Protein AF-A0A4Y1MSH1-F1 (afdb_monomer_lite)

Foldseek 3Di:
DDDDDDDDDDDDDDDDDDDDDDDDDDDDDDDDDDDDDDDDDDDDDDDDDDDDDDDDDDDDPVVVVVVVCVVVVVVVVVPDPPDDPPVVVVVVVVVVVVVVVVVVCVVVPDDDDDDDPDDDAPDDLDVVDDFDFDDCVVQPCLLPALCVLLLVLLLLLLVLCVVRDDPLSVVLSVLLVVLLVPQDDQPPPDDDPSNVVSSSSSSVSSSVSLNVWWIWTWLWWDKEFAFEAEEFAWEQDCDDLQHAFAFADDPQWDWDDPDDLDHTAIAGQDPNDGDFAFFPLCVRVQVCPPVPGGRIGTRDVLVVLSNQQRQWYWYQYPVRDIWTKGFDGKRRADFDDLLVVCCVVVVDPPVRRWSVSLVVSDVVPDDPVNSVSSRVTRMDTHIDTDPDDDPQFAAQAPSRHTDDAQAEKAASCSRAPASWWKFKDWDPGTYIHGHRHHHPPHDGGNGIYGYHYYYDVSRVVRRPGITTIIMITTHTDPPPDPPPPDD

InterPro domains:
  IPR005300 Lytic transglycosylase MltA, domain B [PF03562] (223-384)
  IPR005300 Lytic transglycosylase MltA, domain B [SM00925] (231-384)
  IPR010611 3D domain [PF06725] (407-474)
  IPR026044 Membrane-bound lytic murein transglycosylase A [PTHR30124] (213-477)
  IPR036908 RlpA-like domain superfamily [G3DSA:2.40.40.10] (136-477)
  IPR036908 RlpA-like domain superfamily [SSF50685] (131-478)

Structure (mmCIF, N/CA/C/O backbone):
data_AF-A0A4Y1MSH1-F1
#
_entry.id   AF-A0A4Y1MSH1-F1
#
loop_
_atom_site.group_PDB
_atom_site.id
_atom_site.type_symbol
_atom_site.label_atom_id
_atom_site.label_alt_id
_atom_site.label_comp_id
_atom_site.label_asym_id
_atom_site.label_entity_id
_atom_site.label_seq_id
_atom_site.pdbx_PDB_ins_code
_atom_site.Cartn_x
_atom_site.Cartn_y
_atom_site.Cartn_z
_atom_site.occupancy
_atom_site.B_iso_or_equiv
_atom_site.auth_seq_id
_atom_site.auth_comp_id
_atom_site.auth_asym_id
_atom_site.auth_atom_id
_atom_site.pdbx_PDB_model_num
ATOM 1 N N . MET A 1 1 ? -24.862 -73.324 40.988 1.00 32.88 1 MET A N 1
ATOM 2 C CA . MET A 1 1 ? -23.803 -72.297 41.042 1.00 32.88 1 MET A CA 1
ATOM 3 C C . MET A 1 1 ? -23.463 -71.908 39.608 1.00 32.88 1 MET A C 1
ATOM 5 O O . MET A 1 1 ? -23.138 -72.796 38.840 1.00 32.88 1 MET A O 1
ATOM 9 N N . MET A 1 2 ? -23.653 -70.620 39.301 1.00 34.00 2 MET A N 1
ATOM 10 C CA . MET A 1 2 ? -23.177 -69.782 38.180 1.00 34.00 2 MET A CA 1
ATOM 11 C C . MET A 1 2 ? -23.273 -70.214 36.698 1.00 34.00 2 MET A C 1
ATOM 13 O O . MET A 1 2 ? -22.860 -71.288 36.282 1.00 34.00 2 MET A O 1
ATOM 17 N N . LEU A 1 3 ? -23.803 -69.253 35.927 1.00 36.28 3 LEU A N 1
ATOM 18 C CA . LEU A 1 3 ? -24.164 -69.225 34.505 1.00 36.28 3 LEU A CA 1
ATOM 19 C C . LEU A 1 3 ? -23.123 -68.469 33.640 1.00 36.28 3 LEU A C 1
ATOM 21 O O . LEU A 1 3 ? -22.384 -67.646 34.184 1.00 36.28 3 LEU A O 1
ATOM 25 N N . PRO A 1 4 ? -23.141 -68.655 32.300 1.00 50.53 4 PRO A N 1
ATOM 26 C CA . PRO A 1 4 ? -22.400 -67.869 31.296 1.00 50.53 4 PRO A CA 1
ATOM 27 C C . PRO A 1 4 ? -23.368 -67.028 30.385 1.00 50.53 4 PRO A C 1
ATOM 29 O O . PRO A 1 4 ? -24.490 -66.780 30.820 1.00 50.53 4 PRO A O 1
ATOM 32 N N . PRO A 1 5 ? -23.047 -66.643 29.117 1.00 54.38 5 PRO A N 1
ATOM 33 C CA . PRO A 1 5 ? -22.329 -65.445 28.618 1.00 54.38 5 PRO A CA 1
ATOM 34 C C . PRO A 1 5 ? -23.229 -64.530 27.690 1.00 54.38 5 PRO A C 1
ATOM 36 O O . PRO A 1 5 ? -24.383 -64.338 28.051 1.00 54.38 5 PRO A O 1
ATOM 39 N N . PRO A 1 6 ? -22.831 -63.990 26.496 1.00 60.44 6 PRO A N 1
ATOM 40 C CA . PRO A 1 6 ? -22.076 -62.743 26.195 1.00 60.44 6 PRO A CA 1
ATOM 41 C C . PRO A 1 6 ? -22.728 -61.703 25.200 1.00 60.44 6 PRO A C 1
ATOM 43 O O . PRO A 1 6 ? -23.628 -62.045 24.445 1.00 60.44 6 PRO A O 1
ATOM 46 N N . HIS A 1 7 ? -22.121 -60.486 25.111 1.00 36.16 7 HIS A N 1
ATOM 47 C CA . HIS A 1 7 ? -22.099 -59.424 24.035 1.00 36.16 7 HIS A CA 1
ATOM 48 C C . HIS A 1 7 ? -23.420 -58.737 23.549 1.00 36.16 7 HIS A C 1
ATOM 50 O O . HIS A 1 7 ? -24.468 -59.304 23.821 1.00 36.16 7 HIS A O 1
ATOM 56 N N . PRO A 1 8 ? -23.462 -57.556 22.829 1.00 45.56 8 PRO A N 1
ATOM 57 C CA . PRO A 1 8 ? -22.441 -56.747 22.094 1.00 45.56 8 PRO A CA 1
ATOM 58 C C . PRO A 1 8 ? -22.574 -55.169 22.178 1.00 45.56 8 PRO A C 1
ATOM 60 O O . PRO A 1 8 ? -23.253 -54.619 23.037 1.00 45.56 8 PRO A O 1
ATOM 63 N N . ARG A 1 9 ? -21.899 -54.422 21.266 1.00 36.50 9 ARG A N 1
ATOM 64 C CA . ARG A 1 9 ? -21.836 -52.934 21.082 1.00 36.50 9 ARG A CA 1
ATOM 65 C C . ARG A 1 9 ? -23.024 -52.318 20.281 1.00 36.50 9 ARG A C 1
ATOM 67 O O . ARG A 1 9 ? -23.366 -52.917 19.269 1.00 36.50 9 ARG A O 1
ATOM 74 N N . ARG A 1 10 ? -23.458 -51.057 20.568 1.00 31.80 10 ARG A N 1
ATOM 75 C CA . ARG A 1 10 ? -23.575 -49.849 19.656 1.00 31.80 10 ARG A CA 1
ATOM 76 C C . ARG A 1 10 ? -24.700 -48.801 19.970 1.00 31.80 10 ARG A C 1
ATOM 78 O O . ARG A 1 10 ? -25.870 -49.136 19.916 1.00 31.80 10 ARG A O 1
ATOM 85 N N . LYS A 1 11 ? -24.283 -47.512 20.010 1.00 28.83 11 LYS A N 1
ATOM 86 C CA . LYS A 1 11 ? -24.889 -46.218 19.536 1.00 28.83 11 LYS A CA 1
ATOM 87 C C . LYS A 1 11 ? -26.199 -45.615 20.181 1.00 28.83 11 LYS A C 1
ATOM 89 O O . LYS A 1 11 ? -26.574 -46.092 21.240 1.00 28.83 11 LYS A O 1
ATOM 94 N N . PRO A 1 12 ? -26.791 -44.477 19.685 1.00 38.66 12 PRO A N 1
ATOM 95 C CA . PRO A 1 12 ? -27.022 -43.241 20.462 1.00 38.66 12 PRO A CA 1
ATOM 96 C C . PRO A 1 12 ? -28.517 -42.827 20.545 1.00 38.66 12 PRO A C 1
ATOM 98 O O . PRO A 1 12 ? -29.372 -43.406 19.879 1.00 38.66 12 PRO A O 1
ATOM 101 N N . THR A 1 13 ? -28.857 -41.790 21.314 1.00 32.78 13 THR A N 1
ATOM 102 C CA . THR A 1 13 ? -30.259 -41.374 21.532 1.00 32.78 13 THR A CA 1
ATOM 103 C C . THR A 1 13 ? -30.632 -40.090 20.781 1.00 32.78 13 THR A C 1
ATOM 105 O O . THR A 1 13 ? -30.054 -39.029 21.003 1.00 32.78 13 THR A O 1
ATOM 108 N N . ILE A 1 14 ? -31.641 -40.210 19.913 1.00 30.11 14 ILE A N 1
ATOM 109 C CA . ILE A 1 14 ? -32.459 -39.147 19.305 1.00 30.11 14 ILE A CA 1
ATOM 110 C C . ILE A 1 14 ? -33.772 -39.079 20.106 1.00 30.11 14 ILE A C 1
ATOM 112 O O . ILE A 1 14 ? -34.308 -40.126 20.460 1.00 30.11 14 ILE A O 1
ATOM 116 N N . TRP A 1 15 ? -34.322 -37.883 20.343 1.00 27.53 15 TRP A N 1
ATOM 117 C CA . TRP A 1 15 ? -35.676 -37.693 20.889 1.00 27.53 15 TRP A CA 1
ATOM 118 C C . TRP A 1 15 ? -36.576 -36.953 19.887 1.00 27.53 15 TRP A C 1
ATOM 120 O O . TRP A 1 15 ? -36.200 -35.909 19.355 1.00 27.53 15 TRP A O 1
ATOM 130 N N . HIS A 1 16 ? -37.779 -37.490 19.654 1.00 30.58 16 HIS A N 1
ATOM 131 C CA . HIS A 1 16 ? -38.839 -36.918 18.815 1.00 30.58 16 HIS A CA 1
ATOM 132 C C . HIS A 1 16 ? -40.132 -36.660 19.621 1.00 30.58 16 HIS A C 1
ATOM 134 O O . HIS A 1 16 ? -40.524 -37.463 20.458 1.00 30.58 16 HIS A O 1
ATOM 140 N N . ARG A 1 17 ? -40.771 -35.527 19.283 1.00 33.97 17 ARG A N 1
ATOM 141 C CA . ARG A 1 17 ? -42.179 -35.066 19.396 1.00 33.97 17 ARG A CA 1
ATOM 142 C C . ARG A 1 17 ? -43.229 -35.919 20.142 1.00 33.97 17 ARG A C 1
ATOM 144 O O . ARG A 1 17 ? -43.506 -37.051 19.762 1.00 33.97 17 ARG A O 1
ATOM 151 N N . GLY A 1 18 ? -43.990 -35.245 21.014 1.00 27.56 18 GLY A N 1
ATOM 152 C CA . GLY A 1 18 ? -45.327 -35.644 21.481 1.00 27.56 18 GLY A CA 1
ATOM 153 C C . GLY A 1 18 ? -46.461 -34.811 20.849 1.00 27.56 18 GLY A C 1
ATOM 154 O O . GLY A 1 18 ? -46.306 -33.616 20.607 1.00 27.56 18 GLY A O 1
ATOM 155 N N . ARG A 1 19 ? -47.593 -35.473 20.571 1.00 29.62 19 ARG A N 1
ATOM 156 C CA . ARG A 1 19 ? -48.894 -34.950 20.094 1.00 29.62 19 ARG A CA 1
ATOM 157 C C . ARG A 1 19 ? -49.860 -34.857 21.284 1.00 29.62 19 ARG A C 1
ATOM 159 O O . ARG A 1 19 ? -49.915 -35.811 22.050 1.00 29.62 19 ARG A O 1
ATOM 166 N N . ILE A 1 20 ? -50.706 -33.825 21.353 1.00 36.03 20 ILE A N 1
ATOM 167 C CA . ILE A 1 20 ? -51.940 -33.818 22.168 1.00 36.03 20 ILE A CA 1
ATOM 168 C C . ILE A 1 20 ? -53.098 -33.254 21.320 1.00 36.03 20 ILE A C 1
ATOM 170 O O . ILE A 1 20 ? -52.909 -32.310 20.555 1.00 36.03 20 ILE A O 1
ATOM 174 N N . ARG A 1 21 ? -54.273 -33.892 21.419 1.00 33.25 21 ARG A N 1
ATOM 175 C CA . ARG A 1 21 ? -55.570 -33.527 20.812 1.00 33.25 21 ARG A CA 1
ATOM 176 C C . ARG A 1 21 ? -56.441 -32.778 21.834 1.00 33.25 21 ARG A C 1
ATOM 178 O O . ARG A 1 21 ? -56.409 -33.142 23.003 1.00 33.25 21 ARG A O 1
ATOM 185 N N . GLY A 1 22 ? -57.298 -31.863 21.368 1.00 27.88 22 GLY A N 1
ATOM 186 C CA . GLY A 1 22 ? -58.460 -31.353 22.116 1.00 27.88 22 GLY A CA 1
ATOM 187 C C . GLY A 1 22 ? -59.037 -30.049 21.539 1.00 27.88 22 GLY A C 1
ATOM 188 O O . GLY A 1 22 ? -58.391 -29.016 21.616 1.00 27.88 22 GLY A O 1
ATOM 189 N N . LEU A 1 23 ? -60.237 -30.123 20.954 1.00 29.27 23 LEU A N 1
ATOM 190 C CA . LEU A 1 23 ? -61.128 -29.024 20.511 1.00 29.27 23 LEU A CA 1
ATOM 191 C C . LEU A 1 23 ? -62.195 -28.772 21.614 1.00 29.27 23 LEU A C 1
ATOM 193 O O . LEU A 1 23 ? -62.412 -29.705 22.393 1.00 29.27 23 LEU A O 1
ATOM 197 N N . PRO A 1 24 ? -62.866 -27.592 21.713 1.00 40.84 24 PRO A N 1
ATOM 198 C CA . PRO A 1 24 ? -64.023 -27.280 20.847 1.00 40.84 24 PRO A CA 1
ATOM 199 C C . PRO A 1 24 ? -64.228 -25.806 20.398 1.00 40.84 24 PRO A C 1
ATOM 201 O O . PRO A 1 24 ? -63.903 -24.855 21.094 1.00 40.84 24 PRO A O 1
ATOM 204 N N . ALA A 1 25 ? -64.807 -25.703 19.192 1.00 27.31 25 ALA A N 1
ATOM 205 C CA . ALA A 1 25 ? -65.824 -24.790 18.633 1.00 27.31 25 ALA A CA 1
ATOM 206 C C . ALA A 1 25 ? -66.062 -23.352 19.164 1.00 27.31 25 ALA A C 1
ATOM 208 O O . ALA A 1 25 ? -66.437 -23.176 20.317 1.00 27.31 25 ALA A O 1
ATOM 209 N N . LEU A 1 26 ? -66.077 -22.374 18.232 1.00 26.88 26 LEU A N 1
ATOM 210 C CA . LEU A 1 26 ? -67.234 -21.503 17.892 1.00 26.88 26 LEU A CA 1
ATOM 211 C C . LEU A 1 26 ? -66.907 -20.533 16.715 1.00 26.88 26 LEU A C 1
ATOM 213 O O . LEU A 1 26 ? -65.963 -19.764 16.827 1.00 26.88 26 LEU A O 1
ATOM 217 N N . SER A 1 27 ? -67.711 -20.607 15.630 1.00 26.97 27 SER A N 1
ATOM 218 C CA . SER A 1 27 ? -68.320 -19.522 14.798 1.00 26.97 27 SER A CA 1
ATOM 219 C C . SER A 1 27 ? -67.442 -18.396 14.179 1.00 26.97 27 SER A C 1
ATOM 221 O O . SER A 1 27 ? -66.583 -17.858 14.853 1.00 26.97 27 SER A O 1
ATOM 223 N N . LEU A 1 28 ? -67.613 -17.852 12.958 1.00 26.56 28 LEU A N 1
ATOM 224 C CA . LEU A 1 28 ? -68.512 -18.015 11.795 1.00 26.56 28 LEU A CA 1
ATOM 225 C C . LEU A 1 28 ? -67.956 -17.135 10.617 1.00 26.56 28 LEU A C 1
ATOM 227 O O . LEU A 1 28 ? -67.336 -16.116 10.896 1.00 26.56 28 LEU A O 1
ATOM 231 N N . LEU A 1 29 ? -68.284 -17.483 9.354 1.00 25.89 29 LEU A N 1
ATOM 232 C CA . LEU A 1 29 ? -68.342 -16.670 8.092 1.00 25.89 29 LEU A CA 1
ATOM 233 C C . LEU A 1 29 ? -67.048 -16.106 7.434 1.00 25.89 29 LEU A C 1
ATOM 235 O O . LEU A 1 29 ? -66.342 -15.299 8.016 1.00 25.89 29 LEU A O 1
ATOM 239 N N . ALA A 1 30 ? -66.648 -16.605 6.245 1.00 26.28 30 ALA A N 1
ATOM 240 C CA . ALA A 1 30 ? -67.004 -16.175 4.858 1.00 26.28 30 ALA A CA 1
ATOM 241 C C . ALA A 1 30 ? -66.286 -14.876 4.393 1.00 26.28 30 ALA A C 1
ATOM 243 O O . ALA A 1 30 ? -66.420 -13.846 5.031 1.00 26.28 30 ALA A O 1
ATOM 244 N N . LEU A 1 31 ? -65.473 -14.857 3.323 1.00 26.20 31 LEU A N 1
ATOM 245 C CA . LEU A 1 31 ? -65.897 -14.906 1.913 1.00 26.20 31 LEU A CA 1
ATOM 246 C C . LEU A 1 31 ? -64.781 -15.378 0.941 1.00 26.20 31 LEU A C 1
ATOM 248 O O . LEU A 1 31 ? -63.590 -15.212 1.190 1.00 26.20 31 LEU A O 1
ATOM 252 N N . LEU A 1 32 ? -65.234 -15.924 -0.191 1.00 26.16 32 LEU A N 1
ATOM 253 C CA . LEU A 1 32 ? -64.524 -16.467 -1.361 1.00 26.16 32 LEU A CA 1
ATOM 254 C C . LEU A 1 32 ? -64.036 -15.400 -2.365 1.00 26.16 32 LEU A C 1
ATOM 256 O O . LEU A 1 32 ? -64.705 -14.385 -2.521 1.00 26.16 32 LEU A O 1
ATOM 260 N N . ALA A 1 33 ? -62.972 -15.722 -3.124 1.00 27.55 33 ALA A N 1
ATOM 261 C CA . ALA A 1 33 ? -62.853 -15.598 -4.601 1.00 27.55 33 ALA A CA 1
ATOM 262 C C . ALA A 1 33 ? -61.423 -16.030 -5.039 1.00 27.55 33 ALA A C 1
ATOM 264 O O . ALA A 1 33 ? -60.447 -15.407 -4.636 1.00 27.55 33 ALA A O 1
ATOM 265 N N . THR A 1 34 ? -61.191 -17.217 -5.631 1.00 29.33 34 THR A N 1
ATOM 266 C CA . THR A 1 34 ? -61.094 -17.505 -7.095 1.00 29.33 34 THR A CA 1
ATOM 267 C C . THR A 1 34 ? -60.384 -16.404 -7.900 1.00 29.33 34 THR A C 1
ATOM 269 O O . THR A 1 34 ? -60.809 -15.263 -7.841 1.00 29.33 34 THR A O 1
ATOM 272 N N . GLY A 1 35 ? -59.359 -16.609 -8.728 1.00 25.53 35 GLY A N 1
ATOM 273 C CA . GLY A 1 35 ? -58.782 -17.797 -9.351 1.00 25.53 35 GLY A CA 1
ATOM 274 C C . GLY A 1 35 ? -58.309 -17.419 -10.770 1.00 25.53 35 GLY A C 1
ATOM 275 O O . GLY A 1 35 ? -59.101 -16.886 -11.531 1.00 25.53 35 GLY A O 1
ATOM 276 N N . ALA A 1 36 ? -57.042 -17.726 -11.080 1.00 26.75 36 ALA A N 1
ATOM 277 C CA . ALA A 1 36 ? -56.429 -17.974 -12.400 1.00 26.75 36 ALA A CA 1
ATOM 278 C C . ALA A 1 36 ? -56.437 -16.895 -13.518 1.00 26.75 36 ALA A C 1
ATOM 280 O O . ALA A 1 36 ? -57.481 -16.475 -13.996 1.00 26.75 36 ALA A O 1
ATOM 281 N N . LEU A 1 37 ? -55.254 -16.586 -14.075 1.00 26.92 37 LEU A N 1
ATOM 282 C CA . LEU A 1 37 ? -54.769 -17.103 -15.377 1.00 26.92 37 LEU A CA 1
ATOM 283 C C . LEU A 1 37 ? -53.452 -16.421 -15.800 1.00 26.92 37 LEU A C 1
ATOM 285 O O . LEU A 1 37 ? -53.202 -15.256 -15.505 1.00 26.92 37 LEU A O 1
ATOM 289 N N . ALA A 1 38 ? -52.609 -17.185 -16.492 1.00 28.59 38 ALA A N 1
ATOM 290 C CA . ALA A 1 38 ? -51.291 -16.812 -16.995 1.00 28.59 38 ALA A CA 1
ATOM 291 C C . ALA A 1 38 ? -51.300 -16.687 -18.529 1.00 28.59 38 ALA A C 1
ATOM 293 O O . ALA A 1 38 ? -51.932 -17.516 -19.177 1.00 28.59 38 ALA A O 1
ATOM 294 N N . ALA A 1 39 ? -50.544 -15.731 -19.092 1.00 28.58 39 ALA A N 1
ATOM 295 C CA . ALA A 1 39 ? -49.792 -15.850 -20.357 1.00 28.58 39 ALA A CA 1
ATOM 296 C C . ALA A 1 39 ? -48.914 -14.590 -20.618 1.00 28.58 39 ALA A C 1
ATOM 298 O O . ALA A 1 39 ? -49.252 -13.519 -20.113 1.00 28.58 39 ALA A O 1
ATOM 299 N N . PRO A 1 40 ? -47.795 -14.693 -21.376 1.00 37.56 40 PRO A N 1
ATOM 300 C CA . PRO A 1 40 ? -46.727 -13.684 -21.454 1.00 37.56 40 PRO A CA 1
ATOM 301 C C . PRO A 1 40 ? -46.702 -12.892 -22.782 1.00 37.56 40 PRO A C 1
ATOM 303 O O . PRO A 1 40 ? -47.242 -13.348 -23.787 1.00 37.56 40 PRO A O 1
ATOM 306 N N . LEU A 1 41 ? -46.004 -11.746 -22.824 1.00 28.94 41 LEU A N 1
ATOM 307 C CA . LEU A 1 41 ? -45.711 -11.000 -24.061 1.00 28.94 41 LEU A CA 1
ATOM 308 C C . LEU A 1 41 ? -44.231 -10.578 -24.156 1.00 28.94 41 LEU A C 1
ATOM 310 O O . LEU A 1 41 ? -43.626 -10.122 -23.187 1.00 28.94 41 LEU A O 1
ATOM 314 N N . LEU A 1 42 ? -43.683 -10.780 -25.358 1.00 29.42 42 LEU A N 1
ATOM 315 C CA . LEU A 1 42 ? -42.334 -10.469 -25.854 1.00 29.42 42 LEU A CA 1
ATOM 316 C C . LEU A 1 42 ? -42.200 -8.991 -26.322 1.00 29.42 42 LEU A C 1
ATOM 318 O O . LEU A 1 42 ? -43.207 -8.283 -26.365 1.00 29.42 42 LEU A O 1
ATOM 322 N N . PRO A 1 43 ? -40.981 -8.504 -26.659 1.00 39.47 43 PRO A N 1
ATOM 323 C CA . PRO A 1 43 ? -40.641 -7.078 -26.723 1.00 39.47 43 PRO A CA 1
ATOM 324 C C . PRO A 1 43 ? -40.683 -6.473 -28.143 1.00 39.47 43 PRO A C 1
ATOM 326 O O . PRO A 1 43 ? -40.522 -7.184 -29.131 1.00 39.47 43 PRO A O 1
ATOM 329 N N . PHE A 1 44 ? -40.799 -5.140 -28.236 1.00 27.47 44 PHE A N 1
ATOM 330 C CA . PHE A 1 44 ? -40.612 -4.359 -29.472 1.00 27.47 44 PHE A CA 1
ATOM 331 C C . PHE A 1 44 ? -39.411 -3.391 -29.369 1.00 27.47 44 PHE A C 1
ATOM 333 O O . PHE A 1 44 ? -39.162 -2.860 -28.283 1.00 27.47 44 PHE A O 1
ATOM 340 N N . PRO A 1 45 ? -38.672 -3.141 -30.473 1.00 38.12 45 PRO A N 1
ATOM 341 C CA . PRO A 1 45 ? -37.501 -2.265 -30.518 1.00 38.12 45 PRO A CA 1
ATOM 342 C C . PRO A 1 45 ? -37.848 -0.832 -30.971 1.00 38.12 45 PRO A C 1
ATOM 344 O O . PRO A 1 45 ? -38.861 -0.606 -31.629 1.00 38.12 45 PRO A O 1
ATOM 347 N N . VAL A 1 46 ? -36.966 0.129 -30.675 1.00 27.23 46 VAL A N 1
ATOM 348 C CA . VAL A 1 46 ? -37.029 1.511 -31.188 1.00 27.23 46 VAL A CA 1
ATOM 349 C C . VAL A 1 46 ? -35.840 1.761 -32.112 1.00 27.23 46 VAL A C 1
ATOM 351 O O . VAL A 1 46 ? -34.690 1.536 -31.733 1.00 27.23 46 VAL A O 1
ATOM 354 N N . GLN A 1 47 ? -36.138 2.243 -33.318 1.00 25.69 47 GLN A N 1
ATOM 355 C CA . GLN A 1 47 ? -35.193 2.678 -34.341 1.00 25.69 47 GLN A CA 1
ATOM 356 C C . GLN A 1 47 ? -35.436 4.165 -34.656 1.00 25.69 47 GLN A C 1
ATOM 358 O O . GLN A 1 47 ? -36.537 4.679 -34.471 1.00 25.69 47 GLN A O 1
ATOM 363 N N . ALA A 1 48 ? -34.361 4.841 -35.053 1.00 27.55 48 ALA A N 1
ATOM 364 C CA . ALA A 1 48 ? -34.185 6.286 -35.176 1.00 27.55 48 ALA A CA 1
ATOM 365 C C . ALA A 1 48 ? -35.009 6.979 -36.281 1.00 27.55 48 ALA A C 1
ATOM 367 O O . ALA A 1 48 ? -35.323 6.363 -37.295 1.00 27.55 48 ALA A O 1
ATOM 368 N N . ALA A 1 49 ? -35.218 8.294 -36.131 1.00 26.73 49 ALA A N 1
ATOM 369 C CA . ALA A 1 49 ? -35.388 9.229 -37.247 1.00 26.73 49 ALA A CA 1
ATOM 370 C C . ALA A 1 49 ? -34.980 10.663 -36.846 1.00 26.73 49 ALA A C 1
ATOM 372 O O . ALA A 1 49 ? -35.435 11.200 -35.837 1.00 26.73 49 ALA A O 1
ATOM 373 N N . GLU A 1 50 ? -34.099 11.246 -37.658 1.00 28.55 50 GLU A N 1
ATOM 374 C CA . GLU A 1 50 ? -33.708 12.658 -37.712 1.00 28.55 50 GLU A CA 1
ATOM 375 C C . GLU A 1 50 ? -34.819 13.515 -38.352 1.00 28.55 50 GLU A C 1
ATOM 377 O O . GLU A 1 50 ? -35.614 13.008 -39.142 1.00 28.55 50 GLU A O 1
ATOM 382 N N . GLY A 1 51 ? -34.842 14.827 -38.085 1.00 25.09 51 GLY A N 1
ATOM 383 C CA . GLY A 1 51 ? -35.677 15.762 -38.850 1.00 25.09 51 GLY A CA 1
ATOM 384 C C . GLY A 1 51 ? -35.852 17.138 -38.209 1.00 25.09 51 GLY A C 1
ATOM 385 O O . GLY A 1 51 ? -36.596 17.305 -37.251 1.00 25.09 51 GLY A O 1
ATOM 386 N N . SER A 1 52 ? -35.154 18.123 -38.765 1.00 26.55 52 SER A N 1
ATOM 387 C CA . SER A 1 52 ? -35.201 19.562 -38.490 1.00 26.55 52 SER A CA 1
ATOM 388 C C . SER A 1 52 ? -36.565 20.206 -38.788 1.00 26.55 52 SER A C 1
ATOM 390 O O . SER A 1 52 ? -37.232 19.772 -39.713 1.00 26.55 52 SER A O 1
ATOM 392 N N . ILE A 1 53 ? -36.928 21.298 -38.089 1.00 26.77 53 ILE A N 1
ATOM 393 C CA . ILE A 1 53 ? -37.763 22.408 -38.609 1.00 26.77 53 ILE A CA 1
ATOM 394 C C . ILE A 1 53 ? -37.495 23.697 -37.803 1.00 26.77 53 ILE A C 1
ATOM 396 O O . ILE A 1 53 ? -37.441 23.712 -36.574 1.00 26.77 53 ILE A O 1
ATOM 400 N N . LEU A 1 54 ? -37.314 24.786 -38.553 1.00 28.56 54 LEU A N 1
ATOM 401 C CA . LEU A 1 54 ? -37.128 26.175 -38.136 1.00 28.56 54 LEU A CA 1
ATOM 402 C C . LEU A 1 54 ? -38.460 26.872 -37.785 1.00 28.56 54 LEU A C 1
ATOM 404 O O . LEU A 1 54 ? -39.448 26.716 -38.486 1.00 28.56 54 LEU A O 1
ATOM 408 N N . ARG A 1 55 ? -38.391 27.732 -36.756 1.00 30.25 55 ARG A N 1
ATOM 409 C CA . ARG A 1 55 ? -39.119 29.002 -36.506 1.00 30.25 55 ARG A CA 1
ATOM 410 C C . ARG A 1 55 ? -40.620 29.118 -36.854 1.00 30.25 55 ARG A C 1
ATOM 412 O O . ARG A 1 55 ? -40.983 29.377 -37.992 1.00 30.25 55 ARG A O 1
ATOM 419 N N . SER A 1 56 ? -41.420 29.327 -35.804 1.00 30.42 56 SER A N 1
ATOM 420 C CA . SER A 1 56 ? -42.384 30.440 -35.749 1.00 30.42 56 SER A CA 1
ATOM 421 C C . SER A 1 56 ? -42.454 30.991 -34.320 1.00 30.42 56 SER A C 1
ATOM 423 O O . SER A 1 56 ? -42.829 30.273 -33.395 1.00 30.42 56 SER A O 1
ATOM 425 N N . GLN A 1 57 ? -42.044 32.246 -34.125 1.00 35.66 57 GLN A N 1
ATOM 426 C CA . GLN A 1 57 ? -42.168 32.951 -32.849 1.00 35.66 57 GLN A CA 1
ATOM 427 C C . GLN A 1 57 ? -43.583 33.511 -32.692 1.00 35.66 57 GLN A C 1
ATOM 429 O O . GLN A 1 57 ? -44.078 34.186 -33.591 1.00 35.66 57 GLN A O 1
ATOM 434 N N . GLN A 1 58 ? -44.199 33.280 -31.534 1.00 33.84 58 GLN A N 1
ATOM 435 C CA . GLN A 1 58 ? -45.339 34.058 -31.058 1.00 33.84 58 GLN A CA 1
ATOM 436 C C . GLN A 1 58 ? -44.952 34.728 -29.736 1.00 33.84 58 GLN A C 1
ATOM 438 O O . GLN A 1 58 ? -44.641 34.067 -28.744 1.00 33.84 58 GLN A O 1
ATOM 443 N N . ASP A 1 59 ? -44.927 36.061 -29.766 1.00 39.75 59 ASP A N 1
ATOM 444 C CA . ASP A 1 59 ? -44.649 36.951 -28.641 1.00 39.75 59 ASP A CA 1
ATOM 445 C C . ASP A 1 59 ? -45.773 36.873 -27.600 1.00 39.75 59 ASP A C 1
ATOM 447 O O . ASP A 1 59 ? -46.855 37.434 -27.787 1.00 39.75 59 ASP A O 1
ATOM 451 N N . THR A 1 60 ? -45.514 36.220 -26.468 1.00 54.41 60 THR A N 1
ATOM 452 C CA . THR A 1 60 ? -46.449 36.204 -25.337 1.00 54.41 60 THR A CA 1
ATOM 453 C C . THR A 1 60 ? -46.224 37.400 -24.394 1.00 54.41 60 THR A C 1
ATOM 455 O O . THR A 1 60 ? -45.091 37.864 -24.228 1.00 54.41 60 THR A O 1
ATOM 458 N N . PRO A 1 61 ? -47.275 37.910 -23.716 1.00 45.34 61 PRO A N 1
ATOM 459 C CA . PRO A 1 61 ? -47.186 39.055 -22.795 1.00 45.34 61 PRO A CA 1
ATOM 460 C C . PRO A 1 61 ? -46.147 38.893 -21.669 1.00 45.34 61 PRO A C 1
ATOM 462 O O . PRO A 1 61 ? -45.587 39.881 -21.193 1.00 45.34 61 PRO A O 1
ATOM 465 N N . ALA A 1 62 ? -45.824 37.650 -21.298 1.00 45.19 62 ALA A N 1
ATOM 466 C CA . ALA A 1 62 ? -44.800 37.316 -20.308 1.00 45.19 62 ALA A CA 1
ATOM 467 C C . ALA A 1 62 ? -43.369 37.696 -20.755 1.00 45.19 62 ALA A C 1
ATOM 469 O O . ALA A 1 62 ? -42.552 38.108 -19.931 1.00 45.19 62 ALA A O 1
ATOM 470 N N . LEU A 1 63 ? -43.072 37.654 -22.061 1.00 47.47 63 LEU A N 1
ATOM 471 C CA . LEU A 1 63 ? -41.765 38.040 -22.615 1.00 47.47 63 LEU A CA 1
ATOM 472 C C . LEU A 1 63 ? -41.577 39.567 -22.688 1.00 47.47 63 LEU A C 1
ATOM 474 O O . LEU A 1 63 ? -40.445 40.056 -22.640 1.00 47.47 63 LEU A O 1
ATOM 478 N N . ARG A 1 64 ? -42.673 40.341 -22.708 1.00 48.59 64 ARG A N 1
ATOM 479 C CA . ARG A 1 64 ? -42.639 41.813 -22.613 1.00 48.59 64 ARG A CA 1
ATOM 480 C C . ARG A 1 64 ? -42.365 42.318 -21.192 1.00 48.59 64 ARG A C 1
ATOM 482 O O . ARG A 1 64 ? -41.670 43.319 -21.047 1.00 48.59 64 ARG A O 1
ATOM 489 N N . GLN A 1 65 ? -42.816 41.610 -20.151 1.00 47.44 65 GLN A N 1
ATOM 490 C CA . GLN A 1 65 ? -42.495 41.952 -18.753 1.00 47.44 65 GLN A CA 1
ATOM 491 C C . GLN A 1 65 ? -41.071 41.554 -18.326 1.00 47.44 65 GLN A C 1
ATOM 493 O O . GLN A 1 65 ? -40.512 42.171 -17.420 1.00 47.44 65 GLN A O 1
ATOM 498 N N . ALA A 1 66 ? -40.450 40.574 -18.989 1.00 43.81 66 ALA A N 1
ATOM 499 C CA . ALA A 1 66 ? -39.059 40.196 -18.725 1.00 43.81 66 ALA A CA 1
ATOM 500 C C . ALA A 1 66 ? -38.045 41.197 -19.322 1.00 43.81 66 ALA A C 1
ATOM 502 O O . ALA A 1 66 ? -37.004 41.460 -18.722 1.00 43.81 66 ALA A O 1
ATOM 503 N N . ARG A 1 67 ? -38.363 41.822 -20.468 1.00 47.03 67 ARG A N 1
ATOM 504 C CA . ARG A 1 67 ? -37.485 42.792 -21.154 1.00 47.03 67 ARG A CA 1
ATOM 505 C C . ARG A 1 67 ? -37.418 44.177 -20.501 1.00 47.03 67 ARG A C 1
ATOM 507 O O . ARG A 1 67 ? -36.433 44.877 -20.699 1.00 47.03 67 ARG A O 1
ATOM 514 N N . THR A 1 68 ? -38.397 44.562 -19.684 1.00 45.38 68 THR A N 1
ATOM 515 C CA . THR A 1 68 ? -38.392 45.852 -18.965 1.00 45.38 68 THR A CA 1
ATOM 516 C C . THR A 1 68 ? -37.644 45.815 -17.629 1.00 45.38 68 THR A C 1
ATOM 518 O O . THR A 1 68 ? -37.427 46.863 -17.028 1.00 45.38 68 THR A O 1
ATOM 521 N N . ARG A 1 69 ? -37.202 44.635 -17.165 1.00 45.28 69 ARG A N 1
ATOM 522 C CA . ARG A 1 69 ? -36.467 44.470 -15.894 1.00 45.28 69 ARG A CA 1
ATOM 523 C C . ARG A 1 69 ? -34.968 44.189 -16.051 1.00 45.28 69 ARG A C 1
ATOM 525 O O . ARG A 1 69 ? -34.248 44.252 -15.058 1.00 45.28 69 ARG A O 1
ATOM 532 N N . LEU A 1 70 ? -34.476 43.944 -17.269 1.00 42.69 70 LEU A N 1
ATOM 533 C CA . LEU A 1 70 ? -33.047 43.706 -17.520 1.00 42.69 70 LEU A CA 1
ATOM 534 C C . LEU A 1 70 ? -32.138 44.926 -17.235 1.00 42.69 70 LEU A C 1
ATOM 536 O O . LEU A 1 70 ? -31.113 44.732 -16.584 1.00 42.69 70 LEU A O 1
ATOM 540 N N . PRO A 1 71 ? -32.509 46.179 -17.582 1.00 43.28 71 PRO A N 1
ATOM 541 C CA . PRO A 1 71 ? -31.640 47.334 -17.316 1.00 43.28 71 PRO A CA 1
ATOM 542 C C . PRO A 1 71 ? -31.493 47.669 -15.820 1.00 43.28 71 PRO A C 1
ATOM 544 O O . PRO A 1 71 ? -30.515 48.289 -15.410 1.00 43.28 71 PRO A O 1
ATOM 547 N N . ALA A 1 72 ? -32.448 47.243 -14.983 1.00 43.72 72 ALA A N 1
ATOM 548 C CA . ALA A 1 72 ? -32.409 47.449 -13.533 1.00 43.72 72 ALA A CA 1
ATOM 549 C C . ALA A 1 72 ? -31.593 46.367 -12.797 1.00 43.72 72 ALA A C 1
ATOM 551 O O . ALA A 1 72 ? -31.024 46.643 -11.741 1.00 43.72 72 ALA A O 1
ATOM 552 N N . LEU A 1 73 ? -31.487 45.155 -13.359 1.00 38.53 73 LEU A N 1
ATOM 553 C CA . LEU A 1 73 ? -30.677 44.073 -12.789 1.00 38.53 73 LEU A CA 1
ATOM 554 C C . LEU A 1 73 ? -29.181 44.240 -13.117 1.00 38.53 73 LEU A C 1
ATOM 556 O O . LEU A 1 73 ? -28.333 43.961 -12.270 1.00 38.53 73 LEU A O 1
ATOM 560 N N . GLU A 1 74 ? -28.849 44.772 -14.299 1.00 39.72 74 GLU A N 1
ATOM 561 C CA . GLU A 1 74 ? -27.465 45.110 -14.675 1.00 39.72 74 GLU A CA 1
ATOM 562 C C . GLU A 1 74 ? -26.919 46.311 -13.877 1.00 39.72 74 GLU A C 1
ATOM 564 O O . GLU A 1 74 ? -25.749 46.322 -13.492 1.00 39.72 74 GLU A O 1
ATOM 569 N N . ALA A 1 75 ? -27.775 47.272 -13.506 1.00 39.97 75 ALA A N 1
ATOM 570 C CA . ALA A 1 75 ? -27.396 48.397 -12.645 1.00 39.97 75 ALA A CA 1
ATOM 571 C C . ALA A 1 75 ? -27.175 48.004 -11.166 1.00 39.97 75 ALA A C 1
ATOM 573 O O . ALA A 1 75 ? -26.389 48.655 -10.473 1.00 39.97 75 ALA A O 1
ATOM 574 N N . ALA A 1 76 ? -27.813 46.928 -10.686 1.00 39.53 76 ALA A N 1
ATOM 575 C CA . ALA A 1 76 ? -27.633 46.403 -9.326 1.00 39.53 76 ALA A CA 1
ATOM 576 C C . ALA A 1 76 ? -26.398 45.487 -9.186 1.00 39.53 76 ALA A C 1
ATOM 578 O O . ALA A 1 76 ? -25.823 45.392 -8.104 1.00 39.53 76 ALA A O 1
ATOM 579 N N . LEU A 1 77 ? -25.938 44.869 -10.281 1.00 38.84 77 LEU A N 1
ATOM 580 C CA . LEU A 1 77 ? -24.699 44.077 -10.321 1.00 38.84 77 LEU A CA 1
ATOM 581 C C . LEU A 1 77 ? -23.448 44.917 -10.653 1.00 38.84 77 LEU A C 1
ATOM 583 O O . LEU A 1 77 ? -22.329 44.481 -10.393 1.00 38.84 77 LEU A O 1
ATOM 587 N N . GLY A 1 78 ? -23.621 46.146 -11.153 1.00 37.78 78 GLY A N 1
ATOM 588 C CA . GLY A 1 78 ? -22.537 47.094 -11.450 1.00 37.78 78 GLY A CA 1
ATOM 589 C C . GLY A 1 78 ? -22.086 47.992 -10.287 1.00 37.78 78 GLY A C 1
ATOM 590 O O . GLY A 1 78 ? -21.175 48.799 -10.463 1.00 37.78 78 GLY A O 1
ATOM 591 N N . ARG A 1 79 ? -22.694 47.887 -9.095 1.00 39.38 79 ARG A N 1
ATOM 592 C CA . ARG A 1 79 ? -22.370 48.728 -7.921 1.00 39.38 79 ARG A CA 1
ATOM 593 C C . ARG A 1 79 ? -22.133 47.914 -6.643 1.00 39.38 79 ARG A C 1
ATOM 595 O O . ARG A 1 79 ? -22.723 48.187 -5.610 1.00 39.38 79 ARG A O 1
ATOM 602 N N . SER A 1 80 ? -21.249 46.920 -6.698 1.00 35.34 80 SER A N 1
ATOM 603 C CA . SER A 1 80 ? -20.563 46.386 -5.504 1.00 35.34 80 SER A CA 1
ATOM 604 C C . SER A 1 80 ? -19.275 45.651 -5.891 1.00 35.34 80 SER A C 1
ATOM 606 O O . SER A 1 80 ? -19.064 44.480 -5.593 1.00 35.34 80 SER A O 1
ATOM 608 N N . ALA A 1 81 ? -18.406 46.342 -6.629 1.00 35.75 81 ALA A N 1
ATOM 609 C CA . ALA A 1 81 ? -17.093 45.835 -7.018 1.00 35.75 81 ALA A CA 1
ATOM 610 C C . ALA A 1 81 ? -16.015 46.896 -6.761 1.00 35.75 81 ALA A C 1
ATOM 612 O O . ALA A 1 81 ? -15.336 47.356 -7.671 1.00 35.75 81 ALA A O 1
ATOM 613 N N . GLN A 1 82 ? -15.865 47.297 -5.499 1.00 37.56 82 GLN A N 1
ATOM 614 C CA . GLN A 1 82 ? -14.644 47.943 -5.006 1.00 37.56 82 GLN A CA 1
ATOM 615 C C . GLN A 1 82 ? -14.223 47.286 -3.688 1.00 37.56 82 GLN A C 1
ATOM 617 O O . GLN A 1 82 ? -14.229 47.874 -2.616 1.00 37.56 82 GLN A O 1
ATOM 622 N N . GLY A 1 83 ? -13.870 46.008 -3.791 1.00 42.09 83 GLY A N 1
ATOM 623 C CA . GLY A 1 83 ? -13.131 45.259 -2.782 1.00 42.09 83 GLY A CA 1
ATOM 624 C C . GLY A 1 83 ? -12.162 44.329 -3.514 1.00 42.09 83 GLY A C 1
ATOM 625 O O . GLY A 1 83 ? -12.513 43.825 -4.585 1.00 42.09 83 GLY A O 1
ATOM 626 N N . PRO A 1 84 ? -10.925 44.125 -3.031 1.00 36.31 84 PRO A N 1
ATOM 627 C CA . PRO A 1 84 ? -9.965 43.300 -3.749 1.00 36.31 84 PRO A CA 1
ATOM 628 C C . PRO A 1 84 ? -10.484 41.859 -3.818 1.00 36.31 84 PRO A C 1
ATOM 630 O O . PRO A 1 84 ? -10.742 41.240 -2.787 1.00 36.31 84 PRO A O 1
ATOM 633 N N . GLY A 1 85 ? -10.627 41.322 -5.033 1.00 39.47 85 GLY A N 1
ATOM 634 C CA . GLY A 1 85 ? -11.038 39.934 -5.255 1.00 39.47 85 GLY A CA 1
ATOM 635 C C . GLY A 1 85 ? -10.100 38.911 -4.586 1.00 39.47 85 GLY A C 1
ATOM 636 O O . GLY A 1 85 ? -9.024 39.272 -4.101 1.00 39.47 85 GLY A O 1
ATOM 637 N N . PRO A 1 86 ? -10.451 37.612 -4.579 1.00 42.44 86 PRO A N 1
ATOM 638 C CA . PRO A 1 86 ? -9.760 36.570 -3.806 1.00 42.44 86 PRO A CA 1
ATOM 639 C C . PRO A 1 86 ? -8.244 36.471 -4.067 1.00 42.44 86 PRO A C 1
ATOM 641 O O . PRO A 1 86 ? -7.484 36.170 -3.150 1.00 42.44 86 PRO A O 1
ATOM 644 N N . ARG A 1 87 ? -7.767 36.829 -5.269 1.00 41.66 87 ARG A N 1
ATOM 645 C CA . ARG A 1 87 ? -6.326 36.961 -5.566 1.00 41.66 87 ARG A CA 1
ATOM 646 C C . ARG A 1 87 ? -5.660 38.142 -4.842 1.00 41.66 87 ARG A C 1
ATOM 648 O O . ARG A 1 87 ? -4.551 38.000 -4.341 1.00 41.66 87 ARG A O 1
ATOM 655 N N . GLY A 1 88 ? -6.350 39.275 -4.712 1.00 35.88 88 GLY A N 1
ATOM 656 C CA . GLY A 1 88 ? -5.868 40.460 -3.997 1.00 35.88 88 GLY A CA 1
ATOM 657 C C . GLY A 1 88 ? -5.843 40.292 -2.474 1.00 35.88 88 GLY A C 1
ATOM 658 O O . GLY A 1 88 ? -4.969 40.858 -1.820 1.00 35.88 88 GLY A O 1
ATOM 659 N N . MET A 1 89 ? -6.735 39.475 -1.901 1.00 41.06 89 MET A N 1
ATOM 660 C CA . MET A 1 89 ? -6.670 39.097 -0.480 1.00 41.06 89 MET A CA 1
ATOM 661 C C . MET A 1 89 ? -5.472 38.190 -0.174 1.00 41.06 89 MET A C 1
ATOM 663 O O . MET A 1 89 ? -4.780 38.414 0.817 1.00 41.06 89 MET A O 1
ATOM 667 N N . VAL A 1 90 ? -5.177 37.215 -1.041 1.00 42.88 90 VAL A N 1
ATOM 668 C CA . VAL A 1 90 ? -3.988 36.353 -0.907 1.00 42.88 90 VAL A CA 1
ATOM 669 C C . VAL A 1 90 ? -2.706 37.175 -1.040 1.00 42.88 90 VAL A C 1
ATOM 671 O O . VAL A 1 90 ? -1.795 37.029 -0.229 1.00 42.88 90 VAL A O 1
ATOM 674 N N . GLN A 1 91 ? -2.662 38.103 -1.995 1.00 42.22 91 GLN A N 1
ATOM 675 C CA . GLN A 1 91 ? -1.496 38.952 -2.224 1.00 42.22 91 GLN A CA 1
ATOM 676 C C . GLN A 1 91 ? -1.266 39.942 -1.072 1.00 42.22 91 GLN A C 1
ATOM 678 O O . GLN A 1 91 ? -0.144 40.055 -0.592 1.00 42.22 91 GLN A O 1
ATOM 683 N N . ARG A 1 92 ? -2.324 40.557 -0.521 1.00 46.84 92 ARG A N 1
ATOM 684 C CA . ARG A 1 92 ? -2.223 41.389 0.696 1.00 46.84 92 ARG A CA 1
ATOM 685 C C . ARG A 1 92 ? -1.834 40.581 1.934 1.00 46.84 92 ARG A C 1
ATOM 687 O O . ARG A 1 92 ? -1.117 41.100 2.784 1.00 46.84 92 ARG A O 1
ATOM 694 N N . ARG A 1 93 ? -2.264 39.318 2.046 1.00 53.03 93 ARG A N 1
ATOM 695 C CA . ARG A 1 93 ? -1.856 38.420 3.140 1.00 53.03 93 ARG A CA 1
ATOM 696 C C . ARG A 1 93 ? -0.374 38.052 3.035 1.00 53.03 93 ARG A C 1
ATOM 698 O O . ARG A 1 93 ? 0.308 38.071 4.055 1.00 53.03 93 ARG A O 1
ATOM 705 N N . MET A 1 94 ? 0.131 37.807 1.824 1.00 43.88 94 MET A N 1
ATOM 706 C CA . MET A 1 94 ? 1.562 37.588 1.583 1.00 43.88 94 MET A CA 1
ATOM 707 C C . MET A 1 94 ? 2.396 38.853 1.813 1.00 43.88 94 MET A C 1
ATOM 709 O O . MET A 1 94 ? 3.460 38.768 2.417 1.00 43.88 94 MET A O 1
ATOM 713 N N . GLU A 1 95 ? 1.911 40.028 1.403 1.00 51.94 95 GLU A N 1
ATOM 714 C CA . GLU A 1 95 ? 2.579 41.313 1.653 1.00 51.94 95 GLU A CA 1
ATOM 715 C C . GLU A 1 95 ? 2.650 41.609 3.160 1.00 51.94 95 GLU A C 1
ATOM 717 O O . GLU A 1 95 ? 3.708 41.956 3.679 1.00 51.94 95 GLU A O 1
ATOM 722 N N . LYS A 1 96 ? 1.554 41.366 3.895 1.00 55.75 96 LYS A N 1
ATOM 723 C CA . LYS A 1 96 ? 1.498 41.522 5.356 1.00 55.75 96 LYS A CA 1
ATOM 724 C C . LYS A 1 96 ? 2.428 40.536 6.072 1.00 55.75 96 LYS A C 1
ATOM 726 O O . LYS A 1 96 ? 3.084 40.924 7.030 1.00 55.75 96 LYS A O 1
ATOM 731 N N . GLN A 1 97 ? 2.542 39.294 5.593 1.00 49.34 97 GLN A N 1
ATOM 732 C CA . GLN A 1 97 ? 3.498 38.313 6.127 1.00 49.34 97 GLN A CA 1
ATOM 733 C C . GLN A 1 97 ? 4.957 38.672 5.818 1.00 49.34 97 GLN A C 1
ATOM 735 O O . GLN A 1 97 ? 5.817 38.503 6.677 1.00 49.34 97 GLN A O 1
ATOM 740 N N . ARG A 1 98 ? 5.244 39.222 4.631 1.00 55.28 98 ARG A N 1
ATOM 741 C CA . ARG A 1 98 ? 6.577 39.745 4.286 1.00 55.28 98 ARG A CA 1
ATOM 742 C C . ARG A 1 98 ? 6.947 40.958 5.133 1.00 55.28 98 ARG A C 1
ATOM 744 O O . ARG A 1 98 ? 8.104 41.084 5.516 1.00 55.28 98 ARG A O 1
ATOM 751 N N . GLN A 1 99 ? 5.979 41.820 5.437 1.00 52.44 99 GLN A N 1
ATOM 752 C CA . GLN A 1 99 ? 6.188 42.976 6.301 1.00 52.44 99 GLN A CA 1
ATOM 753 C C . GLN A 1 99 ? 6.450 42.550 7.751 1.00 52.44 99 GLN A C 1
ATOM 755 O O . GLN A 1 99 ? 7.442 42.984 8.320 1.00 52.44 99 GLN A O 1
ATOM 760 N N . ILE A 1 100 ? 5.665 41.610 8.294 1.00 56.75 100 ILE A N 1
ATOM 761 C CA . ILE A 1 100 ? 5.915 41.018 9.621 1.00 56.75 100 ILE A CA 1
ATOM 762 C C . ILE A 1 100 ? 7.317 40.390 9.686 1.00 56.75 100 ILE A C 1
ATOM 764 O O . ILE A 1 100 ? 8.059 40.657 10.623 1.00 56.75 100 ILE A O 1
ATOM 768 N N . ALA A 1 101 ? 7.730 39.639 8.659 1.00 44.12 101 ALA A N 1
ATOM 769 C CA . ALA A 1 101 ? 9.066 39.041 8.606 1.00 44.12 101 ALA A CA 1
ATOM 770 C C . ALA A 1 101 ? 10.202 40.085 8.528 1.00 44.12 101 ALA A C 1
ATOM 772 O O . ALA A 1 101 ? 11.274 39.877 9.095 1.00 44.12 101 ALA A O 1
ATOM 773 N N . ARG A 1 102 ? 9.984 41.220 7.845 1.00 52.31 102 ARG A N 1
ATOM 774 C CA . ARG A 1 102 ? 10.943 42.340 7.805 1.00 52.31 102 ARG A CA 1
ATOM 775 C C . ARG A 1 102 ? 11.028 43.064 9.146 1.00 52.31 102 ARG A C 1
ATOM 777 O O . ARG A 1 102 ? 12.130 43.400 9.573 1.00 52.31 102 ARG A O 1
ATOM 784 N N . ASP A 1 103 ? 9.895 43.272 9.807 1.00 52.97 103 ASP A N 1
ATOM 785 C CA . ASP A 1 103 ? 9.827 43.940 11.107 1.00 52.97 103 ASP A CA 1
ATOM 786 C C . ASP A 1 103 ? 10.446 43.058 12.213 1.00 52.97 103 ASP A C 1
ATOM 788 O O . ASP A 1 103 ? 11.204 43.558 13.046 1.00 52.97 103 ASP A O 1
ATOM 792 N N . GLU A 1 104 ? 10.258 41.733 12.154 1.00 51.53 104 GLU A N 1
ATOM 793 C CA . GLU A 1 104 ? 10.929 40.756 13.030 1.00 51.53 104 GLU A CA 1
ATOM 794 C C . GLU A 1 104 ? 12.444 40.657 12.777 1.00 51.53 104 GLU A C 1
ATOM 796 O O . GLU A 1 104 ? 13.223 40.548 13.727 1.00 51.53 104 GLU A O 1
ATOM 801 N N . ALA A 1 105 ? 12.890 40.736 11.518 1.00 42.50 105 ALA A N 1
ATOM 802 C CA . ALA A 1 105 ? 14.315 40.771 11.178 1.00 42.50 105 ALA A CA 1
ATOM 803 C C . ALA A 1 105 ? 14.990 42.068 11.664 1.00 42.50 105 ALA A C 1
ATOM 805 O O . ALA A 1 105 ? 16.127 42.041 12.141 1.00 42.50 105 ALA A O 1
ATOM 806 N N . ARG A 1 106 ? 14.270 43.197 11.614 1.00 45.88 106 ARG A N 1
ATOM 807 C CA . ARG A 1 106 ? 14.741 44.497 12.112 1.00 45.88 106 ARG A CA 1
ATOM 808 C C . ARG A 1 106 ? 14.807 44.544 13.641 1.00 45.88 106 ARG A C 1
ATOM 810 O O . ARG A 1 106 ? 15.737 45.139 14.177 1.00 45.88 106 ARG A O 1
ATOM 817 N N . ALA A 1 107 ? 13.887 43.870 14.334 1.00 45.81 107 ALA A N 1
ATOM 818 C CA . ALA A 1 107 ? 13.887 43.745 15.794 1.00 45.81 107 ALA A CA 1
ATOM 819 C C . ALA A 1 107 ? 15.018 42.850 16.344 1.00 45.81 107 ALA A C 1
ATOM 821 O O . ALA A 1 107 ? 15.358 42.954 17.520 1.00 45.81 107 ALA A O 1
ATOM 822 N N . ARG A 1 108 ? 15.614 41.981 15.513 1.00 50.59 108 ARG A N 1
ATOM 823 C CA . ARG A 1 108 ? 16.681 41.045 15.920 1.00 50.59 108 ARG A CA 1
ATOM 824 C C . ARG A 1 108 ? 18.096 41.461 15.514 1.00 50.59 108 ARG A C 1
ATOM 826 O O . ARG A 1 108 ? 19.033 40.750 15.852 1.00 50.59 108 ARG A O 1
ATOM 833 N N . GLY A 1 109 ? 18.277 42.589 14.821 1.00 35.75 109 GLY A N 1
ATOM 834 C CA . GLY A 1 109 ? 19.610 43.133 14.523 1.00 35.75 109 GLY A CA 1
ATOM 835 C C . GLY A 1 109 ? 20.517 42.220 13.685 1.00 35.75 109 GLY A C 1
ATOM 836 O O . GLY A 1 109 ? 21.734 42.293 13.821 1.00 35.75 109 GLY A O 1
ATOM 837 N N . VAL A 1 110 ? 19.956 41.364 12.820 1.00 37.16 110 VAL A N 1
ATOM 838 C CA . VAL A 1 110 ? 20.734 40.470 11.944 1.00 37.16 110 VAL A CA 1
ATOM 839 C C . VAL A 1 110 ? 20.543 40.880 10.484 1.00 37.16 110 VAL A C 1
ATOM 841 O O . VAL A 1 110 ? 19.439 40.811 9.946 1.00 37.16 110 VAL A O 1
ATOM 844 N N . ALA A 1 111 ? 21.624 41.305 9.828 1.00 29.84 111 ALA A N 1
ATOM 845 C CA . ALA A 1 111 ? 21.646 41.539 8.387 1.00 29.84 111 ALA A CA 1
ATOM 846 C C . ALA A 1 111 ? 21.581 40.196 7.631 1.00 29.84 111 ALA A C 1
ATOM 848 O O . ALA A 1 111 ? 22.421 39.322 7.832 1.00 29.84 111 ALA A O 1
ATOM 849 N N . LEU A 1 112 ? 20.589 40.031 6.751 1.00 30.75 112 LEU A N 1
ATOM 850 C CA . LEU A 1 112 ? 20.478 38.889 5.835 1.00 30.75 112 LEU A CA 1
ATOM 851 C C . LEU A 1 112 ? 21.244 39.187 4.534 1.00 30.75 112 LEU A C 1
ATOM 853 O O . LEU A 1 112 ? 20.984 40.227 3.922 1.00 30.75 112 LEU A O 1
ATOM 857 N N . PRO A 1 113 ? 22.132 38.299 4.048 1.00 28.95 113 PRO A N 1
ATOM 858 C CA . PRO A 1 113 ? 22.678 38.432 2.707 1.00 28.95 113 PRO A CA 1
ATOM 859 C C . PRO A 1 113 ? 21.606 38.056 1.674 1.00 28.95 113 PRO A C 1
ATOM 861 O O . PRO A 1 113 ? 20.812 37.133 1.869 1.00 28.95 113 PRO A O 1
ATOM 864 N N . ALA A 1 114 ? 21.582 38.781 0.555 1.00 30.34 114 ALA A N 1
ATOM 865 C CA . ALA A 1 114 ? 20.690 38.524 -0.569 1.00 30.34 114 ALA A CA 1
ATOM 866 C C . ALA A 1 114 ? 21.025 37.176 -1.235 1.00 30.34 114 ALA A C 1
ATOM 868 O O . ALA A 1 114 ? 21.944 37.080 -2.048 1.00 30.34 114 ALA A O 1
ATOM 869 N N . ALA A 1 115 ? 20.275 36.124 -0.903 1.00 29.97 115 ALA A N 1
ATOM 870 C CA . ALA A 1 115 ? 20.354 34.844 -1.595 1.00 29.97 115 ALA A CA 1
ATOM 871 C C . ALA A 1 115 ? 19.524 34.892 -2.888 1.00 29.97 115 ALA A C 1
ATOM 873 O O . ALA A 1 115 ? 18.306 35.080 -2.870 1.00 29.97 115 ALA A O 1
ATOM 874 N N . LYS A 1 116 ? 20.210 34.723 -4.023 1.00 26.17 116 LYS A N 1
ATOM 875 C CA . LYS A 1 116 ? 19.617 34.470 -5.340 1.00 26.17 116 LYS A CA 1
ATOM 876 C C . LYS A 1 116 ? 18.673 33.264 -5.259 1.00 26.17 116 LYS A C 1
ATOM 878 O O . LYS A 1 116 ? 19.067 32.198 -4.794 1.00 26.17 116 LYS A O 1
ATOM 883 N N . LEU A 1 117 ? 17.455 33.430 -5.772 1.00 31.45 117 LEU A N 1
ATOM 884 C CA . LEU A 1 117 ? 16.539 32.341 -6.114 1.00 31.45 117 LEU A CA 1
ATOM 885 C C . LEU A 1 117 ? 17.171 31.490 -7.227 1.00 31.45 117 LEU A C 1
ATOM 887 O O . LEU A 1 117 ? 17.005 31.778 -8.409 1.00 31.45 117 LEU A O 1
ATOM 891 N N . ALA A 1 118 ? 17.924 30.462 -6.841 1.00 28.02 118 ALA A N 1
ATOM 892 C CA . ALA A 1 118 ? 18.243 29.335 -7.703 1.00 28.02 118 ALA A CA 1
ATOM 893 C C . ALA A 1 118 ? 17.117 28.302 -7.556 1.00 28.02 118 ALA A C 1
ATOM 895 O O . ALA A 1 118 ? 16.756 27.927 -6.440 1.00 28.02 118 ALA A O 1
ATOM 896 N N . GLY A 1 119 ? 16.525 27.903 -8.684 1.00 27.02 119 GLY A N 1
ATOM 897 C CA . GLY A 1 119 ? 15.454 26.916 -8.741 1.00 27.02 119 GLY A CA 1
ATOM 898 C C . GLY A 1 119 ? 15.852 25.628 -8.026 1.00 27.02 119 GLY A C 1
ATOM 899 O O . GLY A 1 119 ? 16.946 25.107 -8.234 1.00 27.02 119 GLY A O 1
ATOM 900 N N . ALA A 1 120 ? 14.957 25.137 -7.171 1.00 31.20 120 ALA A N 1
ATOM 901 C CA . ALA A 1 120 ? 15.117 23.867 -6.489 1.00 31.20 120 ALA A CA 1
ATOM 902 C C . ALA A 1 120 ? 15.122 22.744 -7.532 1.00 31.20 120 ALA A C 1
ATOM 904 O O . ALA A 1 120 ? 14.080 22.314 -8.027 1.00 31.20 120 ALA A O 1
ATOM 905 N N . GLY A 1 121 ? 16.327 22.317 -7.899 1.00 26.89 121 GLY A N 1
ATOM 906 C CA . GLY A 1 121 ? 16.546 21.077 -8.609 1.00 26.89 121 GLY A CA 1
ATOM 907 C C . GLY A 1 121 ? 16.088 19.912 -7.743 1.00 26.89 121 GLY A C 1
ATOM 908 O O . GLY A 1 121 ? 16.372 19.856 -6.546 1.00 26.89 121 GLY A O 1
ATOM 909 N N . VAL A 1 122 ? 15.420 18.958 -8.382 1.00 33.31 122 VAL A N 1
ATOM 910 C CA . VAL A 1 122 ? 15.357 17.568 -7.934 1.00 33.31 122 VAL A CA 1
ATOM 911 C C . VAL A 1 122 ? 16.790 17.033 -7.992 1.00 33.31 122 VAL A C 1
ATOM 913 O O . VAL A 1 122 ? 17.213 16.418 -8.969 1.00 33.31 122 VAL A O 1
ATOM 916 N N . ALA A 1 123 ? 17.590 17.376 -6.985 1.00 33.12 123 ALA A N 1
ATOM 917 C CA . ALA A 1 123 ? 18.893 16.780 -6.778 1.00 33.12 123 ALA A CA 1
ATOM 918 C C . ALA A 1 123 ? 18.654 15.368 -6.248 1.00 33.12 123 ALA A C 1
ATOM 920 O O . ALA A 1 123 ? 17.985 15.179 -5.232 1.00 33.12 123 ALA A O 1
ATOM 921 N N . GLY A 1 124 ? 19.167 14.383 -6.985 1.00 35.50 124 GLY A N 1
ATOM 922 C CA . GLY A 1 124 ? 19.115 12.977 -6.627 1.00 35.50 124 GLY A CA 1
ATOM 923 C C . GLY A 1 124 ? 19.614 12.749 -5.204 1.00 35.50 124 GLY A C 1
ATOM 924 O O . GLY A 1 124 ? 20.809 12.829 -4.926 1.00 35.50 124 GLY A O 1
ATOM 925 N N . GLY A 1 125 ? 18.681 12.437 -4.310 1.00 30.78 125 GLY A N 1
ATOM 926 C CA . GLY A 1 125 ? 18.971 11.885 -2.997 1.00 30.78 125 GLY A CA 1
ATOM 927 C C . GLY A 1 125 ? 19.419 10.435 -3.143 1.00 30.78 125 GLY A C 1
ATOM 928 O O . GLY A 1 125 ? 18.593 9.536 -3.196 1.00 30.78 125 GLY A O 1
ATOM 929 N N . LEU A 1 126 ? 20.734 10.269 -3.286 1.00 38.59 126 LEU A N 1
ATOM 930 C CA . LEU A 1 126 ? 21.571 9.095 -3.032 1.00 38.59 126 LEU A CA 1
ATOM 931 C C . LEU A 1 126 ? 21.042 7.686 -3.398 1.00 38.59 126 LEU A C 1
ATOM 933 O O . LEU A 1 126 ? 20.597 6.924 -2.550 1.00 38.59 126 LEU A O 1
ATOM 937 N N . LEU A 1 127 ? 21.382 7.261 -4.620 1.00 44.03 127 LEU A N 1
ATOM 938 C CA . LEU A 1 127 ? 22.095 5.985 -4.836 1.00 44.03 127 LEU A CA 1
ATOM 939 C C . LEU A 1 127 ? 23.612 6.228 -5.016 1.00 44.03 127 LEU A C 1
ATOM 941 O O . LEU A 1 127 ? 24.317 5.474 -5.682 1.00 44.03 127 LEU A O 1
ATOM 945 N N . ALA A 1 128 ? 24.136 7.305 -4.421 1.00 38.91 128 ALA A N 1
ATOM 946 C CA . ALA A 1 128 ? 25.571 7.560 -4.335 1.00 38.91 128 ALA A CA 1
ATOM 947 C C . ALA A 1 128 ? 26.160 6.692 -3.211 1.00 38.91 128 ALA A C 1
ATOM 949 O O . ALA A 1 128 ? 26.429 7.159 -2.110 1.00 38.91 128 ALA A O 1
ATOM 950 N N . GLY A 1 129 ? 26.284 5.396 -3.491 1.00 38.59 129 GLY A N 1
ATOM 951 C CA . GLY A 1 129 ? 26.828 4.404 -2.574 1.00 38.59 129 GLY A CA 1
ATOM 952 C C . GLY A 1 129 ? 26.975 3.049 -3.260 1.00 38.59 129 GLY A C 1
ATOM 953 O O . GLY A 1 129 ? 26.054 2.246 -3.231 1.00 38.59 129 GLY A O 1
ATOM 954 N N . THR A 1 130 ? 28.126 2.844 -3.908 1.00 45.91 130 THR A N 1
ATOM 955 C CA . THR A 1 130 ? 28.817 1.557 -4.169 1.00 45.91 130 THR A CA 1
ATOM 956 C C . THR A 1 130 ? 28.116 0.399 -4.903 1.00 45.91 130 THR A C 1
ATOM 958 O O . THR A 1 130 ? 28.808 -0.554 -5.265 1.00 45.91 130 THR A O 1
ATOM 961 N N . ALA A 1 131 ? 26.818 0.438 -5.204 1.00 59.28 131 ALA A N 1
ATOM 962 C CA . ALA A 1 131 ? 26.162 -0.641 -5.945 1.00 59.28 131 ALA A CA 1
ATOM 963 C C . ALA A 1 131 ? 26.462 -0.537 -7.451 1.00 59.28 131 ALA A C 1
ATOM 965 O O . ALA A 1 131 ? 25.939 0.329 -8.154 1.00 59.28 131 ALA A O 1
ATOM 966 N N . ARG A 1 132 ? 27.314 -1.436 -7.960 1.00 81.88 132 ARG A N 1
ATOM 967 C CA . ARG A 1 132 ? 27.506 -1.620 -9.404 1.00 81.88 132 ARG A CA 1
ATOM 968 C C . ARG A 1 132 ? 26.148 -1.969 -10.043 1.00 81.88 132 ARG A C 1
ATOM 970 O O . ARG A 1 132 ? 25.453 -2.833 -9.507 1.00 81.88 132 ARG A O 1
ATOM 977 N N . PRO A 1 133 ? 25.781 -1.349 -11.181 1.00 88.06 133 PRO A N 1
ATOM 978 C CA . PRO A 1 133 ? 24.687 -1.824 -12.019 1.00 88.06 133 PRO A CA 1
ATOM 979 C C . PRO A 1 133 ? 24.717 -3.339 -12.227 1.00 88.06 133 PRO A C 1
ATOM 981 O O . PRO A 1 133 ? 25.764 -3.895 -12.569 1.00 88.06 133 PRO A O 1
ATOM 984 N N . ALA A 1 134 ? 23.574 -3.990 -12.037 1.00 92.75 134 ALA A N 1
ATOM 985 C CA . ALA A 1 134 ? 23.423 -5.407 -12.324 1.00 92.75 134 ALA A CA 1
ATOM 986 C C . ALA A 1 134 ? 23.323 -5.644 -13.836 1.00 92.75 134 ALA A C 1
ATOM 988 O O . ALA A 1 134 ? 22.947 -4.756 -14.610 1.00 92.75 134 ALA A O 1
ATOM 989 N N . LEU A 1 135 ? 23.632 -6.865 -14.259 1.00 94.88 135 LEU A N 1
ATOM 990 C CA . LEU A 1 135 ? 23.240 -7.353 -15.581 1.00 94.88 135 LEU A CA 1
ATOM 991 C C . LEU A 1 135 ? 21.797 -7.872 -15.528 1.00 94.88 135 LEU A C 1
ATOM 993 O O . LEU A 1 135 ? 21.354 -8.378 -14.501 1.00 94.88 135 LEU A O 1
ATOM 997 N N . TRP A 1 136 ? 21.060 -7.817 -16.640 1.00 96.19 136 TRP A N 1
ATOM 998 C CA . TRP A 1 136 ? 19.708 -8.397 -16.713 1.00 96.19 136 TRP A CA 1
ATOM 999 C C . TRP A 1 136 ? 19.695 -9.904 -16.430 1.00 96.19 136 TRP A C 1
ATOM 1001 O O . TRP A 1 136 ? 18.783 -10.407 -15.780 1.00 96.19 136 TRP A O 1
ATOM 1011 N N . SER A 1 137 ? 20.767 -10.609 -16.804 1.00 95.44 137 SER A N 1
ATOM 1012 C CA . SER A 1 137 ? 20.979 -12.023 -16.474 1.00 95.44 137 SER A CA 1
ATOM 1013 C C . SER A 1 137 ? 21.132 -12.300 -14.971 1.00 95.44 137 SER A C 1
ATOM 1015 O O . SER A 1 137 ? 20.985 -13.444 -14.545 1.00 95.44 137 SER A O 1
ATOM 1017 N N . GLU A 1 138 ? 21.396 -11.278 -14.152 1.00 95.06 138 GLU A N 1
ATOM 1018 C CA . GLU A 1 138 ? 21.478 -11.394 -12.692 1.00 95.06 138 GLU A CA 1
ATOM 1019 C C . GLU A 1 138 ? 20.106 -11.264 -12.010 1.00 95.06 138 GLU A C 1
ATOM 1021 O O . GLU A 1 138 ? 20.013 -11.503 -10.804 1.00 95.06 138 GLU A O 1
ATOM 1026 N N . LEU A 1 139 ? 19.038 -10.915 -12.747 1.00 96.69 139 LEU A N 1
ATOM 1027 C CA . LEU A 1 139 ? 17.667 -10.812 -12.236 1.00 96.69 139 LEU A CA 1
ATOM 1028 C C . LEU A 1 139 ? 16.957 -12.171 -12.383 1.00 96.69 139 LEU A C 1
ATOM 1030 O O . LEU A 1 139 ? 16.534 -12.542 -13.483 1.00 96.69 139 LEU A O 1
ATOM 1034 N N . PRO A 1 140 ? 16.769 -12.942 -11.293 1.00 96.62 140 PRO A N 1
ATOM 1035 C CA . PRO A 1 140 ? 16.270 -14.306 -11.404 1.00 96.62 140 PRO A CA 1
ATOM 1036 C C . PRO A 1 140 ? 14.831 -14.344 -11.926 1.00 96.62 140 PRO A C 1
ATOM 1038 O O . PRO A 1 140 ? 13.909 -13.840 -11.284 1.00 96.62 140 PRO A O 1
ATOM 1041 N N . GLY A 1 141 ? 14.631 -15.001 -13.068 1.00 95.50 141 GLY A N 1
ATOM 1042 C CA . GLY A 1 141 ? 13.317 -15.142 -13.697 1.00 95.50 141 GLY A CA 1
ATOM 1043 C C . GLY A 1 141 ? 12.840 -13.921 -14.484 1.00 95.50 141 GLY A C 1
ATOM 1044 O O . GLY A 1 141 ? 11.664 -13.895 -14.844 1.00 95.50 141 GLY A O 1
ATOM 1045 N N . TRP A 1 142 ? 13.716 -12.952 -14.778 1.00 97.19 142 TRP A N 1
ATOM 1046 C CA . TRP A 1 142 ? 13.409 -11.796 -15.632 1.00 97.19 142 TRP A CA 1
ATOM 1047 C C . TRP A 1 142 ? 12.727 -12.193 -16.952 1.00 97.19 142 TRP A C 1
ATOM 1049 O O . TRP A 1 142 ? 11.625 -11.730 -17.246 1.00 97.19 142 TRP A O 1
ATOM 1059 N N . GLU A 1 143 ? 13.305 -13.160 -17.669 1.00 95.38 143 GLU A N 1
ATOM 1060 C CA . GLU A 1 143 ? 12.778 -13.672 -18.946 1.00 95.38 143 GLU A CA 1
ATOM 1061 C C . GLU A 1 143 ? 11.378 -14.294 -18.850 1.00 95.38 143 GLU A C 1
ATOM 1063 O O . GLU A 1 143 ? 10.656 -14.409 -19.842 1.00 95.38 143 GLU A O 1
ATOM 1068 N N . SER A 1 144 ? 10.984 -14.715 -17.647 1.00 93.50 144 SER A N 1
ATOM 1069 C CA . SER A 1 144 ? 9.731 -15.430 -17.401 1.00 93.50 144 SER A CA 1
ATOM 1070 C C . SER A 1 144 ? 8.609 -14.554 -16.843 1.00 93.50 144 SER A C 1
ATOM 1072 O O . SER A 1 144 ? 7.468 -15.013 -16.798 1.00 93.50 144 SER A O 1
ATOM 1074 N N . ASP A 1 145 ? 8.894 -13.317 -16.417 1.00 96.56 145 ASP A N 1
ATOM 1075 C CA . ASP A 1 145 ? 7.847 -12.428 -15.907 1.00 96.56 145 ASP A CA 1
ATOM 1076 C C . ASP A 1 145 ? 6.919 -11.960 -17.037 1.00 96.56 145 ASP A C 1
ATOM 1078 O O . ASP A 1 145 ? 7.354 -11.590 -18.131 1.00 96.56 145 ASP A O 1
ATOM 1082 N N . ALA A 1 146 ? 5.624 -11.916 -16.736 1.00 96.19 146 ALA A N 1
ATOM 1083 C CA . ALA A 1 146 ? 4.602 -11.321 -17.586 1.00 96.19 146 ALA A CA 1
ATOM 1084 C C . ALA A 1 146 ? 4.626 -9.788 -17.444 1.00 96.19 146 ALA A C 1
ATOM 1086 O O . ALA A 1 146 ? 3.715 -9.181 -16.873 1.00 96.19 146 ALA A O 1
ATOM 1087 N N . VAL A 1 147 ? 5.701 -9.148 -17.917 1.00 97.19 147 VAL A N 1
ATOM 1088 C CA . VAL A 1 147 ? 5.945 -7.704 -17.735 1.00 97.19 147 VAL A CA 1
ATOM 1089 C C . VAL A 1 147 ? 4.814 -6.827 -18.288 1.00 97.19 147 VAL A C 1
ATOM 1091 O O . VAL A 1 147 ? 4.567 -5.737 -17.769 1.00 97.19 147 VAL A O 1
ATOM 1094 N N . GLY A 1 148 ? 4.058 -7.306 -19.281 1.00 96.38 148 GLY A N 1
ATOM 1095 C CA . GLY A 1 148 ? 2.877 -6.640 -19.820 1.00 96.38 148 GLY A CA 1
ATOM 1096 C C . GLY A 1 148 ? 1.769 -6.407 -18.796 1.00 96.38 148 GLY A C 1
ATOM 1097 O O . GLY A 1 148 ? 1.023 -5.437 -18.928 1.00 96.38 148 GLY A O 1
ATOM 1098 N N . GLU A 1 149 ? 1.683 -7.225 -17.744 1.00 96.31 149 GLU A N 1
ATOM 1099 C CA . GLU A 1 149 ? 0.753 -7.006 -16.631 1.00 96.31 149 GLU A CA 1
ATOM 1100 C C . GLU A 1 149 ? 1.206 -5.866 -15.706 1.00 96.31 149 GLU A C 1
ATOM 1102 O O . GLU A 1 149 ? 0.370 -5.210 -15.088 1.00 96.31 149 GLU A O 1
ATOM 1107 N N . ALA A 1 150 ? 2.514 -5.595 -15.623 1.00 97.50 150 ALA A N 1
ATOM 1108 C CA . ALA A 1 150 ? 3.069 -4.493 -14.835 1.00 97.50 150 ALA A CA 1
ATOM 1109 C C . ALA A 1 150 ? 2.943 -3.135 -15.544 1.00 97.50 150 ALA A C 1
ATOM 1111 O O . ALA A 1 150 ? 2.862 -2.093 -14.890 1.00 97.50 150 ALA A O 1
ATOM 1112 N N . MET A 1 151 ? 2.912 -3.132 -16.882 1.00 96.62 151 MET A N 1
ATOM 1113 C CA . MET A 1 151 ? 2.967 -1.904 -17.681 1.00 96.62 151 MET A CA 1
ATOM 1114 C C . MET A 1 151 ? 1.869 -0.880 -17.375 1.00 96.62 151 MET A C 1
ATOM 1116 O O . MET A 1 151 ? 2.207 0.299 -17.290 1.00 96.62 151 MET A O 1
ATOM 1120 N N . PRO A 1 152 ? 0.588 -1.237 -17.151 1.00 95.56 152 PRO A N 1
ATOM 1121 C CA . PRO A 1 152 ? -0.417 -0.246 -16.769 1.00 95.56 152 PRO A CA 1
ATOM 1122 C C . PRO A 1 152 ? -0.034 0.550 -15.513 1.00 95.56 152 PRO A C 1
ATOM 1124 O O . PRO A 1 152 ? -0.233 1.766 -15.480 1.00 95.56 152 PRO A O 1
ATOM 1127 N N . ALA A 1 153 ? 0.561 -0.113 -14.514 1.00 97.00 153 ALA A N 1
ATOM 1128 C CA . ALA A 1 153 ? 1.049 0.533 -13.300 1.00 97.00 153 ALA A CA 1
ATOM 1129 C C . ALA A 1 153 ? 2.282 1.399 -13.601 1.00 97.00 153 ALA A C 1
ATOM 1131 O O . ALA A 1 153 ? 2.285 2.589 -13.295 1.00 97.00 153 ALA A O 1
ATOM 1132 N N . VAL A 1 154 ? 3.289 0.846 -14.284 1.00 96.88 154 VAL A N 1
ATOM 1133 C CA . VAL A 1 154 ? 4.519 1.573 -14.650 1.00 96.88 154 VAL A CA 1
ATOM 1134 C C . VAL A 1 154 ? 4.215 2.832 -15.476 1.00 96.88 154 VAL A C 1
ATOM 1136 O O . VAL A 1 154 ? 4.710 3.913 -15.172 1.00 96.88 154 VAL A O 1
ATOM 1139 N N . LEU A 1 155 ? 3.331 2.742 -16.470 1.00 95.62 155 LEU A N 1
ATOM 1140 C CA . LEU A 1 155 ? 2.939 3.877 -17.312 1.00 95.62 155 LEU A CA 1
ATOM 1141 C C . LEU A 1 155 ? 2.079 4.905 -16.561 1.00 95.62 155 LEU A C 1
ATOM 1143 O O . LEU A 1 155 ? 2.123 6.100 -16.867 1.00 95.62 155 LEU A O 1
ATOM 1147 N N . ALA A 1 156 ? 1.283 4.479 -15.574 1.00 94.38 156 ALA A N 1
ATOM 1148 C CA . ALA A 1 156 ? 0.611 5.410 -14.669 1.00 94.38 156 ALA A CA 1
ATOM 1149 C C . ALA A 1 156 ? 1.630 6.190 -13.825 1.00 94.38 156 ALA A C 1
ATOM 1151 O O . ALA A 1 156 ? 1.512 7.412 -13.728 1.00 94.38 156 ALA A O 1
ATOM 1152 N N . SER A 1 157 ? 2.664 5.516 -13.312 1.00 93.19 157 SER A N 1
ATOM 1153 C CA . SER A 1 157 ? 3.773 6.163 -12.606 1.00 93.19 157 SER A CA 1
ATOM 1154 C C . SER A 1 157 ? 4.524 7.149 -13.498 1.00 93.19 157 SER A C 1
ATOM 1156 O O . SER A 1 157 ? 4.718 8.290 -13.096 1.00 93.19 157 SER A O 1
ATOM 1158 N N . CYS A 1 158 ? 4.875 6.761 -14.728 1.00 91.88 158 CYS A N 1
ATOM 1159 C CA . CYS A 1 158 ? 5.548 7.641 -15.687 1.00 91.88 158 CYS A CA 1
ATOM 1160 C C . CYS A 1 158 ? 4.789 8.955 -15.917 1.00 91.88 158 CYS A C 1
ATOM 1162 O O . CYS A 1 158 ? 5.376 10.033 -15.869 1.00 91.88 158 CYS A O 1
ATOM 1164 N N . ARG A 1 159 ? 3.463 8.888 -16.090 1.00 91.00 159 ARG A N 1
ATOM 1165 C CA . ARG A 1 159 ? 2.631 10.091 -16.257 1.00 91.00 159 ARG A CA 1
ATOM 1166 C C . ARG A 1 159 ? 2.619 10.985 -15.016 1.00 91.00 159 ARG A C 1
ATOM 1168 O O . ARG A 1 159 ? 2.614 12.201 -15.168 1.00 91.00 159 ARG A O 1
ATOM 1175 N N . ALA A 1 160 ? 2.618 10.399 -13.819 1.00 87.19 160 ALA A N 1
ATOM 1176 C CA . ALA A 1 160 ? 2.639 11.148 -12.564 1.00 87.19 160 ALA A CA 1
ATOM 1177 C C . ALA A 1 160 ? 4.009 11.795 -12.285 1.00 87.19 160 ALA A C 1
ATOM 1179 O O . ALA A 1 160 ? 4.067 12.933 -11.831 1.00 87.19 160 ALA A O 1
ATOM 1180 N N . VAL A 1 161 ? 5.104 11.092 -12.591 1.00 79.50 161 VAL A N 1
ATOM 1181 C CA . VAL A 1 161 ? 6.484 11.538 -12.328 1.00 79.50 161 VAL A CA 1
ATOM 1182 C C . VAL A 1 161 ? 6.965 12.587 -13.334 1.00 79.50 161 VAL A C 1
ATOM 1184 O O . VAL A 1 161 ? 7.727 13.477 -12.968 1.00 79.50 161 VAL A O 1
ATOM 1187 N N . ASN A 1 162 ? 6.507 12.546 -14.592 1.00 68.75 162 ASN A N 1
ATOM 1188 C CA . ASN A 1 162 ? 6.977 13.461 -15.643 1.00 68.75 162 ASN A CA 1
ATOM 1189 C C . ASN A 1 162 ? 6.804 14.959 -15.307 1.00 68.75 162 ASN A C 1
ATOM 1191 O O . ASN A 1 162 ? 7.535 15.789 -15.851 1.00 68.75 162 ASN A O 1
ATOM 1195 N N . ALA A 1 163 ? 5.905 15.317 -14.387 1.00 62.44 163 ALA A N 1
ATOM 1196 C CA . ALA A 1 163 ? 5.797 16.665 -13.837 1.00 62.44 163 ALA A CA 1
ATOM 1197 C C . ALA A 1 163 ? 6.953 16.962 -12.855 1.00 62.44 163 ALA A C 1
ATOM 1199 O O . ALA A 1 163 ? 6.794 16.874 -11.642 1.00 62.44 163 ALA A O 1
ATOM 1200 N N . GLY A 1 164 ? 8.128 17.316 -13.387 1.00 64.38 164 GLY A N 1
ATOM 1201 C CA . GLY A 1 164 ? 9.294 17.750 -12.597 1.00 64.38 164 GLY A CA 1
ATOM 1202 C C . GLY A 1 164 ? 10.435 16.734 -12.481 1.00 64.38 164 GLY A C 1
ATOM 1203 O O . GLY A 1 164 ? 11.450 17.036 -11.859 1.00 64.38 164 GLY A O 1
ATOM 1204 N N . ALA A 1 165 ? 10.315 15.554 -13.094 1.00 74.00 165 ALA A N 1
ATOM 1205 C CA . ALA A 1 165 ? 11.392 14.566 -13.108 1.00 74.00 165 ALA A CA 1
ATOM 1206 C C . ALA A 1 165 ? 12.576 14.948 -14.013 1.00 74.00 165 ALA A C 1
ATOM 1208 O O . ALA A 1 165 ? 12.374 15.649 -15.012 1.00 74.00 165 ALA A O 1
ATOM 1209 N N . PRO A 1 166 ? 13.791 14.429 -13.729 1.00 81.81 166 PRO A N 1
ATOM 1210 C CA . PRO A 1 166 ? 14.956 14.593 -14.595 1.00 81.81 166 PRO A CA 1
ATOM 1211 C C . PRO A 1 166 ? 14.704 14.117 -16.030 1.00 81.81 166 PRO A C 1
ATOM 1213 O O . PRO A 1 166 ? 13.974 13.153 -16.261 1.00 81.81 166 PRO A O 1
ATOM 1216 N N . ASP A 1 167 ? 15.370 14.742 -17.000 1.00 85.69 167 ASP A N 1
ATOM 1217 C CA . ASP A 1 167 ? 15.183 14.468 -18.431 1.00 85.69 167 ASP A CA 1
ATOM 1218 C C . ASP A 1 167 ? 15.380 12.995 -18.804 1.00 85.69 167 ASP A C 1
ATOM 1220 O O . ASP A 1 167 ? 14.646 12.468 -19.638 1.00 85.69 167 ASP A O 1
ATOM 1224 N N . ALA A 1 168 ? 16.342 12.316 -18.171 1.00 87.44 168 ALA A N 1
ATOM 1225 C CA . ALA A 1 168 ? 16.578 10.890 -18.385 1.00 87.44 168 ALA A CA 1
ATOM 1226 C C . ALA A 1 168 ? 15.341 10.050 -18.033 1.00 87.44 168 ALA A C 1
ATOM 1228 O O . ALA A 1 168 ? 14.970 9.159 -18.791 1.00 87.44 168 ALA A O 1
ATOM 1229 N N . TRP A 1 169 ? 14.657 10.386 -16.935 1.00 89.12 169 TRP A N 1
ATOM 1230 C CA . TRP A 1 169 ? 13.433 9.706 -16.522 1.00 89.12 169 TRP A CA 1
ATOM 1231 C C . TRP A 1 169 ? 12.317 9.894 -17.547 1.00 89.12 169 TRP A C 1
ATOM 1233 O O . TRP A 1 169 ? 11.684 8.924 -17.960 1.00 89.12 169 TRP A O 1
ATOM 1243 N N . ARG A 1 170 ? 12.117 11.140 -18.001 1.00 89.38 170 ARG A N 1
ATOM 1244 C CA . ARG A 1 170 ? 11.094 11.464 -19.003 1.00 89.38 170 ARG A CA 1
ATOM 1245 C C . ARG A 1 170 ? 11.335 10.696 -20.302 1.00 89.38 170 ARG A C 1
ATOM 1247 O O . ARG A 1 170 ? 10.425 10.026 -20.773 1.00 89.38 170 ARG A O 1
ATOM 1254 N N . ARG A 1 171 ? 12.574 10.692 -20.812 1.00 91.69 171 ARG A N 1
ATOM 1255 C CA . ARG A 1 171 ? 12.944 9.952 -22.032 1.00 91.69 171 ARG A CA 1
ATOM 1256 C C . ARG A 1 171 ? 12.686 8.451 -21.916 1.00 91.69 171 ARG A C 1
ATOM 1258 O O . ARG A 1 171 ? 12.040 7.891 -22.798 1.00 91.69 171 ARG A O 1
ATOM 1265 N N . SER A 1 172 ? 13.132 7.808 -20.836 1.00 93.12 172 SER A N 1
ATOM 1266 C CA . SER A 1 172 ? 12.895 6.371 -20.641 1.00 93.12 172 SER A CA 1
ATOM 1267 C C . SER A 1 172 ? 11.397 6.052 -20.519 1.00 93.12 172 SER A C 1
ATOM 1269 O O . SER A 1 172 ? 10.920 5.064 -21.076 1.00 93.12 172 SER A O 1
ATOM 1271 N N . CYS A 1 173 ? 10.621 6.912 -19.851 1.00 93.12 173 CYS A N 1
ATOM 1272 C CA . CYS A 1 173 ? 9.165 6.788 -19.769 1.00 93.12 173 CYS A CA 1
ATOM 1273 C C . CYS A 1 173 ? 8.453 6.991 -21.117 1.00 93.12 173 CYS A C 1
ATOM 1275 O O . CYS A 1 173 ? 7.480 6.287 -21.415 1.00 93.12 173 CYS A O 1
ATOM 1277 N N . ASP A 1 174 ? 8.922 7.925 -21.942 1.00 93.38 174 ASP A N 1
ATOM 1278 C CA . ASP A 1 174 ? 8.379 8.176 -23.277 1.00 93.38 174 ASP A CA 1
ATOM 1279 C C . ASP A 1 174 ? 8.658 6.996 -24.215 1.00 93.38 174 ASP A C 1
ATOM 1281 O O . ASP A 1 174 ? 7.746 6.550 -24.919 1.00 93.38 174 ASP A O 1
ATOM 1285 N N . ALA A 1 175 ? 9.867 6.427 -24.153 1.00 94.38 175 ALA A N 1
ATOM 1286 C CA . ALA A 1 175 ? 10.248 5.228 -24.896 1.00 94.38 175 ALA A CA 1
ATOM 1287 C C . ALA A 1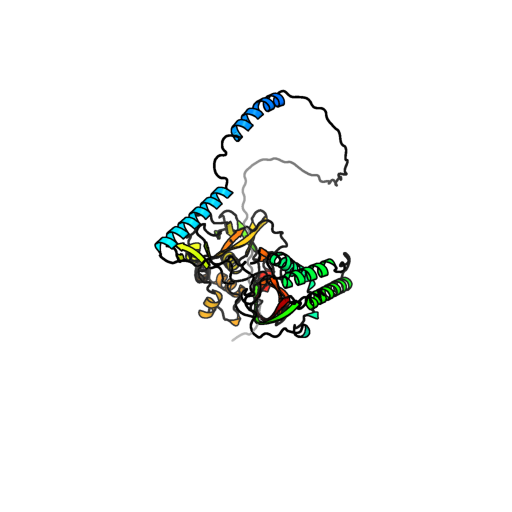 175 ? 9.381 4.016 -24.516 1.00 94.38 175 ALA A C 1
ATOM 1289 O O . ALA A 1 175 ? 8.802 3.374 -25.394 1.00 94.38 175 ALA A O 1
ATOM 1290 N N . LEU A 1 176 ? 9.173 3.755 -23.217 1.00 95.25 176 LEU A N 1
ATOM 1291 C CA . LEU A 1 176 ? 8.245 2.703 -22.769 1.00 95.25 176 LEU A CA 1
ATOM 1292 C C . LEU A 1 176 ? 6.811 2.951 -23.237 1.00 95.25 176 LEU A C 1
ATOM 1294 O O . LEU A 1 176 ? 6.120 2.030 -23.673 1.00 95.25 176 LEU A O 1
ATOM 1298 N N . SER A 1 177 ? 6.351 4.201 -23.164 1.00 95.50 177 SER A N 1
ATOM 1299 C CA . SER A 1 177 ? 5.012 4.571 -23.622 1.00 95.50 177 SER A CA 1
ATOM 1300 C C . SER A 1 177 ? 4.850 4.341 -25.126 1.00 95.50 177 SER A C 1
ATOM 1302 O O . SER A 1 177 ? 3.783 3.920 -25.576 1.00 95.50 177 SER A O 1
ATOM 1304 N N . GLN A 1 178 ? 5.895 4.605 -25.913 1.00 96.06 178 GLN A N 1
ATOM 1305 C CA . GLN A 1 178 ? 5.924 4.331 -27.345 1.00 96.06 178 GLN A CA 1
ATOM 1306 C C . GLN A 1 178 ? 5.934 2.827 -27.630 1.00 96.06 178 GLN A C 1
ATOM 1308 O O . GLN A 1 178 ? 5.116 2.370 -28.429 1.00 96.06 178 GLN A O 1
ATOM 1313 N N . ALA A 1 179 ? 6.776 2.054 -26.940 1.00 96.62 179 ALA A N 1
ATOM 1314 C CA . ALA A 1 179 ? 6.815 0.598 -27.057 1.00 96.62 179 ALA A CA 1
ATOM 1315 C C . ALA A 1 179 ? 5.442 -0.023 -26.760 1.00 96.62 179 ALA A C 1
ATOM 1317 O O . ALA A 1 179 ? 4.949 -0.827 -27.549 1.00 96.62 179 ALA A O 1
ATOM 1318 N N . TRP A 1 180 ? 4.771 0.429 -25.693 1.00 96.44 180 TRP A N 1
ATOM 1319 C CA . TRP A 1 180 ? 3.418 -0.005 -25.337 1.00 96.44 180 TRP A CA 1
ATOM 1320 C C . TRP A 1 180 ? 2.380 0.292 -26.430 1.00 96.44 180 TRP A C 1
ATOM 1322 O O . TRP A 1 180 ? 1.556 -0.569 -26.745 1.00 96.44 180 TRP A O 1
ATOM 1332 N N . ARG A 1 181 ? 2.414 1.491 -27.031 1.00 95.88 181 ARG A N 1
ATOM 1333 C CA . ARG A 1 181 ? 1.507 1.867 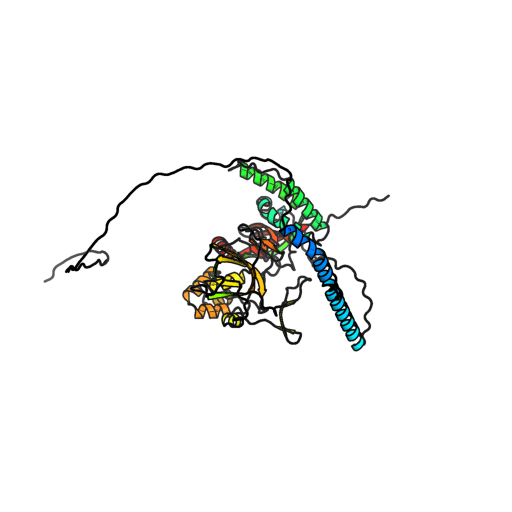-28.134 1.00 95.88 181 ARG A CA 1
ATOM 1334 C C . ARG A 1 181 ? 1.756 1.059 -29.408 1.00 95.88 181 ARG A C 1
ATOM 1336 O O . ARG A 1 181 ? 0.810 0.799 -30.142 1.00 95.88 181 ARG A O 1
ATOM 1343 N N . ASN A 1 182 ? 3.000 0.645 -29.638 1.00 95.81 182 ASN A N 1
ATOM 1344 C CA . ASN A 1 182 ? 3.425 -0.101 -30.823 1.00 95.81 182 ASN A CA 1
ATOM 1345 C C . ASN A 1 182 ? 3.344 -1.628 -30.643 1.00 95.81 182 ASN A C 1
ATOM 1347 O O . ASN A 1 182 ? 3.840 -2.384 -31.486 1.00 95.81 182 ASN A O 1
ATOM 1351 N N . LEU A 1 183 ? 2.746 -2.108 -29.547 1.00 94.88 183 LEU A N 1
ATOM 1352 C CA . LEU A 1 183 ? 2.575 -3.538 -29.331 1.00 94.88 183 LEU A CA 1
ATOM 1353 C C . LEU A 1 183 ? 1.641 -4.151 -30.374 1.00 94.88 183 LEU A C 1
ATOM 1355 O O . LEU A 1 183 ? 0.606 -3.564 -30.702 1.00 94.88 183 LEU A O 1
ATOM 1359 N N . PRO A 1 184 ? 1.937 -5.378 -30.835 1.00 90.44 184 PRO A N 1
ATOM 1360 C CA . PRO A 1 184 ? 1.002 -6.101 -31.673 1.00 90.44 184 PRO A CA 1
ATOM 1361 C C . PRO A 1 184 ? -0.329 -6.304 -30.921 1.00 90.44 184 PRO A C 1
ATOM 1363 O O . PRO A 1 184 ? -0.341 -6.569 -29.704 1.00 90.44 184 PRO A O 1
ATOM 1366 N N . PRO A 1 185 ? -1.473 -6.180 -31.616 1.00 87.50 185 PRO A N 1
ATOM 1367 C CA . PRO A 1 185 ? -2.767 -6.432 -31.005 1.00 87.50 185 PRO A CA 1
ATOM 1368 C C . PRO A 1 185 ? -2.865 -7.903 -30.586 1.00 87.50 185 PRO A C 1
ATOM 1370 O O . PRO A 1 185 ? -2.445 -8.801 -31.315 1.00 87.50 185 PRO A O 1
ATOM 1373 N N . VAL A 1 186 ? -3.456 -8.163 -29.417 1.00 87.50 186 VAL A N 1
ATOM 1374 C CA . VAL A 1 186 ? -3.868 -9.527 -29.061 1.00 87.50 186 VAL A CA 1
ATOM 1375 C C . VAL A 1 186 ? -5.162 -9.815 -29.826 1.00 87.50 186 VAL A C 1
ATOM 1377 O O . VAL A 1 186 ? -6.121 -9.057 -29.657 1.00 87.50 186 VAL A O 1
ATOM 1380 N N . PRO A 1 187 ? -5.236 -10.864 -30.667 1.00 86.69 187 PRO A N 1
ATOM 1381 C CA . PRO A 1 187 ? -6.455 -11.151 -31.415 1.00 86.69 187 PRO A CA 1
ATOM 1382 C C . PRO A 1 187 ? -7.630 -11.385 -30.458 1.00 86.69 187 PRO A C 1
ATOM 1384 O O . PRO A 1 187 ? -7.527 -12.208 -29.553 1.00 86.69 187 PRO A O 1
ATOM 1387 N N . ALA A 1 188 ? -8.760 -10.706 -30.673 1.00 86.19 188 ALA A N 1
ATOM 1388 C CA . ALA A 1 188 ? -9.899 -10.726 -29.743 1.00 86.19 188 ALA A CA 1
ATOM 1389 C C . ALA A 1 188 ? -10.481 -12.132 -29.484 1.00 86.19 188 ALA A C 1
ATOM 1391 O O . ALA A 1 188 ? -11.055 -12.382 -28.431 1.00 86.19 188 ALA A O 1
ATOM 1392 N N . ARG A 1 189 ? -10.320 -13.056 -30.441 1.00 90.31 189 ARG A N 1
ATOM 1393 C CA . ARG A 1 189 ? -10.762 -14.459 -30.342 1.00 90.31 189 ARG A CA 1
ATOM 1394 C C . ARG A 1 189 ? -9.638 -15.432 -29.960 1.00 90.31 189 ARG A C 1
ATOM 1396 O O . ARG A 1 189 ? -9.848 -16.640 -30.005 1.00 90.31 189 ARG A O 1
ATOM 1403 N N . ALA A 1 190 ? -8.435 -14.944 -29.646 1.00 88.00 190 ALA A N 1
ATOM 1404 C CA . ALA A 1 190 ? -7.334 -15.813 -29.251 1.00 88.00 190 ALA A CA 1
ATOM 1405 C C . ALA A 1 190 ? -7.634 -16.483 -27.906 1.00 88.00 190 ALA A C 1
ATOM 1407 O O . ALA A 1 190 ? -7.960 -15.829 -26.918 1.00 88.00 190 ALA A O 1
ATOM 1408 N N . SER A 1 191 ? -7.460 -17.797 -27.866 1.00 91.94 191 SER A N 1
ATOM 1409 C CA . SER A 1 191 ? -7.573 -18.620 -26.667 1.00 91.94 191 SER A CA 1
ATOM 1410 C C . SER A 1 191 ? -6.423 -19.631 -26.623 1.00 91.94 191 SER A C 1
ATOM 1412 O O . SER A 1 191 ? -5.678 -19.789 -27.596 1.00 91.94 191 SER A O 1
ATOM 1414 N N . GLY A 1 192 ? -6.232 -20.284 -25.474 1.00 94.38 192 GLY A N 1
ATOM 1415 C CA . GLY A 1 192 ? -5.231 -21.342 -25.317 1.00 94.38 192 GLY A CA 1
ATOM 1416 C C . GLY A 1 192 ? -3.814 -20.911 -25.717 1.00 94.38 192 GLY A C 1
ATOM 1417 O O . GLY A 1 192 ? -3.315 -19.887 -25.252 1.00 94.38 192 GLY A O 1
ATOM 1418 N N . ALA A 1 193 ? -3.162 -21.708 -26.570 1.00 93.19 193 ALA A N 1
ATOM 1419 C CA . ALA A 1 193 ? -1.778 -21.497 -27.004 1.00 93.19 193 ALA A CA 1
ATOM 1420 C C . ALA A 1 193 ? -1.570 -20.162 -27.729 1.00 93.19 193 ALA A C 1
ATOM 1422 O O . ALA A 1 193 ? -0.678 -19.405 -27.360 1.00 93.19 193 ALA A O 1
ATOM 1423 N N . ARG A 1 194 ? -2.464 -19.809 -28.659 1.00 91.81 194 ARG A N 1
ATOM 1424 C CA . ARG A 1 194 ? -2.360 -18.569 -29.441 1.00 91.81 194 ARG A CA 1
ATOM 1425 C C . ARG A 1 194 ? -2.420 -17.314 -28.568 1.00 91.81 194 ARG A C 1
ATOM 1427 O O . ARG A 1 194 ? -1.743 -16.328 -28.844 1.00 91.81 194 ARG A O 1
ATOM 1434 N N . LEU A 1 195 ? -3.231 -17.338 -27.506 1.00 92.94 195 LEU A N 1
ATOM 1435 C CA . LEU A 1 195 ? -3.273 -16.241 -26.536 1.00 92.94 195 LEU A CA 1
ATOM 1436 C C . LEU A 1 195 ? -1.963 -16.144 -25.743 1.00 92.94 195 LEU A C 1
ATOM 1438 O O . LEU A 1 195 ? -1.484 -15.038 -25.502 1.00 92.94 195 LEU A O 1
ATOM 1442 N N . ARG A 1 196 ? -1.385 -17.286 -25.345 1.00 92.44 196 ARG A N 1
ATOM 1443 C CA . ARG A 1 196 ? -0.097 -17.324 -24.637 1.00 92.44 196 ARG A CA 1
ATOM 1444 C C . ARG A 1 196 ? 1.037 -16.791 -25.507 1.00 92.44 196 ARG A C 1
ATOM 1446 O O . ARG A 1 196 ? 1.756 -15.916 -25.048 1.00 92.44 196 ARG A O 1
ATOM 1453 N N . GLU A 1 197 ? 1.133 -17.231 -26.757 1.00 93.25 197 GLU A N 1
ATOM 1454 C CA . GLU A 1 197 ? 2.137 -16.754 -27.718 1.00 93.25 197 GLU A CA 1
ATOM 1455 C C . GLU A 1 197 ? 2.022 -15.243 -27.958 1.00 93.25 197 GLU A C 1
ATOM 1457 O O . GLU A 1 197 ? 3.015 -14.520 -27.894 1.00 93.25 197 GLU A O 1
ATOM 1462 N N . ALA A 1 198 ? 0.801 -14.730 -28.154 1.00 93.06 198 ALA A N 1
ATOM 1463 C CA . ALA A 1 198 ? 0.578 -13.295 -28.330 1.00 93.06 198 ALA A CA 1
ATOM 1464 C C . ALA A 1 198 ? 0.997 -12.477 -27.094 1.00 93.06 198 ALA A C 1
ATOM 1466 O O . ALA A 1 198 ? 1.522 -11.373 -27.239 1.00 93.06 198 ALA A O 1
ATOM 1467 N N . ARG A 1 199 ? 0.776 -13.002 -25.880 1.00 93.25 199 ARG A N 1
ATOM 1468 C CA . ARG A 1 199 ? 1.240 -12.370 -24.634 1.00 93.25 199 ARG A CA 1
ATOM 1469 C C . ARG A 1 199 ? 2.760 -12.417 -24.518 1.00 93.25 199 ARG A C 1
ATOM 1471 O O . ARG A 1 199 ? 3.357 -11.372 -24.313 1.00 93.25 199 ARG A O 1
ATOM 1478 N N . GLN A 1 200 ? 3.374 -13.573 -24.761 1.00 93.94 200 GLN A N 1
ATOM 1479 C CA . GLN A 1 200 ? 4.828 -13.745 -24.724 1.00 93.94 200 GLN A CA 1
ATOM 1480 C C . GLN A 1 200 ? 5.550 -12.817 -25.705 1.00 93.94 200 GLN A C 1
ATOM 1482 O O . GLN A 1 200 ? 6.538 -12.196 -25.332 1.00 93.94 200 GLN A O 1
ATOM 1487 N N . LEU A 1 201 ? 5.036 -12.659 -26.930 1.00 94.44 201 LEU A N 1
ATOM 1488 C CA . LEU A 1 201 ? 5.595 -11.719 -27.907 1.00 94.44 201 LEU A CA 1
ATOM 1489 C C . LEU A 1 201 ? 5.514 -10.267 -27.418 1.00 94.44 201 LEU A C 1
ATOM 1491 O O . LEU A 1 201 ? 6.437 -9.481 -27.629 1.00 94.44 201 LEU A O 1
ATOM 1495 N N . ARG A 1 202 ? 4.400 -9.890 -26.783 1.00 96.25 202 ARG A N 1
ATOM 1496 C CA . ARG A 1 202 ? 4.245 -8.549 -26.206 1.00 96.25 202 ARG A CA 1
ATOM 1497 C C . ARG A 1 202 ? 5.177 -8.341 -25.019 1.00 96.25 202 ARG A C 1
ATOM 1499 O O . ARG A 1 202 ? 5.785 -7.282 -24.932 1.00 96.25 202 ARG A O 1
ATOM 1506 N N . ASP A 1 203 ? 5.295 -9.336 -24.146 1.00 96.75 203 ASP A N 1
ATOM 1507 C CA . ASP A 1 203 ? 6.196 -9.303 -22.995 1.00 96.75 203 ASP A CA 1
ATOM 1508 C C . ASP A 1 203 ? 7.657 -9.191 -23.444 1.00 96.75 203 ASP A C 1
ATOM 1510 O O . ASP A 1 203 ? 8.380 -8.369 -22.896 1.00 96.75 203 ASP A O 1
ATOM 1514 N N . ALA A 1 204 ? 8.065 -9.918 -24.491 1.00 96.50 204 ALA A N 1
ATOM 1515 C CA . ALA A 1 204 ? 9.400 -9.805 -25.078 1.00 96.50 204 ALA A CA 1
ATOM 1516 C C . ALA A 1 204 ? 9.695 -8.374 -25.559 1.00 96.50 204 ALA A C 1
ATOM 1518 O O . ALA A 1 204 ? 10.654 -7.767 -25.104 1.00 96.50 204 ALA A O 1
ATOM 1519 N N . ARG A 1 205 ? 8.804 -7.770 -26.361 1.00 96.88 205 ARG A N 1
ATOM 1520 C CA . ARG A 1 205 ? 8.985 -6.382 -26.839 1.00 96.88 205 ARG A CA 1
ATOM 1521 C C . ARG A 1 205 ? 9.045 -5.347 -25.715 1.00 96.88 205 ARG A C 1
ATOM 1523 O O . ARG A 1 205 ? 9.686 -4.309 -25.853 1.00 96.88 205 ARG A O 1
ATOM 1530 N N . LEU A 1 206 ? 8.311 -5.580 -24.629 1.00 97.75 206 LEU A N 1
ATOM 1531 C CA . LEU A 1 206 ? 8.343 -4.702 -23.461 1.00 97.75 206 LEU A CA 1
ATOM 1532 C C . LEU A 1 206 ? 9.612 -4.895 -22.637 1.00 97.75 206 LEU A C 1
ATOM 1534 O O . LEU A 1 206 ? 10.122 -3.907 -22.114 1.00 97.75 206 LEU A O 1
ATOM 1538 N N . ARG A 1 207 ? 10.120 -6.130 -22.530 1.00 97.56 207 ARG A N 1
ATOM 1539 C CA . ARG A 1 207 ? 11.437 -6.398 -21.947 1.00 97.56 207 ARG A CA 1
ATOM 1540 C C . ARG A 1 207 ? 12.520 -5.682 -22.740 1.00 97.56 207 ARG A C 1
ATOM 1542 O O . ARG A 1 207 ? 13.212 -4.884 -22.128 1.00 97.56 207 ARG A O 1
ATOM 1549 N N . ASP A 1 208 ? 12.557 -5.822 -24.066 1.00 97.31 208 ASP A N 1
ATOM 1550 C CA . ASP A 1 208 ? 13.524 -5.116 -24.924 1.00 97.31 208 ASP A CA 1
ATOM 1551 C C . ASP A 1 208 ? 13.533 -3.606 -24.623 1.00 97.31 208 ASP A C 1
ATOM 1553 O O . ASP A 1 208 ? 14.568 -3.018 -24.312 1.00 97.31 208 ASP A O 1
ATOM 1557 N N . ALA A 1 209 ? 12.350 -2.981 -24.580 1.00 96.81 209 ALA A N 1
ATOM 1558 C CA . ALA A 1 209 ? 12.230 -1.560 -24.268 1.00 96.81 209 ALA A CA 1
ATOM 1559 C C . ALA A 1 209 ? 12.704 -1.201 -22.844 1.00 96.81 209 ALA A C 1
ATOM 1561 O O . ALA A 1 209 ? 13.269 -0.124 -22.639 1.00 96.81 209 ALA A O 1
ATOM 1562 N N . LEU A 1 210 ? 12.483 -2.066 -21.847 1.00 97.38 210 LEU A N 1
ATOM 1563 C CA . LEU A 1 210 ? 13.010 -1.877 -20.491 1.00 97.38 210 LEU A CA 1
ATOM 1564 C C . LEU A 1 210 ? 14.539 -2.003 -20.474 1.00 97.38 210 LEU A C 1
ATOM 1566 O O . LEU A 1 210 ? 15.208 -1.164 -19.874 1.00 97.38 210 LEU A O 1
ATOM 1570 N N . GLU A 1 211 ? 15.096 -2.992 -21.169 1.00 96.88 211 GLU A N 1
ATOM 1571 C CA . GLU A 1 211 ? 16.536 -3.258 -21.226 1.00 96.88 211 GLU A CA 1
ATOM 1572 C C . GLU A 1 211 ? 17.328 -2.151 -21.926 1.00 96.88 211 GLU A C 1
ATOM 1574 O O . GLU A 1 211 ? 18.409 -1.750 -21.465 1.00 96.88 211 GLU A O 1
ATOM 1579 N N . GLU A 1 212 ? 16.752 -1.604 -22.994 1.00 96.00 212 GLU A N 1
ATOM 1580 C CA . GLU A 1 212 ? 17.304 -0.504 -23.780 1.00 96.00 212 GLU A CA 1
ATOM 1581 C C . GLU A 1 212 ? 17.266 0.838 -23.048 1.00 96.00 212 GLU A C 1
ATOM 1583 O O . GLU A 1 212 ? 18.130 1.677 -23.287 1.00 96.00 212 GLU A O 1
ATOM 1588 N N . ASN A 1 213 ? 16.289 1.065 -22.161 1.00 95.62 213 ASN A N 1
ATOM 1589 C CA . ASN A 1 213 ? 16.037 2.390 -21.574 1.00 95.62 213 ASN A CA 1
ATOM 1590 C C . ASN A 1 213 ? 16.333 2.484 -20.074 1.00 95.62 213 ASN A C 1
ATOM 1592 O O . ASN A 1 213 ? 16.383 3.595 -19.532 1.00 95.62 213 ASN A O 1
ATOM 1596 N N . PHE A 1 214 ? 16.543 1.351 -19.403 1.00 95.50 214 PHE A N 1
ATOM 1597 C CA . PHE A 1 214 ? 16.819 1.281 -17.974 1.00 95.50 214 PHE A CA 1
ATOM 1598 C C . PHE A 1 214 ? 18.043 0.418 -17.670 1.00 95.50 214 PHE A C 1
ATOM 1600 O O . PHE A 1 214 ? 18.515 -0.374 -18.484 1.00 95.50 214 PHE A O 1
ATOM 1607 N N . ILE A 1 215 ? 18.564 0.608 -16.465 1.00 95.38 215 ILE A N 1
ATOM 1608 C CA . ILE A 1 215 ? 19.642 -0.165 -15.869 1.00 95.38 215 ILE A CA 1
ATOM 1609 C C . ILE A 1 215 ? 19.117 -0.724 -14.544 1.00 95.38 215 ILE A C 1
ATOM 1611 O O . ILE A 1 215 ? 18.641 0.060 -13.715 1.00 95.38 215 ILE A O 1
ATOM 1615 N N . PRO A 1 216 ? 19.194 -2.044 -14.311 1.00 96.69 216 PRO A N 1
ATOM 1616 C CA . PRO A 1 216 ? 18.827 -2.603 -13.026 1.00 96.69 216 PRO A CA 1
ATOM 1617 C C . PRO A 1 216 ? 19.910 -2.270 -11.998 1.00 96.69 216 PRO A C 1
ATOM 1619 O O . PRO A 1 216 ? 21.067 -2.668 -12.123 1.00 96.69 216 PRO A O 1
ATOM 1622 N N . THR A 1 217 ? 19.527 -1.551 -10.952 1.00 95.31 217 THR A N 1
ATOM 1623 C CA . THR A 1 217 ? 20.409 -1.187 -9.843 1.00 95.31 217 THR A CA 1
ATOM 1624 C C . THR A 1 217 ? 19.981 -1.958 -8.598 1.00 95.31 217 THR A C 1
ATOM 1626 O O . THR A 1 217 ? 18.846 -1.777 -8.142 1.00 95.31 217 THR A O 1
ATOM 1629 N N . PRO A 1 218 ? 20.843 -2.829 -8.036 1.00 95.06 218 PRO A N 1
ATOM 1630 C CA . PRO A 1 218 ? 20.541 -3.533 -6.797 1.00 95.06 218 PRO A CA 1
ATOM 1631 C C . PRO A 1 218 ? 20.247 -2.547 -5.667 1.00 95.06 218 PRO A C 1
ATOM 1633 O O . PRO A 1 218 ? 21.019 -1.623 -5.423 1.00 95.06 218 PRO A O 1
ATOM 1636 N N . VAL A 1 219 ? 19.140 -2.765 -4.964 1.00 91.12 219 VAL A N 1
ATOM 1637 C CA . VAL A 1 219 ? 18.795 -2.011 -3.752 1.00 91.12 219 VAL A CA 1
ATOM 1638 C C . VAL A 1 219 ? 19.320 -2.719 -2.510 1.00 91.12 219 VAL A C 1
ATOM 1640 O O . VAL A 1 219 ? 19.754 -2.074 -1.562 1.00 91.12 219 VAL A O 1
ATOM 1643 N N . GLY A 1 220 ? 19.256 -4.051 -2.511 1.00 90.31 220 GLY A N 1
ATOM 1644 C CA . GLY A 1 220 ? 19.660 -4.900 -1.397 1.00 90.31 220 GLY A CA 1
ATOM 1645 C C . GLY A 1 220 ? 18.698 -6.060 -1.164 1.00 90.31 220 GLY A C 1
ATOM 1646 O O . GLY A 1 220 ? 17.708 -6.238 -1.884 1.00 90.31 220 GLY A O 1
ATOM 1647 N N . GLU A 1 221 ? 19.017 -6.851 -0.144 1.00 94.38 221 GLU A N 1
ATOM 1648 C CA . GLU A 1 221 ? 18.175 -7.938 0.351 1.00 94.38 221 GLU A CA 1
ATOM 1649 C C . GLU A 1 221 ? 17.301 -7.445 1.506 1.00 94.38 221 GLU A C 1
ATOM 1651 O O . GLU A 1 221 ? 17.696 -6.568 2.273 1.00 94.38 221 GLU A O 1
ATOM 1656 N N . GLY A 1 222 ? 16.108 -8.011 1.641 1.00 95.06 222 GLY A N 1
ATOM 1657 C CA . GLY A 1 222 ? 15.188 -7.663 2.711 1.00 95.06 222 GLY A CA 1
ATOM 1658 C C . GLY A 1 222 ? 13.958 -8.559 2.726 1.00 95.06 222 GLY A C 1
ATOM 1659 O O . GLY A 1 222 ? 14.013 -9.728 2.345 1.00 95.06 222 GLY A O 1
ATOM 1660 N N . LEU A 1 223 ? 12.842 -8.015 3.209 1.00 96.06 223 LEU A N 1
ATOM 1661 C CA . LEU A 1 223 ? 11.603 -8.758 3.422 1.00 96.06 223 LEU A CA 1
ATOM 1662 C C . LEU A 1 223 ? 10.466 -8.187 2.572 1.00 96.06 223 LEU A C 1
ATOM 1664 O O . LEU A 1 223 ? 10.133 -6.999 2.676 1.00 96.06 223 LEU A O 1
ATOM 1668 N N . LEU A 1 224 ? 9.815 -9.054 1.801 1.00 97.50 224 LEU A N 1
ATOM 1669 C CA . LEU A 1 224 ? 8.554 -8.766 1.135 1.00 97.50 224 LEU A CA 1
ATOM 1670 C C . LEU A 1 224 ? 7.390 -9.239 2.006 1.00 97.50 224 LEU A C 1
ATOM 1672 O O . LEU A 1 224 ? 7.301 -10.415 2.360 1.00 97.50 224 LEU A O 1
ATOM 1676 N N . THR A 1 225 ? 6.487 -8.316 2.318 1.00 95.81 225 THR A N 1
ATOM 1677 C CA . THR A 1 225 ? 5.184 -8.611 2.929 1.00 95.81 225 THR A CA 1
ATOM 1678 C C . THR A 1 225 ? 4.059 -8.332 1.935 1.00 95.81 225 THR A C 1
ATOM 1680 O O . THR A 1 225 ? 4.329 -7.920 0.803 1.00 95.81 225 THR A O 1
ATOM 1683 N N . GLY A 1 226 ? 2.806 -8.604 2.307 1.00 95.81 226 GLY A N 1
ATOM 1684 C CA . GLY A 1 226 ? 1.647 -8.205 1.512 1.00 95.81 226 GLY A CA 1
ATOM 1685 C C . GLY A 1 226 ? 0.660 -7.337 2.283 1.00 95.81 226 GLY A C 1
ATOM 1686 O O . GLY A 1 226 ? 0.394 -7.580 3.460 1.00 95.81 226 GLY A O 1
ATOM 1687 N N . TYR A 1 227 ? 0.029 -6.412 1.562 1.00 96.62 227 TYR A N 1
ATOM 1688 C CA . TYR A 1 227 ? -1.085 -5.591 2.041 1.00 96.62 227 TYR A CA 1
ATOM 1689 C C . TYR A 1 227 ? -2.245 -5.616 1.041 1.00 96.62 227 TYR A C 1
ATOM 1691 O O . TYR A 1 227 ? -2.098 -6.062 -0.100 1.00 96.62 227 TYR A O 1
ATOM 1699 N N . TYR A 1 228 ? -3.430 -5.193 1.466 1.00 97.50 228 TYR A N 1
ATOM 1700 C CA . TYR A 1 228 ? -4.648 -5.253 0.656 1.00 97.50 228 TYR A CA 1
ATOM 1701 C C . TYR A 1 228 ? -5.634 -4.160 1.070 1.00 97.50 228 TYR A C 1
ATOM 1703 O O . TYR A 1 228 ? -5.482 -3.540 2.113 1.00 97.50 228 TYR A O 1
ATOM 1711 N N . GLU A 1 229 ? -6.668 -3.936 0.266 1.00 97.31 229 GLU A N 1
ATOM 1712 C CA . GLU A 1 229 ? -7.773 -3.034 0.601 1.00 97.31 229 GLU A CA 1
ATOM 1713 C C . GLU A 1 229 ? -8.958 -3.865 1.153 1.00 97.31 229 GLU A C 1
ATOM 1715 O O . GLU A 1 229 ? -9.600 -4.603 0.391 1.00 97.31 229 GLU A O 1
ATOM 1720 N N . PRO A 1 230 ? -9.263 -3.805 2.465 1.00 96.75 230 PRO A N 1
ATOM 1721 C CA . PRO A 1 230 ? -10.347 -4.578 3.065 1.00 96.75 230 PRO A CA 1
ATOM 1722 C C . PRO A 1 230 ? -11.719 -4.159 2.545 1.00 96.75 230 PRO A C 1
ATOM 1724 O O . PRO A 1 230 ? -11.916 -3.028 2.097 1.00 96.75 230 PRO A O 1
ATOM 1727 N N . VAL A 1 231 ? -12.681 -5.077 2.631 1.00 96.88 231 VAL A N 1
ATOM 1728 C CA . VAL A 1 231 ? -14.089 -4.825 2.303 1.00 96.88 231 VAL A CA 1
ATOM 1729 C C . VAL A 1 231 ? -14.911 -5.059 3.562 1.00 96.88 231 VAL A C 1
ATOM 1731 O O . VAL A 1 231 ? -14.948 -6.178 4.063 1.00 96.88 231 VAL A O 1
ATOM 1734 N N . LEU A 1 232 ? -15.540 -4.003 4.065 1.00 97.62 232 LEU A N 1
ATOM 1735 C CA . LEU A 1 232 ? -16.367 -3.999 5.270 1.00 97.62 232 LEU A CA 1
ATOM 1736 C C . LEU A 1 232 ? -17.820 -3.699 4.907 1.00 97.62 232 LEU A C 1
ATOM 1738 O O . LEU A 1 232 ? -18.116 -3.218 3.809 1.00 97.62 232 LEU A O 1
ATOM 1742 N N . ARG A 1 233 ? -18.727 -3.926 5.855 1.00 98.25 233 ARG A N 1
ATOM 1743 C CA . ARG A 1 233 ? -20.096 -3.414 5.799 1.00 98.25 233 ARG A CA 1
ATOM 1744 C C . ARG A 1 233 ? -20.196 -2.178 6.681 1.00 98.25 233 ARG A C 1
ATOM 1746 O O . ARG A 1 233 ? -19.491 -2.051 7.679 1.00 98.25 233 ARG A O 1
ATOM 1753 N N . GLY A 1 234 ? -21.054 -1.243 6.301 1.00 98.00 234 GLY A N 1
ATOM 1754 C CA . GLY A 1 234 ? -21.236 -0.038 7.097 1.00 98.00 234 GLY A CA 1
ATOM 1755 C C . GLY A 1 234 ? -22.495 0.736 6.767 1.00 98.00 234 GLY A C 1
ATOM 1756 O O . GLY A 1 234 ? -23.198 0.437 5.809 1.00 98.00 234 GLY A O 1
ATOM 1757 N N . SER A 1 235 ? -22.749 1.769 7.558 1.00 98.12 235 SER A N 1
ATOM 1758 C CA . SER A 1 235 ? -23.866 2.695 7.433 1.00 98.12 235 SER A CA 1
ATOM 1759 C C . SER A 1 235 ? -23.381 4.129 7.628 1.00 98.12 235 SER A C 1
ATOM 1761 O O . SER A 1 235 ? -22.480 4.401 8.416 1.00 98.12 235 SER A O 1
ATOM 1763 N N . ARG A 1 236 ? -23.995 5.081 6.919 1.00 96.88 236 ARG A N 1
ATOM 1764 C CA . ARG A 1 236 ? -23.706 6.517 7.105 1.00 96.88 236 ARG A CA 1
ATOM 1765 C C . ARG A 1 236 ? -24.223 7.064 8.434 1.00 96.88 236 ARG A C 1
ATOM 1767 O O . ARG A 1 236 ? -23.804 8.134 8.851 1.00 96.88 236 ARG A O 1
ATOM 1774 N N . ILE A 1 237 ? -25.133 6.341 9.073 1.00 96.31 237 ILE A N 1
ATOM 1775 C CA . ILE A 1 237 ? -25.688 6.670 10.383 1.00 96.31 237 ILE A CA 1
ATOM 1776 C C . ILE A 1 237 ? -25.399 5.533 11.357 1.00 96.31 237 ILE A C 1
ATOM 1778 O O . ILE A 1 237 ? -25.410 4.363 10.964 1.00 96.31 237 ILE A O 1
ATOM 1782 N N . ARG A 1 238 ? -25.174 5.878 12.623 1.00 97.44 238 ARG A N 1
ATOM 1783 C CA . ARG A 1 238 ? -25.013 4.907 13.704 1.00 97.44 238 ARG A CA 1
ATOM 1784 C C . ARG A 1 238 ? -26.343 4.198 13.956 1.00 97.44 238 ARG A C 1
ATOM 1786 O O . ARG A 1 238 ? -27.309 4.845 14.355 1.00 97.44 238 ARG A O 1
ATOM 1793 N N . VAL A 1 239 ? -26.417 2.894 13.697 1.00 97.19 239 VAL A N 1
ATOM 1794 C CA . VAL A 1 239 ? -27.665 2.117 13.817 1.00 97.19 239 VAL A CA 1
ATOM 1795 C C . VAL A 1 239 ? -27.384 0.618 13.887 1.00 97.19 239 VAL A C 1
ATOM 1797 O O . VAL A 1 239 ? -26.503 0.129 13.184 1.00 97.19 239 VAL A O 1
ATOM 1800 N N . GLY A 1 240 ? -28.161 -0.123 14.685 1.00 96.56 240 GLY A N 1
ATOM 1801 C CA . GLY A 1 240 ? -28.066 -1.587 14.760 1.00 96.56 240 GLY A CA 1
ATOM 1802 C C . GLY A 1 240 ? -26.643 -2.049 15.077 1.00 96.56 240 GLY A C 1
ATOM 1803 O O . GLY A 1 240 ? -26.051 -1.566 16.037 1.00 96.56 240 GLY A O 1
ATOM 1804 N N . ASP A 1 241 ? -26.078 -2.912 14.235 1.00 96.06 241 ASP A N 1
ATOM 1805 C CA . ASP A 1 241 ? -24.706 -3.416 14.393 1.00 96.06 241 ASP A CA 1
ATOM 1806 C C . ASP A 1 241 ? -23.628 -2.382 14.008 1.00 96.06 241 ASP A C 1
ATOM 1808 O O . ASP A 1 241 ? -22.477 -2.496 14.420 1.00 96.06 241 ASP A O 1
ATOM 1812 N N . PHE A 1 242 ? -23.979 -1.332 13.254 1.00 98.12 242 PHE A N 1
ATOM 1813 C CA . PHE A 1 242 ? -23.045 -0.305 12.782 1.00 98.12 242 PHE A CA 1
ATOM 1814 C C . PHE A 1 242 ? -22.714 0.695 13.895 1.00 98.12 242 PHE A C 1
ATOM 1816 O O . PHE A 1 242 ? -23.264 1.799 13.958 1.00 98.12 242 PHE A O 1
ATOM 1823 N N . GLN A 1 243 ? -21.820 0.275 14.788 1.00 96.81 243 GLN A N 1
ATOM 1824 C CA . GLN A 1 243 ? -21.465 0.987 16.018 1.00 96.81 243 GLN A CA 1
ATOM 1825 C C . GLN A 1 243 ? -20.033 1.521 16.033 1.00 96.81 243 GLN A C 1
ATOM 1827 O O . GLN A 1 243 ? -19.716 2.336 16.894 1.00 96.81 243 GLN A O 1
ATOM 1832 N N . THR A 1 244 ? -19.178 1.126 15.084 1.00 97.62 244 THR A N 1
ATOM 1833 C CA . THR A 1 244 ? -17.770 1.551 15.074 1.00 97.62 244 THR A CA 1
ATOM 1834 C C . THR A 1 244 ? -17.521 2.668 14.057 1.00 97.62 244 THR A C 1
ATOM 1836 O O . THR A 1 244 ? -17.616 2.409 12.859 1.00 97.62 244 THR A O 1
ATOM 1839 N N . PRO A 1 245 ? -17.150 3.891 14.465 1.00 98.06 245 PRO A N 1
ATOM 1840 C CA . PRO A 1 245 ? -16.937 4.992 13.532 1.00 98.06 245 PRO A CA 1
ATOM 1841 C C . PRO A 1 245 ? -15.558 4.937 12.853 1.00 98.06 245 PRO A C 1
ATOM 1843 O O . PRO A 1 245 ? -14.535 4.630 13.472 1.00 98.06 245 PRO A O 1
ATOM 1846 N N . LEU A 1 246 ? -15.519 5.308 11.571 1.00 98.44 246 LEU A N 1
ATOM 1847 C CA . LEU A 1 246 ? -14.305 5.669 10.837 1.00 98.44 246 LEU A CA 1
ATOM 1848 C C . LEU A 1 246 ? -14.311 7.178 10.583 1.00 98.44 246 LEU A C 1
ATOM 1850 O O . LEU A 1 246 ? -15.241 7.706 9.974 1.00 98.44 246 LEU A O 1
ATOM 1854 N N . HIS A 1 247 ? -13.269 7.869 11.042 1.00 98.62 247 HIS A N 1
ATOM 1855 C CA . HIS A 1 247 ? -13.259 9.330 11.118 1.00 98.62 247 HIS A CA 1
ATOM 1856 C C . HIS A 1 247 ? -12.488 10.007 9.981 1.00 98.62 247 HIS A C 1
ATOM 1858 O O . HIS A 1 247 ? -11.457 9.509 9.519 1.00 98.62 247 HIS A O 1
ATOM 1864 N N . ALA A 1 248 ? -12.954 11.192 9.599 1.00 98.44 248 ALA A N 1
ATOM 1865 C CA . ALA A 1 248 ? -12.174 12.221 8.929 1.00 98.44 248 ALA A CA 1
ATOM 1866 C C . ALA A 1 248 ? -11.152 12.848 9.896 1.00 98.44 248 ALA A C 1
ATOM 1868 O O . ALA A 1 248 ? -11.361 12.807 11.112 1.00 98.44 248 ALA A O 1
ATOM 1869 N N . PRO A 1 249 ? -10.049 13.435 9.395 1.00 97.75 249 PRO A N 1
ATOM 1870 C CA . PRO A 1 249 ? -9.127 14.159 10.259 1.00 97.75 249 PRO A CA 1
ATOM 1871 C C . PRO A 1 249 ? -9.827 15.393 10.861 1.00 97.75 249 PRO A C 1
ATOM 1873 O O . PRO A 1 249 ? -10.534 16.097 10.135 1.00 97.75 249 PRO A O 1
ATOM 1876 N N . PRO A 1 250 ? -9.627 15.683 12.160 1.00 97.62 250 PRO A N 1
ATOM 1877 C CA . PRO A 1 250 ? -10.095 16.922 12.775 1.00 97.62 250 PRO A CA 1
ATOM 1878 C C . PRO A 1 250 ? -9.530 18.175 12.089 1.00 97.62 250 PRO A C 1
ATOM 1880 O O . PRO A 1 250 ? -8.456 18.129 11.493 1.00 97.62 250 PRO A O 1
ATOM 1883 N N . SER A 1 251 ? -10.201 19.323 12.217 1.00 96.12 251 SER A N 1
ATOM 1884 C CA . SER A 1 251 ? -9.765 20.593 11.602 1.00 96.12 251 SER A CA 1
ATOM 1885 C C . SER A 1 251 ? -8.390 21.082 12.071 1.00 96.12 251 SER A C 1
ATOM 1887 O O . SER A 1 251 ? -7.687 21.770 11.337 1.00 96.12 251 SER A O 1
ATOM 1889 N N . GLU A 1 252 ? -8.018 20.738 13.299 1.00 94.75 252 GLU A N 1
ATOM 1890 C CA . GLU A 1 252 ? -6.746 21.060 13.937 1.00 94.75 252 GLU A CA 1
ATOM 1891 C C . GLU A 1 252 ? -5.623 20.079 13.576 1.00 94.75 252 GLU A C 1
ATOM 1893 O O . GLU A 1 252 ? -4.472 20.321 13.941 1.00 94.75 252 GLU A O 1
ATOM 1898 N N . HIS A 1 253 ? -5.931 18.985 12.863 1.00 97.19 253 HIS A N 1
ATOM 1899 C CA . HIS A 1 253 ? -4.913 18.063 12.374 1.00 97.19 253 HIS A CA 1
ATOM 1900 C C . HIS A 1 253 ? -4.009 18.784 11.370 1.00 97.19 253 HIS A C 1
ATOM 1902 O O . HIS A 1 253 ? -4.435 19.189 10.285 1.00 97.19 253 HIS A O 1
ATOM 1908 N N . VAL A 1 254 ? -2.727 18.865 11.700 1.00 94.75 254 VAL A N 1
ATOM 1909 C CA . VAL A 1 254 ? -1.683 19.415 10.843 1.00 94.75 254 VAL A CA 1
ATOM 1910 C C . VAL A 1 254 ? -0.724 18.324 10.384 1.00 94.75 254 VAL A C 1
ATOM 1912 O O . VAL A 1 254 ? -0.479 17.334 11.076 1.00 94.75 254 VAL A O 1
ATOM 1915 N N . GLN A 1 255 ? -0.158 18.546 9.201 1.00 91.44 255 GLN A N 1
ATOM 1916 C CA . GLN A 1 255 ? 0.898 17.734 8.621 1.00 91.44 255 GLN A CA 1
ATOM 1917 C C . GLN A 1 255 ? 2.086 18.645 8.290 1.00 91.44 255 GLN A C 1
ATOM 1919 O O . GLN A 1 255 ? 1.930 19.597 7.526 1.00 91.44 255 GLN A O 1
ATOM 1924 N N . LEU A 1 256 ? 3.259 18.371 8.860 1.00 87.62 256 LEU A N 1
ATOM 1925 C CA . LEU A 1 256 ? 4.494 19.132 8.628 1.00 87.62 256 LEU A CA 1
ATOM 1926 C C . LEU A 1 256 ? 5.527 18.263 7.905 1.00 87.62 256 LEU A C 1
ATOM 1928 O O . LEU A 1 256 ? 5.584 17.067 8.160 1.00 87.62 256 LEU A O 1
ATOM 1932 N N . GLY A 1 257 ? 6.368 18.854 7.051 1.00 71.81 257 GLY A N 1
ATOM 1933 C CA . GLY A 1 257 ? 7.463 18.133 6.380 1.00 71.81 257 GLY A CA 1
ATOM 1934 C C . GLY A 1 257 ? 7.094 17.501 5.033 1.00 71.81 257 GLY A C 1
ATOM 1935 O O . GLY A 1 257 ? 7.463 16.366 4.759 1.00 71.81 257 GLY A O 1
ATOM 1936 N N . GLN A 1 258 ? 6.359 18.217 4.177 1.00 58.66 258 GLN A N 1
ATOM 1937 C CA . GLN A 1 258 ? 6.249 17.831 2.767 1.00 58.66 258 GLN A CA 1
ATOM 1938 C C . GLN A 1 258 ? 7.466 18.376 1.999 1.00 58.66 258 GLN A C 1
ATOM 1940 O O . GLN A 1 258 ? 7.557 19.589 1.825 1.00 58.66 258 GLN A O 1
ATOM 1945 N N . GLY A 1 259 ? 8.377 17.514 1.519 1.00 51.81 259 GLY A N 1
ATOM 1946 C CA . GLY A 1 259 ? 9.269 17.904 0.411 1.00 51.81 259 GLY A CA 1
ATOM 1947 C C . GLY A 1 259 ? 10.741 17.475 0.400 1.00 51.81 259 GLY A C 1
ATOM 1948 O O . GLY A 1 259 ? 11.440 17.909 -0.506 1.00 51.81 259 GLY A O 1
ATOM 1949 N N . ASP A 1 260 ? 11.244 16.644 1.311 1.00 44.88 260 ASP A N 1
ATOM 1950 C CA . ASP A 1 260 ? 12.689 16.329 1.376 1.00 44.88 260 ASP A CA 1
ATOM 1951 C C . ASP A 1 260 ? 13.001 14.848 1.667 1.00 44.88 260 ASP A C 1
ATOM 1953 O O . ASP A 1 260 ? 14.079 14.501 2.144 1.00 44.88 260 ASP A O 1
ATOM 1957 N N . GLY A 1 261 ? 12.048 13.951 1.399 1.00 49.97 261 GLY A N 1
ATOM 1958 C CA . GLY A 1 261 ? 12.183 12.529 1.734 1.00 49.97 261 GLY A CA 1
ATOM 1959 C C . GLY A 1 261 ? 12.025 12.229 3.230 1.00 49.97 261 GLY A C 1
ATOM 1960 O O . GLY A 1 261 ? 11.993 11.055 3.607 1.00 49.97 261 GLY A O 1
ATOM 1961 N N . GLN A 1 262 ? 11.853 13.247 4.083 1.00 55.12 262 GLN A N 1
ATOM 1962 C CA . GLN A 1 262 ? 11.427 13.037 5.459 1.00 55.12 262 GLN A CA 1
ATOM 1963 C C . GLN A 1 262 ? 9.940 12.710 5.503 1.00 55.12 262 GLN A C 1
ATOM 1965 O O . GLN A 1 262 ? 9.135 13.149 4.677 1.00 55.12 262 GLN A O 1
ATOM 1970 N N . ARG A 1 263 ? 9.566 11.878 6.479 1.00 65.12 263 ARG A N 1
ATOM 1971 C CA . ARG A 1 263 ? 8.158 11.565 6.676 1.00 65.12 263 ARG A CA 1
ATOM 1972 C C . ARG A 1 263 ? 7.431 12.777 7.225 1.00 65.12 263 ARG A C 1
ATOM 1974 O O . ARG A 1 263 ? 7.951 13.421 8.137 1.00 65.12 263 ARG A O 1
ATOM 1981 N N . PRO A 1 264 ? 6.191 12.996 6.770 1.00 79.31 264 PRO A N 1
ATOM 1982 C CA . PRO A 1 264 ? 5.374 14.011 7.374 1.00 79.31 264 PRO A CA 1
ATOM 1983 C C . PRO A 1 264 ? 5.162 13.704 8.858 1.00 79.31 264 PRO A C 1
ATOM 1985 O O . PRO A 1 264 ? 4.800 12.586 9.236 1.00 79.31 264 PRO A O 1
ATOM 1988 N N . LEU A 1 265 ? 5.382 14.709 9.695 1.00 88.62 265 LEU A N 1
ATOM 1989 C CA . LEU A 1 265 ? 4.984 14.689 11.092 1.00 88.62 265 LEU A CA 1
ATOM 1990 C C . LEU A 1 265 ? 3.512 15.085 11.177 1.00 88.62 265 LEU A C 1
ATOM 1992 O O . LEU A 1 265 ? 3.062 15.989 10.473 1.00 88.62 265 LEU A O 1
ATOM 1996 N N . HIS A 1 266 ? 2.770 14.401 12.038 1.00 93.25 266 HIS A N 1
ATOM 1997 C CA . HIS A 1 266 ? 1.336 14.594 12.212 1.00 93.25 266 HIS A CA 1
ATOM 1998 C C . HIS A 1 266 ? 1.023 14.982 13.651 1.00 93.25 266 HIS A C 1
ATOM 2000 O O . HIS A 1 266 ? 1.721 14.557 14.570 1.00 93.25 266 HIS A O 1
ATOM 2006 N N . GLY A 1 267 ? -0.041 15.751 13.844 1.00 95.69 267 GLY A N 1
ATOM 2007 C CA . GLY A 1 267 ? -0.488 16.161 15.167 1.00 95.69 267 GLY A CA 1
ATOM 2008 C C . GLY A 1 267 ? -1.377 17.389 15.089 1.00 95.69 267 GLY A C 1
ATOM 2009 O O . GLY A 1 267 ? -2.084 17.585 14.107 1.00 95.69 267 GLY A O 1
ATOM 2010 N N . GLN A 1 268 ? -1.305 18.224 16.111 1.00 95.88 268 GLN A N 1
ATOM 2011 C CA . GLN A 1 268 ? -1.955 19.521 16.227 1.00 95.88 268 GLN A CA 1
ATOM 2012 C C . GLN A 1 268 ? -0.938 20.547 16.731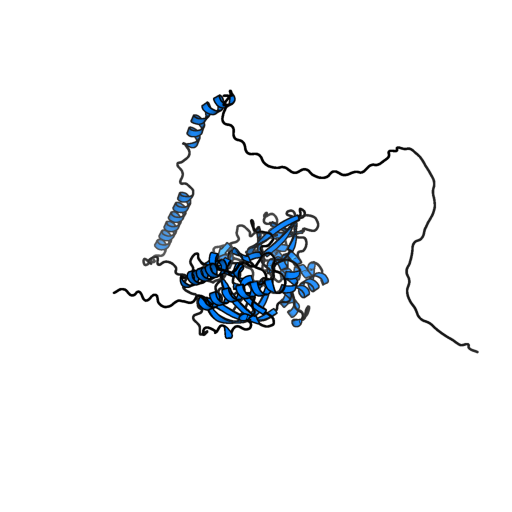 1.00 95.88 268 GLN A C 1
ATOM 2014 O O . GLN A 1 268 ? 0.002 20.202 17.450 1.00 95.88 268 GLN A O 1
ATOM 2019 N N . MET A 1 269 ? -1.109 21.812 16.354 1.00 96.06 269 MET A N 1
ATOM 2020 C CA . MET A 1 269 ? -0.275 22.889 16.888 1.00 96.06 269 MET A CA 1
ATOM 2021 C C . MET A 1 269 ? -0.840 23.365 18.225 1.00 96.06 269 MET A C 1
ATOM 2023 O O . MET A 1 269 ? -1.962 23.860 18.279 1.00 96.06 269 MET A O 1
ATOM 2027 N N . MET A 1 270 ? -0.042 23.257 19.284 1.00 93.69 270 MET A N 1
ATOM 2028 C CA . MET A 1 270 ? -0.350 23.765 20.621 1.00 93.69 270 MET A CA 1
ATOM 2029 C C . MET A 1 270 ? 0.878 24.497 21.162 1.00 93.69 270 MET A C 1
ATOM 2031 O O . MET A 1 270 ? 1.975 23.938 21.178 1.00 93.69 270 MET A O 1
ATOM 2035 N N . ASP A 1 271 ? 0.708 25.765 21.540 1.00 93.38 271 ASP A N 1
ATOM 2036 C CA . ASP A 1 271 ? 1.780 26.639 22.046 1.00 93.38 271 ASP A CA 1
ATOM 2037 C C . ASP A 1 271 ? 3.017 26.697 21.131 1.00 93.38 271 ASP A C 1
ATOM 2039 O O . ASP A 1 271 ? 4.167 26.642 21.568 1.00 93.38 271 ASP A O 1
ATOM 2043 N N . GLY A 1 272 ? 2.779 26.750 19.816 1.00 91.94 272 GLY A N 1
ATOM 2044 C CA . GLY A 1 272 ? 3.839 26.789 18.803 1.00 91.94 272 GLY A CA 1
ATOM 2045 C C . GLY A 1 272 ? 4.601 25.472 18.620 1.00 91.94 272 GLY A C 1
ATOM 2046 O O . GLY A 1 272 ? 5.556 25.433 17.846 1.00 91.94 272 GLY A O 1
ATOM 2047 N N . LYS A 1 273 ? 4.183 24.387 19.281 1.00 94.00 273 LYS A N 1
ATOM 2048 C CA . LYS A 1 273 ? 4.784 23.055 19.162 1.00 94.00 273 LYS A CA 1
ATOM 2049 C C . LYS A 1 273 ? 3.804 22.075 18.530 1.00 94.00 273 LYS A C 1
ATOM 2051 O O . LYS A 1 273 ? 2.599 22.142 18.764 1.00 94.00 273 LYS A O 1
ATOM 2056 N N . LEU A 1 274 ? 4.338 21.147 17.742 1.00 94.69 274 LEU A N 1
ATOM 2057 C CA . LEU A 1 274 ? 3.565 20.020 17.240 1.00 94.69 274 LEU A CA 1
ATOM 2058 C C . LEU A 1 274 ? 3.367 19.014 18.377 1.00 94.69 274 LEU A C 1
ATOM 2060 O O . LEU A 1 274 ? 4.343 18.485 18.909 1.00 94.69 274 LEU A O 1
ATOM 2064 N N . GLN A 1 275 ? 2.116 18.749 18.732 1.00 95.94 275 GLN A N 1
ATOM 2065 C CA . GLN A 1 275 ? 1.740 17.739 19.715 1.00 95.94 275 GLN A CA 1
ATOM 2066 C C . GLN A 1 275 ? 0.870 16.665 19.056 1.00 95.94 275 GLN A C 1
ATOM 2068 O O . GLN A 1 275 ? 0.090 16.992 18.161 1.00 95.94 275 GLN A O 1
ATOM 2073 N N . PRO A 1 276 ? 0.963 15.390 19.462 1.00 96.38 276 PRO A N 1
ATOM 2074 C CA . PRO A 1 276 ? 0.046 14.366 18.982 1.00 96.38 276 PRO A CA 1
ATOM 2075 C C . PRO A 1 276 ? -1.418 14.708 19.299 1.00 96.38 276 PRO A C 1
ATOM 2077 O O . PRO A 1 276 ? -1.732 15.339 20.308 1.00 96.38 276 PRO A O 1
ATOM 2080 N N . LEU A 1 277 ? -2.320 14.253 18.436 1.00 97.75 277 LEU A N 1
ATOM 2081 C CA . LEU A 1 277 ? -3.756 14.189 18.709 1.00 97.75 277 LEU A CA 1
ATOM 2082 C C . LEU A 1 277 ? -4.054 13.061 19.725 1.00 97.75 277 LEU A C 1
ATOM 2084 O O . LEU A 1 277 ? -3.157 12.256 20.025 1.00 97.75 277 LEU A O 1
ATOM 2088 N N . PRO A 1 278 ? -5.298 12.969 20.246 1.00 98.19 278 PRO A N 1
ATOM 2089 C CA . PRO A 1 278 ? -5.700 11.885 21.138 1.00 98.19 278 PRO A CA 1
ATOM 2090 C C . PRO A 1 278 ? -5.300 10.504 20.608 1.00 98.19 278 PRO A C 1
ATOM 2092 O O . PRO A 1 278 ? -5.331 10.242 19.399 1.00 98.19 278 PRO A O 1
ATOM 2095 N N . ASP A 1 279 ? -4.884 9.623 21.515 1.00 98.25 279 ASP A N 1
ATOM 2096 C CA . ASP A 1 279 ? -4.528 8.257 21.154 1.00 98.25 279 ASP A CA 1
ATOM 2097 C C . ASP A 1 279 ? -5.760 7.422 20.778 1.00 98.25 279 ASP A C 1
ATOM 2099 O O . ASP A 1 279 ? -6.912 7.839 20.920 1.00 98.25 279 ASP A O 1
ATOM 2103 N N . ARG A 1 280 ? -5.513 6.222 20.252 1.00 97.88 280 ARG A N 1
ATOM 2104 C CA . ARG A 1 280 ? -6.572 5.290 19.866 1.00 97.88 280 ARG A CA 1
ATOM 2105 C C . ARG A 1 280 ? -7.568 5.018 20.992 1.00 97.88 280 ARG A C 1
ATOM 2107 O O . ARG A 1 280 ? -8.760 4.980 20.704 1.00 97.88 280 ARG A O 1
ATOM 2114 N N . ALA A 1 281 ? -7.097 4.806 22.219 1.00 97.50 281 ALA A N 1
ATOM 2115 C CA . ALA A 1 281 ? -7.958 4.470 23.347 1.00 97.50 281 ALA A CA 1
ATOM 2116 C C . ALA A 1 281 ? -8.893 5.640 23.677 1.00 97.50 281 ALA A C 1
ATOM 2118 O O . ALA A 1 281 ? -10.099 5.452 23.798 1.00 97.50 281 ALA A O 1
ATOM 2119 N N . ALA A 1 282 ? -8.357 6.860 23.728 1.00 98.19 282 ALA A N 1
ATOM 2120 C CA . ALA A 1 282 ? -9.138 8.074 23.919 1.00 98.19 282 ALA A CA 1
ATOM 2121 C C . ALA A 1 282 ? -10.167 8.270 22.794 1.00 98.19 282 ALA A C 1
ATOM 2123 O O . ALA A 1 282 ? -11.330 8.553 23.073 1.00 98.19 282 ALA A O 1
ATOM 2124 N N . ILE A 1 283 ? -9.779 8.069 21.528 1.00 98.00 283 ILE A N 1
ATOM 2125 C CA . ILE A 1 283 ? -10.696 8.181 20.381 1.00 98.00 283 ILE A CA 1
ATOM 2126 C C . ILE A 1 283 ? -11.808 7.127 20.454 1.00 98.00 283 ILE A C 1
ATOM 2128 O O . ILE A 1 283 ? -12.968 7.456 20.232 1.00 98.00 283 ILE A O 1
ATOM 2132 N N . GLN A 1 284 ? -11.480 5.876 20.786 1.00 94.50 284 GLN A N 1
ATOM 2133 C CA . GLN A 1 284 ? -12.465 4.799 20.947 1.00 94.50 284 GLN A CA 1
ATOM 2134 C C . GLN A 1 284 ? -13.410 5.032 22.136 1.00 94.50 284 GLN A C 1
ATOM 2136 O O . GLN A 1 284 ? -14.544 4.565 22.100 1.00 94.50 284 GLN A O 1
ATOM 2141 N N . ASN A 1 285 ? -12.967 5.793 23.140 1.00 95.44 285 ASN A N 1
ATOM 2142 C CA . ASN A 1 285 ? -13.764 6.223 24.290 1.00 95.44 285 ASN A CA 1
ATOM 2143 C C . ASN A 1 285 ? -14.458 7.583 24.079 1.00 95.44 285 ASN A C 1
ATOM 2145 O O . ASN A 1 285 ? -14.904 8.199 25.045 1.00 95.44 285 ASN A O 1
ATOM 2149 N N . GLY A 1 286 ? -14.544 8.061 22.836 1.00 96.38 286 GLY A N 1
ATOM 2150 C CA . GLY A 1 286 ? -15.370 9.211 22.476 1.00 96.38 286 GLY A CA 1
ATOM 2151 C C . GLY A 1 286 ? -14.668 10.569 22.479 1.00 96.38 286 GLY A C 1
ATOM 2152 O O . GLY A 1 286 ? -15.333 11.599 22.438 1.00 96.38 286 GLY A O 1
ATOM 2153 N N . ALA A 1 287 ? -13.330 10.627 22.462 1.00 97.81 287 ALA A N 1
ATOM 2154 C CA . ALA A 1 287 ? -12.602 11.905 22.386 1.00 97.81 287 ALA A CA 1
ATOM 2155 C C . ALA A 1 287 ? -12.913 12.742 21.124 1.00 97.81 287 ALA A C 1
ATOM 2157 O O . ALA A 1 287 ? -12.538 13.914 21.056 1.00 97.81 287 ALA A O 1
ATOM 2158 N N . LEU A 1 288 ? -13.562 12.151 20.114 1.00 97.50 288 LEU A N 1
ATOM 2159 C CA . LEU A 1 288 ? -13.998 12.830 18.890 1.00 97.50 288 LEU A CA 1
ATOM 2160 C C . LEU A 1 288 ? -15.526 12.931 18.752 1.00 97.50 288 LEU A C 1
ATOM 2162 O O . LEU A 1 288 ? -15.998 13.465 17.747 1.00 97.50 288 LEU A O 1
ATOM 2166 N N . ASP A 1 289 ? -16.288 12.457 19.738 1.00 97.12 289 ASP A N 1
ATOM 2167 C CA . ASP A 1 289 ? -17.747 12.392 19.661 1.00 97.12 289 ASP A CA 1
ATOM 2168 C C . ASP A 1 289 ? -18.370 13.791 19.585 1.00 97.12 289 ASP A C 1
ATOM 2170 O O . ASP A 1 289 ? -17.886 14.762 20.170 1.00 97.12 289 ASP A O 1
ATOM 2174 N N . GLY A 1 290 ? -19.466 13.908 18.831 1.00 96.56 290 GLY A N 1
ATOM 2175 C CA . GLY A 1 290 ? -20.201 15.169 18.676 1.00 96.56 290 GLY A CA 1
ATOM 2176 C C . GLY A 1 290 ? -19.506 16.204 17.784 1.00 96.56 290 GLY A C 1
ATOM 2177 O O . GLY A 1 290 ? -20.015 17.311 17.619 1.00 96.56 290 GLY A O 1
ATOM 2178 N N . ARG A 1 291 ? -18.369 15.852 17.169 1.00 97.31 291 ARG A N 1
ATOM 2179 C CA . ARG A 1 291 ? -17.612 16.741 16.275 1.00 97.31 291 ARG A CA 1
ATOM 2180 C C . ARG A 1 291 ? -18.001 16.619 14.799 1.00 97.31 291 ARG A C 1
ATOM 2182 O O . ARG A 1 291 ? -17.494 17.388 13.987 1.00 97.31 291 ARG A O 1
ATOM 2189 N N . GLY A 1 292 ? -18.871 15.667 14.446 1.00 97.06 292 GLY A N 1
ATOM 2190 C CA . GLY A 1 292 ? -19.323 15.440 13.068 1.00 97.06 292 GLY A CA 1
ATOM 2191 C C . GLY A 1 292 ? -18.204 14.969 12.134 1.00 97.06 292 GLY A C 1
ATOM 2192 O O . GLY A 1 292 ? -18.162 15.362 10.969 1.00 97.06 292 GLY A O 1
ATOM 2193 N N . LEU A 1 293 ? -17.264 14.180 12.660 1.00 98.19 293 LEU A N 1
ATOM 2194 C CA . LEU A 1 293 ? -16.097 13.678 11.927 1.00 98.19 293 LEU A CA 1
ATOM 2195 C C . LEU A 1 293 ? -16.318 12.267 11.364 1.00 98.19 293 LEU A C 1
ATOM 2197 O O . LEU A 1 293 ? -15.470 11.752 10.641 1.00 98.19 293 LEU A O 1
ATOM 2201 N N . GLU A 1 294 ? -17.426 11.616 11.693 1.00 98.31 294 GLU A N 1
ATOM 2202 C CA . GLU A 1 294 ? -17.730 10.243 11.318 1.00 98.31 294 GLU A CA 1
ATOM 2203 C C . GLU A 1 294 ? -18.096 10.159 9.830 1.00 98.31 294 GLU A C 1
ATOM 2205 O O . GLU A 1 294 ? -19.111 10.684 9.378 1.00 98.31 294 GLU A O 1
ATOM 2210 N N . LEU A 1 295 ? -17.265 9.474 9.042 1.00 98.19 295 LEU A N 1
ATOM 2211 C CA . LEU A 1 295 ? -17.518 9.252 7.615 1.00 98.19 295 LEU A CA 1
ATOM 2212 C C . LEU A 1 295 ? -18.499 8.102 7.387 1.00 98.19 295 LEU A C 1
ATOM 2214 O O . LEU A 1 295 ? -19.290 8.119 6.440 1.00 98.19 295 LEU A O 1
ATOM 2218 N N . VAL A 1 296 ? -18.383 7.064 8.216 1.00 98.50 296 VAL A N 1
ATOM 2219 C CA . VAL A 1 296 ? -19.184 5.842 8.165 1.00 98.50 296 VAL A CA 1
ATOM 2220 C C . VAL A 1 296 ? -19.037 5.081 9.482 1.00 98.50 296 VAL A C 1
ATOM 2222 O O . VAL A 1 296 ? -17.992 5.147 10.129 1.00 98.50 296 VAL A O 1
ATOM 2225 N N . TRP A 1 297 ? -20.074 4.338 9.849 1.00 98.56 297 TRP A N 1
ATOM 2226 C CA . TRP A 1 297 ? -20.103 3.414 10.973 1.00 98.56 297 TRP A CA 1
ATOM 2227 C C . TRP A 1 297 ? -20.051 1.981 10.440 1.00 98.56 297 TRP A C 1
ATOM 2229 O O . TRP A 1 297 ? -20.873 1.619 9.602 1.00 98.56 297 TRP A O 1
ATOM 2239 N N . VAL A 1 298 ? -19.090 1.173 10.877 1.00 98.56 298 VAL A N 1
ATOM 2240 C CA . VAL A 1 298 ? -18.914 -0.229 10.467 1.00 98.56 298 VAL A CA 1
ATOM 2241 C C . VAL A 1 298 ? -19.358 -1.190 11.567 1.00 98.56 298 VAL A C 1
ATOM 2243 O O . VAL A 1 298 ? -19.481 -0.800 12.733 1.00 98.56 298 VAL A O 1
ATOM 2246 N N . ASP A 1 299 ? -19.648 -2.429 11.174 1.00 97.19 299 ASP A N 1
ATOM 2247 C CA . ASP A 1 299 ? -20.222 -3.469 12.036 1.00 97.19 299 ASP A CA 1
ATOM 2248 C C . ASP A 1 299 ? -19.191 -4.239 12.873 1.00 97.19 299 ASP A C 1
ATOM 2250 O O . ASP A 1 299 ? -19.560 -4.886 13.849 1.00 97.19 299 ASP A O 1
ATOM 2254 N N . ASP A 1 300 ? -17.902 -4.134 12.542 1.00 95.56 300 ASP A N 1
ATOM 2255 C CA . ASP A 1 300 ? -16.839 -4.866 13.230 1.00 95.56 300 ASP A CA 1
ATOM 2256 C C . ASP A 1 300 ? -15.656 -3.945 13.615 1.00 95.56 300 ASP A C 1
ATOM 2258 O O . ASP A 1 300 ? -14.964 -3.414 12.733 1.00 95.56 300 ASP A O 1
ATOM 2262 N N . PRO A 1 301 ? -15.375 -3.753 14.923 1.00 95.19 301 PRO A N 1
ATOM 2263 C CA . PRO A 1 301 ? -14.254 -2.936 15.381 1.00 95.19 301 PRO A CA 1
ATOM 2264 C C . PRO A 1 301 ? -12.876 -3.538 15.081 1.00 95.19 301 PRO A C 1
ATOM 2266 O O . PRO A 1 301 ? -11.908 -2.791 14.920 1.00 95.19 301 PRO A O 1
ATOM 2269 N N . VAL A 1 302 ? -12.771 -4.863 14.968 1.00 95.25 302 VAL A N 1
ATOM 2270 C CA . VAL A 1 302 ? -11.539 -5.554 14.573 1.00 95.25 302 VAL A CA 1
ATOM 2271 C C . VAL A 1 302 ? -11.252 -5.280 13.102 1.00 95.25 302 VAL A C 1
ATOM 2273 O O . VAL A 1 302 ? -10.135 -4.888 12.759 1.00 95.25 302 VAL A O 1
ATOM 2276 N N . GLU A 1 303 ? -12.249 -5.403 12.222 1.00 95.25 303 GLU A N 1
ATOM 2277 C CA . GLU A 1 303 ? -12.070 -5.045 10.809 1.00 95.25 303 GLU A CA 1
ATOM 2278 C C . GLU A 1 303 ? -11.754 -3.557 10.631 1.00 95.25 303 GLU A C 1
ATOM 2280 O O . GLU A 1 303 ? -10.896 -3.208 9.818 1.00 95.25 303 GLU A O 1
ATOM 2285 N N . ALA A 1 304 ? -12.378 -2.673 11.419 1.00 96.94 304 ALA A N 1
ATOM 2286 C CA . ALA A 1 304 ? -12.051 -1.247 11.432 1.00 96.94 304 ALA A CA 1
ATOM 2287 C C . ALA A 1 304 ? -10.573 -1.005 11.792 1.00 96.94 304 ALA A C 1
ATOM 2289 O O . ALA A 1 304 ? -9.884 -0.216 11.141 1.00 96.94 304 ALA A O 1
ATOM 2290 N N . PHE A 1 305 ? -10.064 -1.717 12.800 1.00 96.12 305 PHE A N 1
ATOM 2291 C CA . PHE A 1 305 ? -8.663 -1.658 13.210 1.00 96.12 305 PHE A CA 1
ATOM 2292 C C . PHE A 1 305 ? -7.715 -2.162 12.113 1.00 96.12 305 PHE A C 1
ATOM 2294 O O . PHE A 1 305 ? -6.725 -1.497 11.799 1.00 96.12 305 PHE A O 1
ATOM 2301 N N . PHE A 1 306 ? -8.021 -3.295 11.473 1.00 94.44 306 PHE A N 1
ATOM 2302 C CA . PHE A 1 306 ? -7.210 -3.796 10.360 1.00 94.44 306 PHE A CA 1
ATOM 2303 C C . PHE A 1 306 ? -7.256 -2.863 9.147 1.00 94.44 306 PHE A C 1
ATOM 2305 O O . PHE A 1 306 ? -6.210 -2.627 8.547 1.00 94.44 306 PHE A O 1
ATOM 2312 N N . LEU A 1 307 ? -8.409 -2.272 8.821 1.00 96.75 307 LEU A N 1
ATOM 2313 C CA . LEU A 1 307 ? -8.536 -1.256 7.769 1.00 96.75 307 LEU A CA 1
ATOM 2314 C C . LEU A 1 307 ? -7.613 -0.061 8.033 1.00 96.75 307 LEU A C 1
ATOM 2316 O O . LEU A 1 307 ? -6.941 0.406 7.116 1.00 96.75 307 LEU A O 1
ATOM 2320 N N . GLN A 1 308 ? -7.492 0.385 9.284 1.00 95.50 308 GLN A N 1
ATOM 2321 C CA . GLN A 1 308 ? -6.527 1.422 9.660 1.00 95.50 308 GLN A CA 1
ATOM 2322 C C . GLN A 1 308 ? -5.076 0.997 9.455 1.00 95.50 308 GLN A C 1
ATOM 2324 O O . GLN A 1 308 ? -4.292 1.799 8.960 1.00 95.50 308 GLN A O 1
ATOM 2329 N N . ILE A 1 309 ? -4.716 -0.253 9.752 1.00 91.81 309 ILE A N 1
ATOM 2330 C CA . ILE A 1 309 ? -3.370 -0.764 9.448 1.00 91.81 309 ILE A CA 1
ATOM 2331 C C . ILE A 1 309 ? -3.111 -0.769 7.933 1.00 91.81 309 ILE A C 1
ATOM 2333 O O . ILE A 1 309 ? -2.013 -0.417 7.510 1.00 91.81 309 ILE A O 1
ATOM 2337 N N . GLN A 1 310 ? -4.108 -1.141 7.123 1.00 94.06 310 GLN A N 1
ATOM 2338 C CA . GLN A 1 310 ? -3.989 -1.154 5.659 1.00 94.06 310 GLN A CA 1
ATOM 2339 C C . GLN A 1 310 ? -4.011 0.254 5.031 1.00 94.06 310 GLN A C 1
ATOM 2341 O O . GLN A 1 310 ? -3.575 0.432 3.897 1.00 94.06 310 GLN A O 1
ATOM 2346 N N . GLY A 1 311 ? -4.557 1.256 5.728 1.00 93.50 311 GLY A N 1
ATOM 2347 C CA . GLY A 1 311 ? -4.613 2.655 5.286 1.00 93.50 311 GLY A CA 1
ATOM 2348 C C . GLY A 1 311 ? -5.691 2.976 4.240 1.00 93.50 311 GLY A C 1
ATOM 2349 O O . GLY A 1 311 ? -5.891 4.138 3.890 1.00 93.50 311 GLY A O 1
ATOM 2350 N N . SER A 1 312 ? -6.429 1.985 3.748 1.00 96.38 312 SER A N 1
ATOM 2351 C CA . SER A 1 312 ? -7.534 2.172 2.802 1.00 96.38 312 SER A CA 1
ATOM 2352 C C . SER A 1 312 ? -8.544 1.040 2.928 1.00 96.38 312 SER A C 1
ATOM 2354 O O . SER A 1 312 ? -8.221 -0.013 3.469 1.00 96.38 312 SER A O 1
ATOM 2356 N N . GLY A 1 313 ? -9.764 1.245 2.436 1.00 97.19 313 GLY A N 1
ATOM 2357 C CA . GLY A 1 313 ? -10.792 0.213 2.477 1.00 97.19 313 GLY A CA 1
ATOM 2358 C C . GLY A 1 313 ? -12.023 0.542 1.649 1.00 97.19 313 GLY A C 1
ATOM 2359 O O . GLY A 1 313 ? -12.236 1.671 1.200 1.00 97.19 313 GLY A O 1
ATOM 2360 N N . ARG A 1 314 ? -12.865 -0.468 1.465 1.00 97.44 314 ARG A N 1
ATOM 2361 C CA . ARG A 1 314 ? -14.167 -0.363 0.813 1.00 97.44 314 ARG A CA 1
ATOM 2362 C C . ARG A 1 314 ? -15.254 -0.667 1.824 1.00 97.44 314 ARG A C 1
ATOM 2364 O O . ARG A 1 314 ? -15.153 -1.657 2.539 1.00 97.44 314 ARG A O 1
ATOM 2371 N N . VAL A 1 315 ? -16.297 0.149 1.857 1.00 97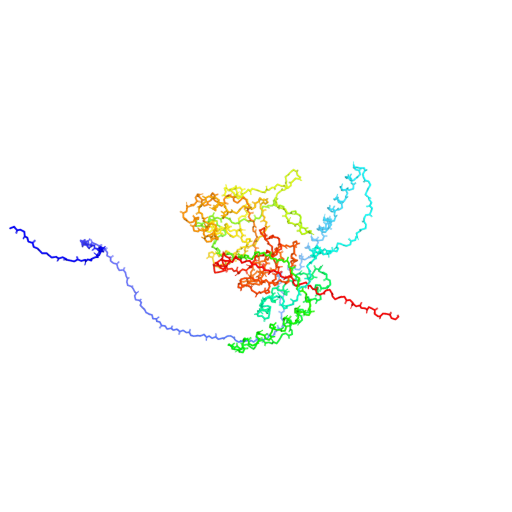.94 315 VAL A N 1
ATOM 2372 C CA . VAL A 1 315 ? -17.440 -0.068 2.743 1.00 97.94 315 VAL A CA 1
ATOM 2373 C C . VAL A 1 315 ? -18.697 -0.233 1.906 1.00 97.94 315 VAL A C 1
ATOM 2375 O O . VAL A 1 315 ? -19.093 0.679 1.179 1.00 97.94 315 VAL A O 1
ATOM 2378 N N . VAL A 1 316 ? -19.302 -1.414 1.995 1.00 97.38 316 VAL A N 1
ATOM 2379 C CA . VAL A 1 316 ? -20.581 -1.737 1.365 1.00 97.38 316 VAL A CA 1
ATOM 2380 C C . VAL A 1 316 ? -21.697 -1.178 2.239 1.00 97.38 316 VAL A C 1
ATOM 2382 O O . VAL A 1 316 ? -21.839 -1.570 3.399 1.00 97.38 316 VAL A O 1
ATOM 2385 N N . LEU A 1 317 ? -22.467 -0.247 1.683 1.00 97.62 317 LEU A N 1
ATOM 2386 C CA . LEU A 1 317 ? -23.613 0.373 2.342 1.00 97.62 317 LEU A CA 1
ATOM 2387 C C . LEU A 1 317 ? -24.877 -0.493 2.193 1.00 97.62 317 LEU A C 1
ATOM 2389 O O . LEU A 1 317 ? -24.924 -1.360 1.315 1.00 97.62 317 LEU A O 1
ATOM 2393 N N . PRO A 1 318 ? -25.937 -0.254 2.993 1.00 96.50 318 PRO A N 1
ATOM 2394 C CA . PRO A 1 318 ? -27.155 -1.064 2.938 1.00 96.50 318 PRO A CA 1
ATOM 2395 C C . PRO A 1 318 ? -27.899 -0.961 1.599 1.00 96.50 318 PRO A C 1
ATOM 2397 O O . PRO A 1 318 ? -28.605 -1.888 1.222 1.00 96.50 318 PRO A O 1
ATOM 2400 N N . ASP A 1 319 ? -27.710 0.137 0.857 1.00 95.00 319 ASP A N 1
ATOM 2401 C CA . ASP A 1 319 ? -28.259 0.334 -0.492 1.00 95.00 319 ASP A CA 1
ATOM 2402 C C . ASP A 1 319 ? -27.417 -0.333 -1.601 1.00 95.00 319 ASP A C 1
ATOM 2404 O O . ASP A 1 319 ? -27.665 -0.121 -2.787 1.00 95.00 319 ASP A O 1
ATOM 2408 N N . GLY A 1 320 ? -26.397 -1.114 -1.228 1.00 94.50 320 GLY A N 1
ATOM 2409 C CA . GLY A 1 320 ? -25.481 -1.793 -2.144 1.00 94.50 320 GLY A CA 1
ATOM 2410 C C . GLY A 1 320 ? -24.391 -0.893 -2.730 1.00 94.50 320 GLY A C 1
ATOM 2411 O O . GLY A 1 320 ? -23.518 -1.388 -3.449 1.00 94.50 320 GLY A O 1
ATOM 2412 N N . LYS A 1 321 ? -24.385 0.415 -2.433 1.00 93.88 321 LYS A N 1
ATOM 2413 C CA . LYS A 1 321 ? -23.324 1.313 -2.903 1.00 93.88 321 LYS A CA 1
ATOM 2414 C C . LYS A 1 321 ? -22.021 1.068 -2.156 1.00 93.88 321 LYS A C 1
ATOM 2416 O O . LYS A 1 321 ? -21.992 0.649 -1.002 1.00 93.88 321 LYS A O 1
ATOM 2421 N N . MET A 1 322 ? -20.926 1.398 -2.831 1.00 95.06 322 MET A N 1
ATOM 2422 C CA . MET A 1 322 ? -19.574 1.266 -2.307 1.00 95.06 322 MET A CA 1
ATOM 2423 C C . MET A 1 322 ? -19.022 2.633 -1.909 1.00 95.06 322 MET A C 1
ATOM 2425 O O . MET A 1 322 ? -18.853 3.507 -2.760 1.00 95.06 322 MET A O 1
ATOM 2429 N N . LEU A 1 323 ? -18.680 2.806 -0.637 1.00 96.06 323 LEU A N 1
ATOM 2430 C CA . LEU A 1 323 ? -17.871 3.928 -0.175 1.00 96.06 323 LEU A CA 1
ATOM 2431 C C . LEU A 1 323 ? -16.391 3.531 -0.232 1.00 96.06 323 LEU A C 1
ATOM 2433 O O . LEU A 1 323 ? -16.002 2.496 0.306 1.00 96.06 323 LEU A O 1
ATOM 2437 N N . ARG A 1 324 ? -15.554 4.336 -0.891 1.00 97.19 324 ARG A N 1
ATOM 2438 C CA . ARG A 1 324 ? -14.102 4.111 -0.964 1.00 97.19 324 ARG A CA 1
ATOM 2439 C C . ARG A 1 324 ? -13.404 5.023 0.033 1.00 97.19 324 ARG A C 1
ATOM 2441 O O . ARG A 1 324 ? -13.510 6.239 -0.086 1.00 97.19 324 ARG A O 1
ATOM 2448 N N . LEU A 1 325 ? -12.694 4.445 0.991 1.00 97.75 325 LEU A N 1
ATOM 2449 C CA . LEU A 1 325 ? -11.934 5.169 2.003 1.00 97.75 325 LEU A CA 1
ATOM 2450 C C . LEU A 1 325 ? -10.444 5.122 1.671 1.00 97.75 325 LEU A C 1
ATOM 2452 O O . LEU A 1 325 ? -9.902 4.064 1.355 1.00 97.75 325 LEU A O 1
ATOM 2456 N N . GLY A 1 326 ? -9.779 6.270 1.754 1.00 96.19 326 GLY A N 1
ATOM 2457 C CA . GLY A 1 326 ? -8.326 6.378 1.638 1.00 96.19 326 GLY A CA 1
ATOM 2458 C C . GLY A 1 326 ? -7.728 7.153 2.802 1.00 96.19 326 GLY A C 1
ATOM 2459 O O . GLY A 1 326 ? -8.398 8.004 3.383 1.00 96.19 326 GLY A O 1
ATOM 2460 N N . TYR A 1 327 ? -6.469 6.867 3.118 1.00 94.44 327 TYR A N 1
ATOM 2461 C CA . TYR A 1 327 ? -5.686 7.543 4.149 1.00 94.44 327 TYR A CA 1
ATOM 2462 C C . TYR A 1 327 ? -5.726 9.064 3.992 1.00 94.44 327 TYR A C 1
ATOM 2464 O O . TYR A 1 327 ? -5.347 9.574 2.939 1.00 94.44 327 TYR A O 1
ATOM 2472 N N . ALA A 1 328 ? -6.123 9.795 5.032 1.00 94.19 328 ALA A N 1
ATOM 2473 C CA . ALA A 1 328 ? -6.134 11.262 5.071 1.00 94.19 328 ALA A CA 1
ATOM 2474 C C . ALA A 1 328 ? -5.217 11.865 6.143 1.00 94.19 328 ALA A C 1
ATOM 2476 O O . ALA A 1 328 ? -4.986 13.071 6.131 1.00 94.19 328 ALA A O 1
ATOM 2477 N N . GLY A 1 329 ? -4.688 11.050 7.049 1.00 92.75 329 GLY A N 1
ATOM 2478 C CA . GLY A 1 329 ? -3.811 11.504 8.117 1.00 92.75 329 GLY A CA 1
ATOM 2479 C C . GLY A 1 329 ? -3.735 10.488 9.243 1.00 92.75 329 GLY A C 1
ATOM 2480 O O . GLY A 1 329 ? -4.365 9.431 9.200 1.00 92.75 329 GLY A O 1
ATOM 2481 N N . GLN A 1 330 ? -2.970 10.822 10.271 1.00 94.69 330 GLN A N 1
ATOM 2482 C CA . GLN A 1 330 ? -2.852 10.020 11.483 1.00 94.69 330 GLN A CA 1
ATOM 2483 C C . GLN A 1 330 ? -2.749 10.934 12.702 1.00 94.69 330 GLN A C 1
ATOM 2485 O O . GLN A 1 330 ? -2.442 12.114 12.576 1.00 94.69 330 GLN A O 1
ATOM 2490 N N . ASN A 1 331 ? -2.970 10.399 13.894 1.00 96.69 331 ASN A N 1
ATOM 2491 C CA . ASN A 1 331 ? -2.956 11.188 15.128 1.00 96.69 331 ASN A CA 1
ATOM 2492 C C . ASN A 1 331 ? -1.554 11.594 15.633 1.00 96.69 331 ASN A C 1
ATOM 2494 O O . ASN A 1 331 ? -1.448 12.224 16.679 1.00 96.69 331 ASN A O 1
ATOM 2498 N N . GLY A 1 332 ? -0.473 11.235 14.937 1.00 94.56 332 GLY A N 1
ATOM 2499 C CA . GLY A 1 332 ? 0.897 11.561 15.363 1.00 94.56 332 GLY A CA 1
ATOM 2500 C C . GLY A 1 332 ? 1.458 10.672 16.477 1.00 94.56 332 GLY A C 1
ATOM 2501 O O . GLY A 1 332 ? 2.616 10.831 16.850 1.00 94.56 332 GLY A O 1
ATOM 2502 N N . GLN A 1 333 ? 0.676 9.714 16.982 1.00 95.38 333 GLN A N 1
ATOM 2503 C CA . GLN A 1 333 ? 1.132 8.739 17.972 1.00 95.38 333 GLN A CA 1
ATOM 2504 C C . GLN A 1 333 ? 1.959 7.621 17.312 1.00 95.38 333 GLN A C 1
ATOM 2506 O O . GLN A 1 333 ? 1.697 7.256 16.157 1.00 95.38 333 GLN A O 1
ATOM 2511 N N . PRO A 1 334 ? 2.937 7.031 18.025 1.00 91.25 334 PRO A N 1
ATOM 2512 C CA . PRO A 1 334 ? 3.764 5.963 17.479 1.00 91.25 334 PRO A CA 1
ATOM 2513 C C . PRO A 1 334 ? 2.950 4.688 17.239 1.00 91.25 334 PRO A C 1
ATOM 2515 O O . PRO A 1 334 ? 2.108 4.299 18.045 1.00 91.25 334 PRO A O 1
ATOM 2518 N N . TYR A 1 335 ? 3.242 3.990 16.145 1.00 90.88 335 TYR A N 1
ATOM 2519 C CA . TYR A 1 335 ? 2.685 2.661 15.908 1.00 90.88 335 TYR A CA 1
ATOM 2520 C C . TYR A 1 335 ? 3.308 1.638 16.864 1.00 90.88 335 TYR A C 1
ATOM 2522 O O . TYR A 1 335 ? 4.532 1.579 17.000 1.00 90.88 335 TYR A O 1
ATOM 2530 N N . ARG A 1 336 ? 2.476 0.787 17.473 1.00 92.25 336 ARG A N 1
ATOM 2531 C CA . ARG A 1 336 ? 2.924 -0.394 18.226 1.00 92.25 336 ARG A CA 1
ATOM 2532 C C . ARG A 1 336 ? 2.273 -1.656 17.667 1.00 92.25 336 ARG A C 1
ATOM 2534 O O . ARG A 1 336 ? 1.080 -1.678 17.373 1.00 92.25 336 ARG A O 1
ATOM 2541 N N . SER A 1 337 ? 3.069 -2.712 17.506 1.00 91.44 337 SER A N 1
ATOM 2542 C CA . SER A 1 337 ? 2.602 -3.982 16.943 1.00 91.44 337 SER A CA 1
ATOM 2543 C C . SER A 1 337 ? 1.895 -4.825 18.0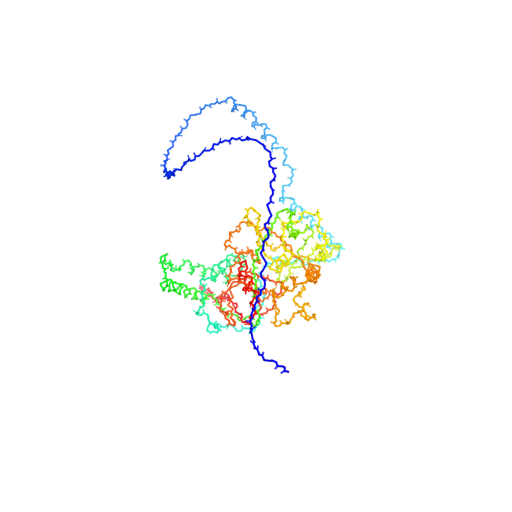00 1.00 91.44 337 SER A C 1
ATOM 2545 O O . SER A 1 337 ? 2.544 -5.406 18.865 1.00 91.44 337 SER A O 1
ATOM 2547 N N . ILE A 1 338 ? 0.576 -4.974 17.872 1.00 94.81 338 ILE A N 1
ATOM 2548 C CA . ILE A 1 338 ? -0.212 -5.857 18.745 1.00 94.81 338 ILE A CA 1
ATOM 2549 C C . ILE A 1 338 ? 0.148 -7.341 18.568 1.00 94.81 338 ILE A C 1
ATOM 2551 O O . ILE A 1 338 ? 0.039 -8.125 19.503 1.00 94.81 338 ILE A O 1
ATOM 2555 N N . GLY A 1 339 ? 0.639 -7.734 17.386 1.00 93.81 339 GLY A N 1
ATOM 2556 C CA . GLY A 1 339 ? 1.161 -9.084 17.169 1.00 93.81 339 GLY A CA 1
ATOM 2557 C C . GLY A 1 339 ? 2.421 -9.327 17.998 1.00 93.81 339 GLY A C 1
ATOM 2558 O O . GLY A 1 339 ? 2.589 -10.399 18.569 1.00 93.81 339 GLY A O 1
ATOM 2559 N N . ARG A 1 340 ? 3.285 -8.312 18.138 1.00 93.88 340 ARG A N 1
ATOM 2560 C CA . ARG A 1 340 ? 4.453 -8.413 19.016 1.00 93.88 340 ARG A CA 1
ATOM 2561 C C . ARG A 1 340 ? 4.037 -8.513 20.484 1.00 93.88 340 ARG A C 1
ATOM 2563 O O . ARG A 1 340 ? 4.547 -9.392 21.166 1.00 93.88 340 ARG A O 1
ATOM 2570 N N . SER A 1 341 ? 3.059 -7.719 20.923 1.00 95.94 341 SER A N 1
ATOM 2571 C CA . SER A 1 341 ? 2.502 -7.827 22.278 1.00 95.94 341 SER A CA 1
ATOM 2572 C C . SER A 1 341 ? 1.993 -9.235 22.603 1.00 95.94 341 SER A C 1
ATOM 2574 O O . SER A 1 341 ? 2.260 -9.750 23.685 1.00 95.94 341 SER A O 1
ATOM 2576 N N . LEU A 1 342 ? 1.284 -9.879 21.668 1.00 97.38 342 LEU A N 1
ATOM 2577 C CA . LEU A 1 342 ? 0.790 -11.250 21.847 1.00 97.38 342 LEU A CA 1
ATOM 2578 C C . LEU A 1 342 ? 1.920 -12.283 21.933 1.00 97.38 342 LEU A C 1
ATOM 2580 O O . LEU A 1 342 ? 1.825 -13.229 22.711 1.00 97.38 342 LEU A O 1
ATOM 2584 N N . ILE A 1 343 ? 2.995 -12.094 21.164 1.00 96.88 343 ILE A N 1
ATOM 2585 C CA . ILE A 1 343 ? 4.196 -12.932 21.264 1.00 96.88 343 ILE A CA 1
ATOM 2586 C C . ILE A 1 343 ? 4.858 -12.762 22.630 1.00 96.88 343 ILE A C 1
ATOM 2588 O O . ILE A 1 343 ? 5.148 -13.753 23.292 1.00 96.88 343 ILE A O 1
ATOM 2592 N N . ASP A 1 344 ? 5.075 -11.519 23.061 1.00 96.38 344 ASP A N 1
ATOM 2593 C CA . ASP A 1 344 ? 5.791 -11.219 24.304 1.00 96.38 344 ASP A CA 1
ATOM 2594 C C . ASP A 1 344 ? 5.042 -11.744 25.546 1.00 96.38 344 ASP A C 1
ATOM 2596 O O . ASP A 1 344 ? 5.664 -12.071 26.554 1.00 96.38 344 ASP A O 1
ATOM 2600 N N . ARG A 1 345 ? 3.713 -11.891 25.463 1.00 96.25 345 ARG A N 1
ATOM 2601 C CA . ARG A 1 345 ? 2.866 -12.513 26.499 1.00 96.25 345 ARG A CA 1
ATOM 2602 C C . ARG A 1 345 ? 2.820 -14.039 26.451 1.00 96.25 345 ARG A C 1
ATOM 2604 O O . ARG A 1 345 ? 2.278 -14.649 27.368 1.00 96.25 345 ARG A O 1
ATOM 2611 N N . GLY A 1 346 ? 3.319 -14.656 25.381 1.00 96.12 346 GLY A N 1
ATOM 2612 C CA . GLY A 1 346 ? 3.162 -16.090 25.125 1.00 96.12 346 GLY A CA 1
ATOM 2613 C C . GLY A 1 346 ? 1.751 -16.500 24.680 1.00 96.12 346 GLY A C 1
ATOM 2614 O O . GLY A 1 346 ? 1.451 -17.690 24.635 1.00 96.12 346 GLY A O 1
ATOM 2615 N N . ASP A 1 347 ? 0.887 -15.543 24.325 1.00 96.19 347 ASP A N 1
ATOM 2616 C CA . ASP A 1 347 ? -0.481 -15.807 23.859 1.00 96.19 347 ASP A CA 1
ATOM 2617 C C . ASP A 1 347 ? -0.500 -16.476 22.472 1.00 96.19 347 ASP A C 1
ATOM 2619 O O . ASP A 1 347 ? -1.404 -17.253 22.152 1.00 96.19 347 ASP A O 1
ATOM 2623 N N . VAL A 1 348 ? 0.487 -16.151 21.628 1.00 95.94 348 VAL A N 1
ATOM 2624 C CA . VAL A 1 348 ? 0.667 -16.714 20.284 1.00 95.94 348 VAL A CA 1
ATOM 2625 C C . VAL A 1 348 ? 2.158 -16.894 20.007 1.00 95.94 348 VAL A C 1
ATOM 2627 O O . VAL A 1 348 ? 2.932 -15.949 20.132 1.00 95.94 348 VAL A O 1
ATOM 2630 N N . ALA A 1 349 ? 2.560 -18.091 19.578 1.00 94.94 349 ALA A N 1
ATOM 2631 C CA . ALA A 1 349 ? 3.955 -18.372 19.245 1.00 94.94 349 ALA A CA 1
ATOM 2632 C C . ALA A 1 349 ? 4.440 -17.547 18.026 1.00 94.94 349 ALA A C 1
ATOM 2634 O O . ALA A 1 349 ? 3.663 -17.369 17.078 1.00 94.94 349 ALA A O 1
ATOM 2635 N N . PRO A 1 350 ? 5.702 -17.069 18.006 1.00 92.25 350 PRO A N 1
ATOM 2636 C CA . PRO A 1 350 ? 6.255 -16.258 16.914 1.00 92.25 350 PRO A CA 1
ATOM 2637 C C . PRO A 1 350 ? 6.064 -16.856 15.516 1.00 92.25 350 PRO A C 1
ATOM 2639 O O . PRO A 1 350 ? 5.684 -16.148 14.585 1.00 92.25 350 PRO A O 1
ATOM 2642 N N . GLU A 1 351 ? 6.294 -18.158 15.376 1.00 90.50 351 GLU A N 1
ATOM 2643 C CA . GLU A 1 351 ? 6.190 -18.926 14.135 1.00 90.50 351 GLU A CA 1
ATOM 2644 C C . GLU A 1 351 ? 4.752 -19.042 13.613 1.00 90.50 351 GLU A C 1
ATOM 2646 O O . GLU A 1 351 ? 4.538 -19.206 12.415 1.00 90.50 351 GLU A O 1
ATOM 2651 N N . ASN A 1 352 ? 3.765 -18.894 14.498 1.00 90.94 352 ASN A N 1
ATOM 2652 C CA . ASN A 1 352 ? 2.343 -18.949 14.167 1.00 90.94 352 ASN A CA 1
ATOM 2653 C C . ASN A 1 352 ? 1.723 -17.550 14.005 1.00 90.94 352 ASN A C 1
ATOM 2655 O O . ASN A 1 352 ? 0.527 -17.428 13.713 1.00 90.94 352 ASN A O 1
ATOM 2659 N N . MET A 1 353 ? 2.505 -16.486 14.219 1.00 91.25 353 MET A N 1
ATOM 2660 C CA . MET A 1 353 ? 1.998 -15.120 14.206 1.00 91.25 353 MET A CA 1
ATOM 2661 C C . MET A 1 353 ? 1.609 -14.680 12.791 1.00 91.25 353 MET A C 1
ATOM 2663 O O . MET A 1 353 ? 2.425 -14.631 11.874 1.00 91.25 353 MET A O 1
ATOM 2667 N N . SER A 1 354 ? 0.342 -14.306 12.637 1.00 88.31 354 SER A N 1
ATOM 2668 C CA . SER A 1 354 ? -0.264 -13.825 11.393 1.00 88.31 354 SER A CA 1
ATOM 2669 C C . SER A 1 354 ? -1.458 -12.923 11.706 1.00 88.31 354 SER A C 1
ATOM 2671 O O . SER A 1 354 ? -1.990 -12.956 12.819 1.00 88.31 354 SER A O 1
ATOM 2673 N N . ALA A 1 355 ? -1.926 -12.148 10.722 1.00 86.88 355 ALA A N 1
ATOM 2674 C CA . ALA A 1 355 ? -3.160 -11.370 10.867 1.00 86.88 355 ALA A CA 1
ATOM 2675 C C . ALA A 1 355 ? -4.344 -12.265 11.281 1.00 86.88 355 ALA A C 1
ATOM 2677 O O . ALA A 1 355 ? -5.098 -11.912 12.184 1.00 86.88 355 ALA A O 1
ATOM 2678 N N . ASP A 1 356 ? -4.447 -13.464 10.704 1.00 88.75 356 ASP A N 1
ATOM 2679 C CA . ASP A 1 356 ? -5.490 -14.427 11.056 1.00 88.75 356 ASP A CA 1
ATOM 2680 C C . ASP A 1 356 ? -5.317 -14.996 12.470 1.00 88.75 356 ASP A C 1
ATOM 2682 O O . ASP A 1 356 ? -6.310 -15.237 13.153 1.00 88.75 356 ASP A O 1
ATOM 2686 N N . ALA A 1 357 ? -4.083 -15.197 12.948 1.00 92.44 357 ALA A N 1
ATOM 2687 C CA . ALA A 1 357 ? -3.847 -15.600 14.335 1.00 92.44 357 ALA A CA 1
ATOM 2688 C C . ALA A 1 357 ? -4.314 -14.522 15.323 1.00 92.44 357 ALA A C 1
ATOM 2690 O O . ALA A 1 357 ? -4.973 -14.853 16.307 1.00 92.44 357 ALA A O 1
ATOM 2691 N N . ILE A 1 358 ? -4.048 -13.246 15.023 1.00 93.75 358 ILE A N 1
ATOM 2692 C CA . ILE A 1 358 ? -4.525 -12.107 15.821 1.00 93.75 358 ILE A CA 1
ATOM 2693 C C . ILE A 1 358 ? -6.058 -12.066 15.821 1.00 93.75 358 ILE A C 1
ATOM 2695 O O . ILE A 1 358 ? -6.663 -11.988 16.888 1.00 93.75 358 ILE A O 1
ATOM 2699 N N . ARG A 1 359 ? -6.697 -12.189 14.648 1.00 92.44 359 ARG A N 1
ATOM 2700 C CA . ARG A 1 359 ? -8.165 -12.238 14.527 1.00 92.44 359 ARG A CA 1
ATOM 2701 C C . ARG A 1 359 ? -8.759 -13.375 15.354 1.00 92.44 359 ARG A C 1
ATOM 2703 O O . ARG A 1 359 ? -9.654 -13.138 16.156 1.00 92.44 359 ARG A O 1
ATOM 2710 N N . ARG A 1 360 ? -8.218 -14.594 15.225 1.00 93.88 360 ARG A N 1
ATOM 2711 C CA . ARG A 1 360 ? -8.654 -15.759 16.014 1.00 93.88 360 ARG A CA 1
ATOM 2712 C C . ARG A 1 360 ? -8.499 -15.530 17.514 1.00 93.88 360 ARG A C 1
ATOM 2714 O O . ARG A 1 360 ? -9.376 -15.929 18.275 1.00 93.88 360 ARG A O 1
ATOM 2721 N N . TRP A 1 361 ? -7.403 -14.901 17.938 1.00 96.44 361 TRP A N 1
ATOM 2722 C CA . TRP A 1 361 ? -7.198 -14.556 19.341 1.00 96.44 361 TRP A CA 1
ATOM 2723 C C . TRP A 1 361 ? -8.270 -13.571 19.827 1.00 96.44 361 TRP A C 1
ATOM 2725 O O . TRP A 1 361 ? -8.924 -13.852 20.827 1.00 96.44 361 TRP A O 1
ATOM 2735 N N . MET A 1 362 ? -8.528 -12.490 19.081 1.00 95.62 362 MET A N 1
ATOM 2736 C CA . MET A 1 362 ? -9.548 -11.481 19.411 1.00 95.62 362 MET A CA 1
ATOM 2737 C C . MET A 1 362 ? -10.952 -12.093 19.513 1.00 95.62 362 MET A C 1
ATOM 2739 O O . MET A 1 362 ? -11.644 -11.913 20.514 1.00 95.62 362 MET A O 1
ATOM 2743 N N . THR A 1 363 ? -11.342 -12.918 18.535 1.00 92.62 363 THR A N 1
ATOM 2744 C CA . THR A 1 363 ? -12.622 -13.642 18.565 1.00 92.62 363 THR A CA 1
ATOM 2745 C C . THR A 1 363 ? -12.749 -14.539 19.801 1.00 92.62 363 THR A C 1
ATOM 2747 O O . THR A 1 363 ? -13.836 -14.664 20.358 1.00 92.62 363 THR A O 1
ATOM 2750 N N . LYS A 1 364 ? -11.650 -15.152 20.259 1.00 95.44 364 LYS A N 1
ATOM 2751 C CA . LYS A 1 364 ? -11.647 -16.061 21.414 1.00 95.44 364 LYS A CA 1
ATOM 2752 C C . LYS A 1 364 ? -11.778 -15.333 22.757 1.00 95.44 364 LYS A C 1
ATOM 2754 O O . LYS A 1 364 ? -12.383 -15.885 23.671 1.00 95.44 364 LYS A O 1
ATOM 2759 N N . VAL A 1 365 ? -11.177 -14.152 22.915 1.00 95.38 365 VAL A N 1
ATOM 2760 C CA . VAL A 1 365 ? -11.068 -13.483 24.229 1.00 95.38 365 VAL A CA 1
ATOM 2761 C C . VAL A 1 365 ? -12.222 -12.537 24.565 1.00 95.38 365 VAL A C 1
ATOM 2763 O O . VAL A 1 365 ? -12.321 -12.102 25.712 1.00 95.38 365 VAL A O 1
ATOM 2766 N N . GLY A 1 366 ? -13.084 -12.221 23.596 1.00 93.00 366 GLY A N 1
ATOM 2767 C CA . GLY A 1 366 ? -14.228 -11.326 23.779 1.00 93.00 366 GLY A CA 1
ATOM 2768 C C . GLY A 1 366 ? -13.889 -9.836 23.641 1.00 93.00 366 GLY A C 1
ATOM 2769 O O . GLY A 1 366 ? -12.742 -9.454 23.393 1.00 93.00 366 GLY A O 1
ATOM 2770 N N . TYR A 1 367 ? -14.918 -8.992 23.774 1.00 91.56 367 TYR A N 1
ATOM 2771 C CA . TYR A 1 367 ? -14.865 -7.563 23.439 1.00 91.56 367 TYR A CA 1
ATOM 2772 C C . TYR A 1 367 ? -13.844 -6.779 24.275 1.00 91.56 367 TYR A C 1
ATOM 2774 O O . TYR A 1 367 ? -12.946 -6.170 23.700 1.00 91.56 367 TYR A O 1
ATOM 2782 N N . ASP A 1 368 ? -13.909 -6.849 25.609 1.00 94.31 368 ASP A N 1
ATOM 2783 C CA . ASP A 1 368 ? -13.073 -6.013 26.488 1.00 94.31 368 ASP A CA 1
ATOM 2784 C C . ASP A 1 368 ? -11.574 -6.273 26.297 1.00 94.31 368 ASP A C 1
ATOM 2786 O O . ASP A 1 368 ? -10.774 -5.346 26.169 1.00 94.31 368 ASP A O 1
ATOM 2790 N N . ARG A 1 369 ? -11.177 -7.549 26.208 1.00 95.88 369 ARG A N 1
ATOM 2791 C CA . ARG A 1 369 ? -9.772 -7.926 25.981 1.00 95.88 369 ARG A CA 1
ATOM 2792 C C . ARG A 1 369 ? -9.308 -7.593 24.564 1.00 95.88 369 ARG A C 1
ATOM 2794 O O . ARG A 1 369 ? -8.142 -7.254 24.374 1.00 95.88 369 ARG A O 1
ATOM 2801 N N . THR A 1 370 ? -10.208 -7.653 23.586 1.00 95.69 370 THR A N 1
ATOM 2802 C CA . THR A 1 370 ? -9.932 -7.213 22.212 1.00 95.69 370 THR A CA 1
ATOM 2803 C C . THR A 1 370 ? -9.719 -5.703 22.151 1.00 95.69 370 THR A C 1
ATOM 2805 O O . THR A 1 370 ? -8.740 -5.251 21.557 1.00 95.69 370 THR A O 1
ATOM 2808 N N . ALA A 1 371 ? -10.579 -4.922 22.808 1.00 94.50 371 ALA A N 1
ATOM 2809 C CA . ALA A 1 371 ? -10.442 -3.475 22.918 1.00 94.50 371 ALA A CA 1
ATOM 2810 C C . ALA A 1 371 ? -9.132 -3.092 23.623 1.00 94.50 371 ALA A C 1
ATOM 2812 O O . ALA A 1 371 ? -8.377 -2.274 23.098 1.00 94.50 371 ALA A O 1
ATOM 2813 N N . ALA A 1 372 ? -8.809 -3.751 24.741 1.00 95.94 372 ALA A N 1
ATOM 2814 C CA . ALA A 1 372 ? -7.554 -3.546 25.460 1.00 95.94 372 ALA A CA 1
ATOM 2815 C C . ALA A 1 372 ? -6.325 -3.846 24.588 1.00 95.94 372 ALA A C 1
ATOM 2817 O O . ALA A 1 372 ? -5.400 -3.040 24.555 1.00 95.94 372 ALA A O 1
ATOM 2818 N N . LEU A 1 373 ? -6.330 -4.952 23.829 1.00 97.31 373 LEU A N 1
ATOM 2819 C CA . LEU A 1 373 ? -5.238 -5.271 22.905 1.00 97.31 373 LEU A CA 1
ATOM 2820 C C . LEU A 1 373 ? -5.095 -4.207 21.810 1.00 97.31 373 LEU A C 1
ATOM 2822 O O . LEU A 1 373 ? -3.986 -3.761 21.528 1.00 97.31 373 LEU A O 1
ATOM 2826 N N . MET A 1 374 ? -6.199 -3.794 21.179 1.00 96.75 374 MET A N 1
ATOM 2827 C CA . MET A 1 374 ? -6.154 -2.765 20.135 1.00 96.75 374 MET A CA 1
ATOM 2828 C C . MET A 1 374 ? -5.616 -1.437 20.675 1.00 96.75 374 MET A C 1
ATOM 2830 O O . MET A 1 374 ? -4.817 -0.797 19.991 1.00 96.75 374 MET A O 1
ATOM 2834 N N . ALA A 1 375 ? -6.006 -1.051 21.893 1.00 96.50 375 ALA A N 1
ATOM 2835 C CA . ALA A 1 375 ? -5.574 0.172 22.567 1.00 96.50 375 ALA A CA 1
ATOM 2836 C C . ALA A 1 375 ? -4.055 0.242 22.815 1.00 96.50 375 ALA A C 1
ATOM 2838 O O . ALA A 1 375 ? -3.504 1.337 22.911 1.00 96.50 375 ALA A O 1
ATOM 2839 N N . GLU A 1 376 ? -3.348 -0.892 22.838 1.00 97.19 376 GLU A N 1
ATOM 2840 C CA . GLU A 1 376 ? -1.881 -0.913 22.943 1.00 97.19 376 GLU A CA 1
ATOM 2841 C C . GLU A 1 376 ? -1.178 -0.265 21.750 1.00 97.19 376 GLU A C 1
ATOM 2843 O O . GLU A 1 376 ? -0.015 0.124 21.864 1.00 97.19 376 GLU A O 1
ATOM 2848 N N . ASN A 1 377 ? -1.863 -0.147 20.610 1.00 96.94 377 ASN A N 1
ATOM 2849 C CA . ASN A 1 377 ? -1.414 0.646 19.477 1.00 96.94 377 ASN A CA 1
ATOM 2850 C C . ASN A 1 377 ? -2.029 2.056 19.543 1.00 96.94 377 ASN A C 1
ATOM 2852 O O . ASN A 1 377 ? -3.140 2.245 19.039 1.00 96.94 377 ASN A O 1
ATOM 2856 N N . PRO A 1 378 ? -1.326 3.073 20.084 1.00 97.38 378 PRO A N 1
ATOM 2857 C CA . PRO A 1 378 ? -1.903 4.404 20.259 1.00 97.38 378 PRO A CA 1
ATOM 2858 C C . PRO A 1 378 ? -2.094 5.147 18.929 1.00 97.38 378 PRO A C 1
ATOM 2860 O O . PRO A 1 378 ? -2.842 6.124 18.877 1.00 97.38 378 PRO A O 1
ATOM 2863 N N . SER A 1 379 ? -1.452 4.693 17.846 1.00 95.94 379 SER A N 1
ATOM 2864 C CA . SER A 1 379 ? -1.633 5.242 16.501 1.00 95.94 379 SER A CA 1
ATOM 2865 C C . SER A 1 379 ? -3.067 5.051 16.008 1.00 95.94 379 SER A C 1
ATOM 2867 O O . SER A 1 379 ? -3.604 3.946 16.083 1.00 95.94 379 SER A O 1
ATOM 2869 N N . TYR A 1 380 ? -3.667 6.107 15.458 1.00 97.38 380 TYR A N 1
ATOM 2870 C CA . TYR A 1 380 ? -5.005 6.109 14.862 1.00 97.38 380 TYR A CA 1
ATOM 2871 C C . TYR A 1 380 ? -4.962 6.761 13.477 1.00 97.38 380 TYR A C 1
ATOM 2873 O O . TYR A 1 380 ? -4.344 7.816 13.310 1.00 97.38 380 TYR A O 1
ATOM 2881 N N . ILE A 1 381 ? -5.613 6.134 12.492 1.00 96.62 381 ILE A N 1
ATOM 2882 C CA . ILE A 1 381 ? -5.634 6.591 11.097 1.00 96.62 381 ILE A CA 1
ATOM 2883 C C . ILE A 1 381 ? -6.967 7.262 10.780 1.00 96.62 381 ILE A C 1
ATOM 2885 O O . ILE A 1 381 ? -8.033 6.702 11.039 1.00 96.62 381 ILE A O 1
ATOM 2889 N N . PHE A 1 382 ? -6.880 8.445 10.180 1.00 97.94 382 PHE A N 1
ATOM 2890 C CA . PHE A 1 382 ? -8.009 9.196 9.651 1.00 97.94 382 PHE A CA 1
ATOM 2891 C C . PHE A 1 382 ? -8.151 8.967 8.149 1.00 97.94 382 PHE A C 1
ATOM 2893 O O . PHE A 1 382 ? -7.165 8.754 7.437 1.00 97.94 382 PHE A O 1
ATOM 2900 N N . PHE A 1 383 ? -9.378 9.065 7.650 1.00 98.00 383 PHE A N 1
ATOM 2901 C CA . PHE A 1 383 ? -9.713 8.767 6.264 1.00 98.00 383 PHE A CA 1
ATOM 2902 C C . PHE A 1 383 ? -10.336 9.952 5.541 1.00 98.00 383 PHE A C 1
ATOM 2904 O O . PHE A 1 383 ? -10.759 10.944 6.123 1.00 98.00 383 PHE A O 1
ATOM 2911 N N . ARG A 1 384 ? -10.403 9.823 4.223 1.00 97.19 384 ARG A N 1
ATOM 2912 C CA . ARG A 1 384 ? -11.242 10.622 3.337 1.00 97.19 384 ARG A CA 1
ATOM 2913 C C . ARG A 1 384 ? -12.030 9.686 2.439 1.00 97.19 384 ARG A C 1
ATOM 2915 O O . ARG A 1 384 ? -11.587 8.572 2.146 1.00 97.19 384 ARG A O 1
ATOM 2922 N N . VAL A 1 385 ? -13.168 10.163 1.952 1.00 97.12 385 VAL A N 1
ATOM 2923 C CA . VAL A 1 385 ? -13.910 9.475 0.896 1.00 97.12 385 VAL A CA 1
ATOM 2924 C C . VAL A 1 385 ? -13.243 9.776 -0.443 1.00 97.12 385 VAL A C 1
ATOM 2926 O O . VAL A 1 385 ? -13.184 10.927 -0.871 1.00 97.12 385 VAL A O 1
ATOM 2929 N N . ASN A 1 386 ? -12.755 8.741 -1.118 1.00 95.00 386 ASN A N 1
ATOM 2930 C CA . ASN A 1 386 ? -12.260 8.849 -2.483 1.00 95.00 386 ASN A CA 1
ATOM 2931 C C . ASN A 1 386 ? -13.446 8.828 -3.455 1.00 95.00 386 ASN A C 1
ATOM 2933 O O . ASN A 1 386 ? -14.262 7.905 -3.437 1.00 95.00 386 ASN A O 1
ATOM 2937 N N . GLN A 1 387 ? -13.528 9.835 -4.322 1.00 90.00 387 GLN A N 1
ATOM 2938 C CA . GLN A 1 387 ? -14.552 9.937 -5.362 1.00 90.00 387 GLN A CA 1
ATOM 2939 C C . GLN A 1 387 ? -13.977 9.584 -6.739 1.00 90.00 387 GLN A C 1
ATOM 2941 O O . GLN A 1 387 ? -12.767 9.634 -6.947 1.00 90.00 387 GLN A O 1
ATOM 2946 N N . GLY A 1 388 ? -14.845 9.213 -7.683 1.00 87.25 388 GLY A N 1
ATOM 2947 C CA . GLY A 1 388 ? -14.465 9.001 -9.087 1.00 87.25 388 GLY A CA 1
ATOM 2948 C C . GLY A 1 388 ? -13.630 7.747 -9.374 1.00 87.25 388 GLY A C 1
ATOM 2949 O O . GLY A 1 388 ? -13.205 7.552 -10.510 1.00 87.25 388 GLY A O 1
ATOM 2950 N N . LEU A 1 389 ? -13.401 6.882 -8.381 1.00 91.06 389 LEU A N 1
ATOM 2951 C CA . LEU A 1 389 ? -12.732 5.600 -8.595 1.00 91.06 389 LEU A CA 1
ATOM 2952 C C . LEU A 1 389 ? -13.695 4.583 -9.195 1.00 91.06 389 LEU A C 1
ATOM 2954 O O . LEU A 1 389 ? -14.786 4.356 -8.665 1.00 91.06 389 LEU A O 1
ATOM 2958 N N . ARG A 1 390 ? -13.259 3.911 -10.260 1.00 90.88 390 ARG A N 1
ATOM 2959 C CA . ARG A 1 390 ? -14.014 2.791 -10.814 1.00 90.88 390 ARG A CA 1
ATOM 2960 C C . ARG A 1 390 ? -13.977 1.580 -9.867 1.00 90.88 390 ARG A C 1
ATOM 2962 O O . ARG A 1 390 ? -13.029 1.436 -9.084 1.00 90.88 390 ARG A O 1
ATOM 2969 N N . PRO A 1 391 ? -14.963 0.669 -9.950 1.00 87.69 391 PRO A N 1
ATOM 2970 C CA . PRO A 1 391 ? -14.994 -0.534 -9.117 1.00 87.69 391 PRO A CA 1
ATOM 2971 C C . PRO A 1 391 ? -13.753 -1.429 -9.259 1.00 87.69 391 PRO A C 1
ATOM 2973 O O . PRO A 1 391 ? -13.311 -2.008 -8.268 1.00 87.69 391 PRO A O 1
ATOM 2976 N N . ASP A 1 392 ? -13.170 -1.494 -10.459 1.00 90.62 392 ASP A N 1
ATOM 2977 C CA . ASP A 1 392 ? -12.003 -2.307 -10.834 1.00 90.62 392 ASP A CA 1
ATOM 2978 C C . ASP A 1 392 ? -10.646 -1.661 -10.494 1.00 90.62 392 ASP A C 1
ATOM 2980 O O . ASP A 1 392 ? -9.601 -2.221 -10.813 1.00 90.62 392 ASP A O 1
ATOM 2984 N N . GLN A 1 393 ? -10.632 -0.485 -9.862 1.00 94.06 393 GLN A N 1
ATOM 2985 C CA . GLN A 1 393 ? -9.398 0.209 -9.484 1.00 94.06 393 GLN A CA 1
ATOM 2986 C C . GLN A 1 393 ? -9.079 0.028 -8.003 1.00 94.06 393 GLN A C 1
ATOM 2988 O O . GLN A 1 393 ? -9.971 0.174 -7.159 1.00 94.06 393 GLN A O 1
ATOM 2993 N N . GLY A 1 394 ? -7.802 -0.203 -7.679 1.00 95.81 394 GLY A N 1
ATOM 2994 C CA . GLY A 1 394 ? -7.297 -0.163 -6.305 1.00 95.81 394 GLY A CA 1
ATOM 2995 C C . GLY A 1 394 ? -7.384 1.237 -5.680 1.00 95.81 394 GLY A C 1
ATOM 2996 O O . GLY A 1 394 ? -7.835 2.188 -6.330 1.00 95.81 394 GLY A O 1
ATOM 2997 N N . PRO A 1 395 ? -7.032 1.377 -4.395 1.00 96.31 395 PRO A N 1
ATOM 2998 C CA . PRO A 1 395 ? -7.012 2.674 -3.734 1.00 96.31 395 PRO A CA 1
ATOM 2999 C C . PRO A 1 395 ? -5.862 3.529 -4.295 1.00 96.31 395 PRO A C 1
ATOM 3001 O O . PRO A 1 395 ? -4.914 2.976 -4.855 1.00 96.31 395 PRO A O 1
ATOM 3004 N N . PRO A 1 396 ? -5.917 4.866 -4.190 1.00 95.00 396 PRO A N 1
ATOM 3005 C CA . PRO A 1 396 ? -4.798 5.717 -4.569 1.00 95.00 396 PRO A CA 1
ATOM 3006 C C . PRO A 1 396 ? -3.647 5.513 -3.577 1.00 95.00 396 PRO A C 1
ATOM 3008 O O . PRO A 1 396 ? -3.873 5.636 -2.373 1.00 95.00 396 PRO A O 1
ATOM 3011 N N . GLY A 1 397 ? -2.444 5.215 -4.071 1.00 93.31 397 GLY A N 1
ATOM 3012 C CA . GLY A 1 397 ? -1.238 5.131 -3.239 1.00 93.31 397 GLY A CA 1
ATOM 3013 C C . GLY A 1 397 ? -0.681 6.507 -2.867 1.00 93.31 397 GLY A C 1
ATOM 3014 O O . GLY A 1 397 ? -1.287 7.542 -3.162 1.00 93.31 397 GLY A O 1
ATOM 3015 N N . ALA A 1 398 ? 0.519 6.534 -2.288 1.00 89.88 398 ALA A N 1
ATOM 3016 C CA . ALA A 1 398 ? 1.246 7.762 -1.947 1.00 89.88 398 ALA A CA 1
ATOM 3017 C C . ALA A 1 398 ? 1.404 8.756 -3.117 1.00 89.88 398 ALA A C 1
ATOM 3019 O O . ALA A 1 398 ? 1.443 9.965 -2.902 1.00 89.88 398 ALA A O 1
ATOM 3020 N N . MET A 1 399 ? 1.449 8.265 -4.359 1.00 88.88 399 MET A N 1
ATOM 3021 C CA . MET A 1 399 ? 1.522 9.095 -5.570 1.00 88.88 399 MET A CA 1
ATOM 3022 C C . MET A 1 399 ? 0.161 9.625 -6.062 1.00 88.88 399 MET A C 1
ATOM 3024 O O . MET A 1 399 ? 0.087 10.260 -7.112 1.00 88.88 399 MET A O 1
ATOM 3028 N N . GLY A 1 400 ? -0.941 9.311 -5.375 1.00 90.81 400 GLY A N 1
ATOM 3029 C CA . GLY A 1 400 ? -2.298 9.683 -5.792 1.00 90.81 400 GLY A CA 1
ATOM 3030 C C . GLY A 1 400 ? -2.843 8.894 -6.989 1.00 90.81 400 GLY A C 1
ATOM 3031 O O . GLY A 1 400 ? -3.961 9.151 -7.433 1.00 90.81 400 GLY A O 1
ATOM 3032 N N . ILE A 1 401 ? -2.093 7.914 -7.500 1.00 92.19 401 ILE A N 1
ATOM 3033 C CA . ILE A 1 401 ? -2.519 7.031 -8.593 1.00 92.19 401 ILE A CA 1
ATOM 3034 C C . ILE A 1 401 ? -3.092 5.715 -8.047 1.00 92.19 401 ILE A C 1
ATOM 3036 O O . ILE A 1 401 ? -2.582 5.206 -7.045 1.00 92.19 401 ILE A O 1
ATOM 3040 N N . PRO A 1 402 ? -4.139 5.145 -8.679 1.00 95.75 402 PRO A N 1
ATOM 3041 C CA . PRO A 1 402 ? -4.710 3.874 -8.249 1.00 95.75 402 PRO A CA 1
ATOM 3042 C C . PRO A 1 402 ? -3.707 2.723 -8.316 1.00 95.75 402 PRO A C 1
ATOM 3044 O O . PRO A 1 402 ? -3.068 2.506 -9.348 1.00 95.75 402 PRO A O 1
ATOM 3047 N N . LEU A 1 403 ? -3.630 1.952 -7.236 1.00 97.44 403 LEU A N 1
ATOM 3048 C CA . LEU A 1 403 ? -2.772 0.779 -7.145 1.00 97.44 403 LEU A CA 1
ATOM 3049 C C . LEU A 1 403 ? -3.324 -0.387 -7.971 1.00 97.44 403 LEU A C 1
ATOM 3051 O O . LEU A 1 403 ? -4.536 -0.607 -8.073 1.00 97.44 403 LEU A O 1
ATOM 3055 N N . THR A 1 404 ? -2.407 -1.159 -8.538 1.00 97.81 404 THR A N 1
ATOM 3056 C CA . THR A 1 404 ? -2.670 -2.329 -9.372 1.00 97.81 404 THR A CA 1
ATOM 3057 C C . THR A 1 404 ? -2.351 -3.594 -8.576 1.00 97.81 404 THR A C 1
ATOM 3059 O O . THR A 1 404 ? -1.212 -3.755 -8.123 1.00 97.81 404 THR A O 1
ATOM 3062 N N . PRO A 1 405 ? -3.322 -4.506 -8.380 1.00 97.81 405 PRO A N 1
ATOM 3063 C CA . PRO A 1 405 ? -3.085 -5.763 -7.678 1.00 97.81 405 PRO A CA 1
ATOM 3064 C C . PRO A 1 405 ? -1.885 -6.516 -8.253 1.00 97.81 405 PRO A C 1
ATOM 3066 O O . PRO A 1 405 ? -1.719 -6.594 -9.467 1.00 97.81 405 PRO A O 1
ATOM 3069 N N . GLU A 1 406 ? -1.054 -7.066 -7.373 1.00 97.31 406 GLU A N 1
ATOM 3070 C CA . GLU A 1 406 ? 0.134 -7.871 -7.673 1.00 97.31 406 GLU A CA 1
ATOM 3071 C C . GLU A 1 406 ? 1.259 -7.131 -8.432 1.00 97.31 406 GLU A C 1
ATOM 3073 O O . GLU A 1 406 ? 2.319 -7.725 -8.647 1.00 97.31 406 GLU A O 1
ATOM 3078 N N . ARG A 1 407 ? 1.055 -5.855 -8.805 1.00 98.25 407 ARG A N 1
ATOM 3079 C CA . ARG A 1 407 ? 1.957 -5.037 -9.639 1.00 98.25 407 ARG A CA 1
ATOM 3080 C C . ARG A 1 407 ? 2.289 -3.660 -9.056 1.00 98.25 407 ARG A C 1
ATOM 3082 O O . ARG A 1 407 ? 3.121 -2.961 -9.624 1.00 98.25 407 ARG A O 1
ATOM 3089 N N . SER A 1 408 ? 1.708 -3.288 -7.918 1.00 98.50 408 SER A N 1
ATOM 3090 C CA . SER A 1 408 ? 2.110 -2.117 -7.130 1.00 98.50 408 SER A CA 1
ATOM 3091 C C . SER A 1 408 ? 2.757 -2.545 -5.817 1.00 98.50 408 SER A C 1
ATOM 3093 O O . SER A 1 408 ? 2.316 -3.507 -5.186 1.00 98.50 408 SER A O 1
ATOM 3095 N N . ILE A 1 409 ? 3.791 -1.818 -5.401 1.00 98.38 409 ILE A N 1
ATOM 3096 C CA . ILE A 1 409 ? 4.538 -2.084 -4.172 1.00 98.38 409 ILE A CA 1
ATOM 3097 C C . ILE A 1 409 ? 4.684 -0.805 -3.341 1.00 98.38 409 ILE A C 1
ATOM 3099 O O . ILE A 1 409 ? 4.922 0.277 -3.888 1.00 98.38 409 ILE A O 1
ATOM 3103 N N . ALA A 1 410 ? 4.554 -0.944 -2.023 1.00 97.56 410 ALA A N 1
ATOM 3104 C CA . ALA A 1 410 ? 4.971 0.066 -1.066 1.00 97.56 410 ALA A CA 1
ATOM 3105 C C . ALA A 1 410 ? 6.458 -0.109 -0.746 1.00 97.56 410 ALA A C 1
ATOM 3107 O O . ALA A 1 410 ? 6.901 -1.226 -0.473 1.00 97.56 410 ALA A O 1
ATOM 3108 N N . VAL A 1 411 ? 7.218 0.984 -0.759 1.00 96.56 411 VAL A N 1
ATOM 3109 C CA . VAL A 1 411 ? 8.678 0.986 -0.549 1.00 96.56 411 VAL A CA 1
ATOM 3110 C C . VAL A 1 411 ? 9.101 2.061 0.452 1.00 96.56 411 VAL A C 1
ATOM 3112 O O . VAL A 1 411 ? 8.284 2.893 0.864 1.00 96.56 411 VAL A O 1
ATOM 3115 N N . ASP A 1 412 ? 10.381 2.052 0.831 1.00 92.88 412 ASP A N 1
ATOM 3116 C CA . ASP A 1 412 ? 11.010 3.166 1.542 1.00 92.88 412 ASP A CA 1
ATOM 3117 C C . ASP A 1 412 ? 11.489 4.242 0.543 1.00 92.88 412 ASP A C 1
ATOM 3119 O O . ASP A 1 412 ? 12.448 3.990 -0.196 1.00 92.88 412 ASP A O 1
ATOM 3123 N N . PRO A 1 413 ? 10.867 5.439 0.490 1.00 90.75 413 PRO A N 1
ATOM 3124 C CA . PRO A 1 413 ? 11.176 6.448 -0.524 1.00 90.75 413 PRO A CA 1
ATOM 3125 C C . PRO A 1 413 ? 12.573 7.059 -0.399 1.00 90.75 413 PRO A C 1
ATOM 3127 O O . PRO A 1 413 ? 13.051 7.669 -1.350 1.00 90.75 413 PRO A O 1
ATOM 3130 N N . SER A 1 414 ? 13.234 6.905 0.756 1.00 86.81 414 SER A N 1
ATOM 3131 C CA . SER A 1 414 ? 14.627 7.332 0.937 1.00 86.81 414 SER A CA 1
ATOM 3132 C C . SER A 1 414 ? 15.633 6.405 0.250 1.00 86.81 414 SER A C 1
ATOM 3134 O O . SER A 1 414 ? 16.814 6.726 0.213 1.00 86.81 414 SER A O 1
ATOM 3136 N N . VAL A 1 415 ? 15.184 5.242 -0.234 1.00 90.00 415 VAL A N 1
ATOM 3137 C CA . VAL A 1 415 ? 16.024 4.236 -0.897 1.00 90.00 415 VAL A CA 1
ATOM 3138 C C . VAL A 1 415 ? 15.534 3.961 -2.319 1.00 90.00 415 VAL A C 1
ATOM 3140 O O . VAL A 1 415 ? 16.330 3.860 -3.248 1.00 90.00 415 VAL A O 1
ATOM 3143 N N . VAL A 1 416 ? 14.217 3.835 -2.500 1.00 92.94 416 VAL A N 1
ATOM 3144 C CA . VAL A 1 416 ? 13.587 3.555 -3.792 1.00 92.94 416 VAL A CA 1
ATOM 3145 C C . VAL A 1 416 ? 12.737 4.754 -4.209 1.00 92.94 416 VAL A C 1
ATOM 3147 O O . VAL A 1 416 ? 11.734 5.031 -3.549 1.00 92.94 416 VAL A O 1
ATOM 3150 N N . PRO A 1 417 ? 13.070 5.449 -5.313 1.00 91.69 417 PRO A N 1
ATOM 3151 C CA . PRO A 1 417 ? 12.265 6.563 -5.794 1.00 91.69 417 PRO A CA 1
ATOM 3152 C C . PRO A 1 417 ? 10.823 6.136 -6.085 1.00 91.69 417 PRO A C 1
ATOM 3154 O O . PRO A 1 417 ? 10.580 5.143 -6.777 1.00 91.69 417 PRO A O 1
ATOM 3157 N N . LEU A 1 418 ? 9.853 6.911 -5.595 1.00 92.44 418 LEU A N 1
ATOM 3158 C CA . LEU A 1 418 ? 8.459 6.691 -5.964 1.00 92.44 418 LEU A CA 1
ATOM 3159 C C . LEU A 1 418 ? 8.274 6.880 -7.473 1.00 92.44 418 LEU A C 1
ATOM 3161 O O . LEU A 1 418 ? 8.823 7.784 -8.099 1.00 92.44 418 LEU A O 1
ATOM 3165 N N . GLY A 1 419 ? 7.483 5.989 -8.048 1.00 92.75 419 GLY A N 1
ATOM 3166 C CA . GLY A 1 419 ? 7.211 5.856 -9.467 1.00 92.75 419 GLY A CA 1
ATOM 3167 C C . GLY A 1 419 ? 8.181 4.943 -10.209 1.00 92.75 419 GLY A C 1
ATOM 3168 O O . GLY A 1 419 ? 7.898 4.591 -11.355 1.00 92.75 419 GLY A O 1
ATOM 3169 N N . ALA A 1 420 ? 9.276 4.515 -9.575 1.00 94.75 420 ALA A N 1
ATOM 3170 C CA . ALA A 1 420 ? 10.242 3.632 -10.205 1.00 94.75 420 ALA A CA 1
ATOM 3171 C C . ALA A 1 420 ? 9.668 2.236 -10.501 1.00 94.75 420 ALA A C 1
ATOM 3173 O O . ALA A 1 420 ? 8.940 1.677 -9.670 1.00 94.75 420 ALA A O 1
ATOM 3174 N N . PRO A 1 421 ? 10.008 1.633 -11.655 1.00 97.62 421 PRO A N 1
ATOM 3175 C CA . PRO A 1 421 ? 9.859 0.199 -11.838 1.00 97.62 421 PRO A CA 1
ATOM 3176 C C . PRO A 1 421 ? 10.867 -0.537 -10.946 1.00 97.62 421 PRO A C 1
ATOM 3178 O O . PRO A 1 421 ? 12.037 -0.161 -10.862 1.00 97.62 421 PRO A O 1
ATOM 3181 N N . VAL A 1 422 ? 10.416 -1.597 -10.286 1.00 98.25 422 VAL A N 1
ATOM 3182 C CA . VAL A 1 422 ? 11.221 -2.409 -9.371 1.00 98.25 422 VAL A CA 1
ATOM 3183 C C . VAL A 1 422 ? 11.028 -3.873 -9.726 1.00 98.25 422 VAL A C 1
ATOM 3185 O O . VAL A 1 422 ? 9.897 -4.346 -9.813 1.00 98.25 422 VAL A O 1
ATOM 3188 N N . PHE A 1 423 ? 12.116 -4.606 -9.919 1.00 98.44 423 PHE A N 1
ATOM 3189 C CA . PHE A 1 423 ? 12.073 -6.059 -10.009 1.00 98.44 423 PHE A CA 1
ATOM 3190 C C . PHE A 1 423 ? 12.295 -6.660 -8.622 1.00 98.44 423 PHE A C 1
ATOM 3192 O O . PHE A 1 423 ? 13.231 -6.279 -7.918 1.00 98.44 423 PHE A O 1
ATOM 3199 N N . VAL A 1 424 ? 11.432 -7.593 -8.224 1.00 98.12 424 VAL A N 1
ATOM 3200 C CA . VAL A 1 424 ? 11.497 -8.267 -6.922 1.00 98.12 424 VAL A CA 1
ATOM 3201 C C . VAL A 1 424 ? 11.652 -9.764 -7.146 1.00 98.12 424 VAL A C 1
ATOM 3203 O O . VAL A 1 424 ? 10.842 -10.365 -7.860 1.00 98.12 424 VAL A O 1
ATOM 3206 N N . ALA A 1 425 ? 12.663 -10.365 -6.512 1.00 97.62 425 ALA A N 1
ATOM 3207 C CA . ALA A 1 425 ? 12.911 -11.801 -6.589 1.00 97.62 425 ALA A CA 1
ATOM 3208 C C . ALA A 1 425 ? 13.200 -12.426 -5.218 1.00 97.62 425 ALA A C 1
ATOM 3210 O O . ALA A 1 425 ? 14.095 -11.980 -4.504 1.00 97.62 425 ALA A O 1
ATOM 3211 N N . GLY A 1 426 ? 12.489 -13.497 -4.878 1.00 94.94 426 GLY A N 1
ATOM 3212 C CA . GLY A 1 426 ? 12.706 -14.301 -3.674 1.00 94.94 426 GLY A CA 1
ATOM 3213 C C . GLY A 1 426 ? 11.561 -15.284 -3.445 1.00 94.94 426 GLY A C 1
ATOM 3214 O O . GLY A 1 426 ? 10.419 -15.013 -3.824 1.00 94.94 426 GLY A O 1
ATOM 3215 N N . GLY A 1 427 ? 11.874 -16.464 -2.903 1.00 90.88 427 GLY A N 1
ATOM 3216 C CA . GLY A 1 427 ? 10.921 -17.574 -2.827 1.00 90.88 427 GLY A CA 1
ATOM 3217 C C . GLY A 1 427 ? 10.292 -17.870 -4.198 1.00 90.88 427 GLY A C 1
ATOM 3218 O O . GLY A 1 427 ? 10.989 -18.150 -5.178 1.00 90.88 427 GLY A O 1
ATOM 3219 N N . ASN A 1 428 ? 8.963 -17.755 -4.277 1.00 91.50 428 ASN A N 1
ATOM 3220 C CA . ASN A 1 428 ? 8.188 -17.915 -5.516 1.00 91.50 428 ASN A CA 1
ATOM 3221 C C . ASN A 1 428 ? 7.841 -16.593 -6.227 1.00 91.50 428 ASN A C 1
ATOM 3223 O O . ASN A 1 428 ? 7.148 -16.601 -7.245 1.00 91.50 428 ASN A O 1
ATOM 3227 N N . ILE A 1 429 ? 8.301 -15.452 -5.715 1.00 95.50 429 ILE A N 1
ATOM 3228 C CA . ILE A 1 429 ? 8.063 -14.134 -6.304 1.00 95.50 429 ILE A CA 1
ATOM 3229 C C . ILE A 1 429 ? 9.219 -13.798 -7.245 1.00 95.50 429 ILE A C 1
ATOM 3231 O O . ILE A 1 429 ? 10.372 -13.798 -6.828 1.00 95.50 429 ILE A O 1
ATOM 3235 N N . ARG A 1 430 ? 8.903 -13.539 -8.519 1.00 97.06 430 ARG A N 1
ATOM 3236 C CA . ARG A 1 430 ? 9.819 -13.078 -9.579 1.00 97.06 430 ARG A CA 1
ATOM 3237 C C . ARG A 1 430 ? 9.018 -12.164 -10.500 1.00 97.06 430 ARG A C 1
ATOM 3239 O O . ARG A 1 430 ? 8.299 -12.664 -11.361 1.00 97.06 430 ARG A O 1
ATOM 3246 N N . ARG A 1 431 ? 8.985 -10.860 -10.221 1.00 97.44 431 ARG A N 1
ATOM 3247 C CA . ARG A 1 431 ? 8.092 -9.946 -10.952 1.00 97.44 431 ARG A CA 1
ATOM 3248 C C . ARG A 1 431 ? 8.534 -8.496 -10.936 1.00 97.44 431 ARG A C 1
ATOM 3250 O O . ARG A 1 431 ? 9.033 -7.997 -9.927 1.00 97.44 431 ARG A O 1
ATOM 3257 N N . LEU A 1 432 ? 8.241 -7.818 -12.037 1.00 98.62 432 LEU A N 1
ATOM 3258 C CA . LEU A 1 432 ? 8.250 -6.374 -12.156 1.00 98.62 432 LEU A CA 1
ATOM 3259 C C . LEU A 1 432 ? 7.002 -5.785 -11.487 1.00 98.62 432 LEU A C 1
ATOM 3261 O O . LEU A 1 432 ? 5.869 -6.219 -11.733 1.00 98.62 432 LEU A O 1
ATOM 3265 N N . VAL A 1 433 ? 7.228 -4.774 -10.657 1.00 98.62 433 VAL A N 1
ATOM 3266 C CA . VAL A 1 433 ? 6.217 -3.987 -9.947 1.00 98.62 433 VAL A CA 1
ATOM 3267 C C . VAL A 1 433 ? 6.546 -2.496 -10.061 1.00 98.62 433 VAL A C 1
ATOM 3269 O O . VAL A 1 433 ? 7.661 -2.120 -10.413 1.00 98.62 433 VAL A O 1
ATOM 3272 N N . ALA A 1 434 ? 5.584 -1.631 -9.760 1.00 98.31 434 ALA A N 1
ATOM 3273 C CA . ALA A 1 434 ? 5.772 -0.187 -9.702 1.00 98.31 434 ALA A CA 1
ATOM 3274 C C . ALA A 1 434 ? 5.750 0.297 -8.243 1.00 98.31 434 ALA A C 1
ATOM 3276 O O . ALA A 1 434 ? 4.799 0.016 -7.507 1.00 98.31 434 ALA A O 1
ATOM 3277 N N . ALA A 1 435 ? 6.773 1.051 -7.836 1.00 97.56 435 ALA A N 1
ATOM 3278 C CA . ALA A 1 435 ? 6.864 1.678 -6.519 1.00 97.56 435 ALA A CA 1
ATOM 3279 C C . ALA A 1 435 ? 5.884 2.855 -6.412 1.00 97.56 435 ALA A C 1
ATOM 3281 O O . ALA A 1 435 ? 6.239 3.993 -6.684 1.00 97.56 435 ALA A O 1
ATOM 3282 N N . GLN A 1 436 ? 4.623 2.590 -6.085 1.00 96.81 436 GLN A N 1
ATOM 3283 C CA . GLN A 1 436 ? 3.540 3.588 -6.153 1.00 96.81 436 GLN A CA 1
ATOM 3284 C C . GLN A 1 436 ? 3.031 4.034 -4.788 1.00 96.81 436 GLN A C 1
ATOM 3286 O O . GLN A 1 436 ? 2.149 4.894 -4.697 1.00 96.81 436 GLN A O 1
ATOM 3291 N N . ASP A 1 437 ? 3.575 3.435 -3.736 1.00 95.75 437 ASP A N 1
ATOM 3292 C CA . ASP A 1 437 ? 3.091 3.613 -2.385 1.00 95.75 437 ASP A CA 1
ATOM 3293 C C . ASP A 1 437 ? 4.228 3.615 -1.361 1.00 95.75 437 ASP A C 1
ATOM 3295 O O . ASP A 1 437 ? 5.380 3.289 -1.660 1.00 95.75 437 ASP A O 1
ATOM 3299 N N . THR A 1 438 ? 3.897 3.970 -0.126 1.00 92.31 438 THR A N 1
ATOM 3300 C CA . THR A 1 438 ? 4.802 3.860 1.018 1.00 92.31 438 THR A CA 1
ATOM 3301 C C . THR A 1 438 ? 4.011 3.511 2.271 1.00 92.31 438 THR A C 1
ATOM 3303 O O . THR A 1 438 ? 2.806 3.726 2.339 1.00 92.31 438 THR A O 1
ATOM 3306 N N . GLY A 1 439 ? 4.682 2.984 3.292 1.00 85.75 439 GLY A N 1
ATOM 3307 C CA . GLY A 1 439 ? 4.021 2.584 4.529 1.00 85.75 439 GLY A CA 1
ATOM 3308 C C . GLY A 1 439 ? 4.907 2.769 5.746 1.00 85.75 439 GLY A C 1
ATOM 3309 O O . GLY A 1 439 ? 6.120 2.592 5.669 1.00 85.75 439 GLY A O 1
ATOM 3310 N N . GLY A 1 440 ? 4.283 3.079 6.889 1.00 79.75 440 GLY A N 1
ATOM 3311 C CA . GLY A 1 440 ? 4.917 3.326 8.190 1.00 79.75 440 GLY A CA 1
ATOM 3312 C C . GLY A 1 440 ? 6.015 2.320 8.572 1.00 79.75 440 GLY A C 1
ATOM 3313 O O . GLY A 1 440 ? 7.106 2.701 9.001 1.00 79.75 440 GLY A O 1
ATOM 3314 N N . ALA A 1 441 ? 5.751 1.037 8.344 1.00 82.31 441 ALA A N 1
ATOM 3315 C CA . ALA A 1 441 ? 6.631 -0.076 8.696 1.00 82.31 441 ALA A CA 1
ATOM 3316 C C . ALA A 1 441 ? 7.563 -0.540 7.555 1.00 82.31 441 ALA A C 1
ATOM 3318 O O . ALA A 1 441 ? 8.296 -1.516 7.716 1.00 82.31 441 ALA A O 1
ATOM 3319 N N . ILE A 1 442 ? 7.528 0.120 6.393 1.00 90.69 442 ILE A N 1
ATOM 3320 C CA . ILE A 1 442 ? 8.297 -0.268 5.205 1.00 90.69 442 ILE A CA 1
ATOM 3321 C C . ILE A 1 442 ? 9.571 0.570 5.166 1.00 90.69 442 ILE A C 1
ATOM 3323 O O . ILE A 1 442 ? 9.542 1.715 4.722 1.00 90.69 442 ILE A O 1
ATOM 3327 N N . ARG A 1 443 ? 10.651 0.021 5.735 1.00 89.94 443 ARG A N 1
ATOM 3328 C CA . ARG A 1 443 ? 11.919 0.713 5.988 1.00 89.94 443 ARG A CA 1
ATOM 3329 C C . ARG A 1 443 ? 13.146 -0.070 5.550 1.00 89.94 443 ARG A C 1
ATOM 3331 O O . ARG A 1 443 ? 13.228 -1.266 5.820 1.00 89.94 443 ARG A O 1
ATOM 3338 N N . GLY A 1 444 ? 14.113 0.651 4.991 1.00 89.50 444 GLY A N 1
ATOM 3339 C CA . GLY A 1 444 ? 15.417 0.133 4.600 1.00 89.50 444 GLY A CA 1
ATOM 3340 C C . GLY A 1 444 ? 15.461 -0.490 3.199 1.00 89.50 444 GLY A C 1
ATOM 3341 O O . GLY A 1 444 ? 14.432 -0.625 2.529 1.00 89.50 444 GLY A O 1
ATOM 3342 N N . PRO A 1 445 ? 16.667 -0.864 2.741 1.00 91.12 445 PRO A N 1
ATOM 3343 C CA . PRO A 1 445 ? 16.862 -1.520 1.454 1.00 91.12 445 PRO A CA 1
ATOM 3344 C C . PRO A 1 445 ? 16.180 -2.893 1.410 1.00 91.12 445 PRO A C 1
ATOM 3346 O O . PRO A 1 445 ? 16.053 -3.568 2.428 1.00 91.12 445 PRO A O 1
ATOM 3349 N N . GLY A 1 446 ? 15.702 -3.299 0.229 1.00 91.19 446 GLY A N 1
ATOM 3350 C CA . GLY A 1 446 ? 15.092 -4.619 0.011 1.00 91.19 446 GLY A CA 1
ATOM 3351 C C . GLY A 1 446 ? 13.782 -4.879 0.775 1.00 91.19 446 GLY A C 1
ATOM 3352 O O . GLY A 1 446 ? 13.242 -5.982 0.702 1.00 91.19 446 GLY A O 1
ATOM 3353 N N . ARG A 1 447 ? 13.250 -3.893 1.512 1.00 96.19 447 ARG A N 1
ATOM 3354 C CA . ARG A 1 447 ? 11.972 -3.978 2.228 1.00 96.19 447 ARG A CA 1
ATOM 3355 C C . ARG A 1 447 ? 10.841 -3.445 1.353 1.00 96.19 447 ARG A C 1
ATOM 3357 O O . ARG A 1 447 ? 10.872 -2.294 0.928 1.00 96.19 447 ARG A O 1
ATOM 3364 N N . GLY A 1 448 ? 9.791 -4.243 1.166 1.00 97.31 448 GLY A N 1
ATOM 3365 C CA . GLY A 1 448 ? 8.585 -3.768 0.485 1.00 97.31 448 GLY A CA 1
ATOM 3366 C C . GLY A 1 448 ? 7.314 -4.514 0.856 1.00 97.31 448 GLY A C 1
ATOM 3367 O O . GLY A 1 448 ? 7.353 -5.608 1.419 1.00 97.31 448 GLY A O 1
ATOM 3368 N N . ASP A 1 449 ? 6.181 -3.902 0.536 1.00 97.69 449 ASP A N 1
ATOM 3369 C CA . ASP A 1 449 ? 4.850 -4.460 0.768 1.00 97.69 449 ASP A CA 1
ATOM 3370 C C . ASP A 1 449 ? 4.104 -4.576 -0.557 1.00 97.69 449 ASP A C 1
ATOM 3372 O O . ASP A 1 449 ? 3.847 -3.572 -1.219 1.00 97.69 449 ASP A O 1
ATOM 3376 N N . LEU A 1 450 ? 3.789 -5.794 -0.990 1.00 98.25 450 LEU A N 1
ATOM 3377 C CA . LEU A 1 450 ? 3.126 -6.031 -2.268 1.00 98.25 450 LEU A CA 1
ATOM 3378 C C . LEU A 1 450 ? 1.616 -5.835 -2.124 1.00 98.25 450 LEU A C 1
ATOM 3380 O O . LEU A 1 450 ? 0.974 -6.517 -1.322 1.00 98.25 450 LEU A O 1
ATOM 3384 N N . PHE A 1 451 ? 1.028 -4.974 -2.953 1.00 98.31 451 PHE A N 1
ATOM 3385 C CA . PHE A 1 451 ? -0.419 -4.786 -2.966 1.00 98.31 451 PHE A CA 1
ATOM 3386 C C . PHE A 1 451 ? -1.101 -6.015 -3.574 1.00 98.31 451 PHE A C 1
ATOM 3388 O O . PHE A 1 451 ? -0.922 -6.314 -4.750 1.00 98.31 451 PHE A O 1
ATOM 3395 N N . ARG A 1 452 ? -1.902 -6.745 -2.796 1.00 97.75 452 ARG A N 1
ATOM 3396 C CA . ARG A 1 452 ? -2.527 -8.020 -3.206 1.00 97.75 452 ARG A CA 1
ATOM 3397 C C . ARG A 1 452 ? -3.928 -7.868 -3.798 1.00 97.75 452 ARG A C 1
ATOM 3399 O O . ARG A 1 452 ? -4.546 -8.865 -4.183 1.00 97.75 452 ARG A O 1
ATOM 3406 N N . GLY A 1 453 ? -4.430 -6.635 -3.874 1.00 97.44 453 GLY A N 1
ATOM 3407 C CA . GLY A 1 453 ? -5.779 -6.301 -4.327 1.00 97.44 453 GLY A CA 1
ATOM 3408 C C . GLY A 1 453 ? -6.725 -5.997 -3.171 1.00 97.44 453 GLY A C 1
ATOM 3409 O O . GLY A 1 453 ? -6.317 -5.422 -2.1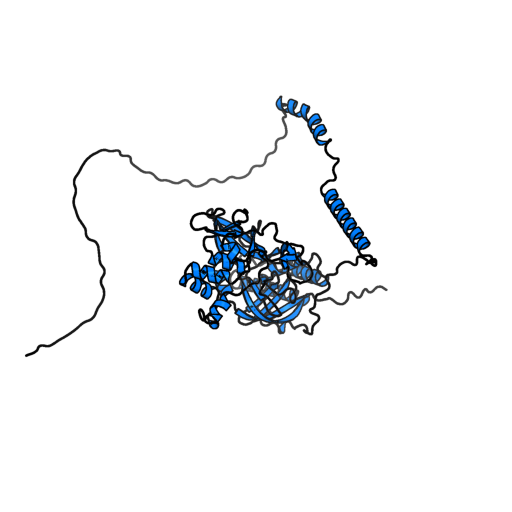67 1.00 97.44 453 GLY A O 1
ATOM 3410 N N . TRP A 1 454 ? -7.997 -6.355 -3.317 1.00 96.69 454 TRP A N 1
ATOM 3411 C CA . TRP A 1 454 ? -9.037 -6.060 -2.330 1.00 96.69 454 TRP A CA 1
ATOM 3412 C C . TRP A 1 454 ? -9.886 -7.279 -1.985 1.00 96.69 454 TRP A C 1
ATOM 3414 O O . TRP A 1 454 ? -9.972 -8.245 -2.746 1.00 96.69 454 TRP A O 1
ATOM 3424 N N . GLY A 1 455 ? -10.540 -7.201 -0.829 1.00 94.69 455 GLY A N 1
ATOM 3425 C CA . GLY A 1 455 ? -11.453 -8.226 -0.334 1.00 94.69 455 GLY A CA 1
ATOM 3426 C C . GLY A 1 455 ? -10.770 -9.427 0.335 1.00 94.69 455 GLY A C 1
ATOM 3427 O O . GLY A 1 455 ? -9.543 -9.464 0.462 1.00 94.69 455 GLY A O 1
ATOM 3428 N N . PRO A 1 456 ? -11.564 -10.420 0.777 1.00 92.62 456 PRO A N 1
ATOM 3429 C CA . PRO A 1 456 ? -11.091 -11.481 1.671 1.00 92.62 456 PRO A CA 1
ATOM 3430 C C . PRO A 1 456 ? -9.956 -12.328 1.091 1.00 92.62 456 PRO A C 1
ATOM 3432 O O . PRO A 1 456 ? -8.985 -12.624 1.781 1.00 92.62 456 PRO A O 1
ATOM 3435 N N . GLU A 1 457 ? -10.030 -12.679 -0.194 1.00 94.56 457 GLU A N 1
ATOM 3436 C CA . GLU A 1 457 ? -8.995 -13.493 -0.842 1.00 94.56 457 GLU A CA 1
ATOM 3437 C C . GLU A 1 457 ? -7.673 -12.734 -1.004 1.00 94.56 457 GLU A C 1
ATOM 3439 O O . GLU A 1 457 ? -6.601 -13.319 -0.851 1.00 94.56 457 GLU A O 1
ATOM 3444 N N . ALA A 1 458 ? -7.727 -11.424 -1.267 1.00 96.19 458 ALA A N 1
ATOM 3445 C CA . ALA A 1 458 ? -6.533 -10.584 -1.243 1.00 96.19 458 ALA A CA 1
ATOM 3446 C C . ALA A 1 458 ? -5.952 -10.494 0.173 1.00 96.19 458 ALA A C 1
ATOM 3448 O O . ALA A 1 458 ? -4.738 -10.599 0.328 1.00 96.19 458 ALA A O 1
ATOM 3449 N N . GLY A 1 459 ? -6.810 -10.389 1.194 1.00 93.94 459 GLY A N 1
ATOM 3450 C CA . GLY A 1 459 ? -6.413 -10.390 2.602 1.00 93.94 459 GLY A CA 1
ATOM 3451 C C . GLY A 1 459 ? -5.685 -11.664 3.023 1.00 93.94 459 GLY A C 1
ATOM 3452 O O . GLY A 1 459 ? -4.596 -11.581 3.585 1.00 93.94 459 GLY A O 1
ATOM 3453 N N . LYS A 1 460 ? -6.214 -12.842 2.668 1.00 92.50 460 LYS A N 1
ATOM 3454 C CA . LYS A 1 460 ? -5.550 -14.135 2.923 1.00 92.50 460 LYS A CA 1
ATOM 3455 C C . LYS A 1 460 ? -4.183 -14.210 2.248 1.00 92.50 460 LYS A C 1
ATOM 3457 O O . LYS A 1 460 ? -3.189 -14.577 2.868 1.00 92.50 460 LYS A O 1
ATOM 3462 N N . ARG A 1 461 ? -4.113 -13.830 0.967 1.00 94.31 461 ARG A N 1
ATOM 3463 C CA . ARG A 1 461 ? -2.846 -13.800 0.226 1.00 94.31 461 ARG A CA 1
ATOM 3464 C C . ARG A 1 461 ? -1.841 -12.832 0.855 1.00 94.31 461 ARG A C 1
ATOM 3466 O O . ARG A 1 461 ? -0.665 -13.172 0.930 1.00 94.31 461 ARG A O 1
ATOM 3473 N N . ALA A 1 462 ? -2.292 -11.654 1.287 1.00 94.62 462 ALA A N 1
ATOM 3474 C CA . ALA A 1 462 ? -1.475 -10.634 1.940 1.00 94.62 462 ALA A CA 1
ATOM 3475 C C . ALA A 1 462 ? -0.917 -11.116 3.281 1.00 94.62 462 ALA A C 1
ATOM 3477 O O . ALA A 1 462 ? 0.294 -11.076 3.476 1.00 94.62 462 ALA A O 1
ATOM 3478 N N . GLY A 1 463 ? -1.775 -11.652 4.152 1.00 90.75 463 GLY A N 1
ATOM 3479 C CA . GLY A 1 463 ? -1.389 -12.138 5.478 1.00 90.75 463 GLY A CA 1
ATOM 3480 C C . GLY A 1 463 ? -0.395 -13.303 5.462 1.00 90.75 463 GLY A C 1
ATOM 3481 O O . GLY A 1 463 ? 0.369 -13.450 6.412 1.00 90.75 463 GLY A O 1
ATOM 3482 N N . ASN A 1 464 ? -0.374 -14.087 4.380 1.00 90.50 464 ASN A N 1
ATOM 3483 C CA . ASN A 1 464 ? 0.546 -15.213 4.200 1.00 90.50 464 ASN A CA 1
ATOM 3484 C C . ASN A 1 464 ? 1.851 -14.836 3.483 1.00 90.50 464 ASN A C 1
ATOM 3486 O O . ASN A 1 464 ? 2.741 -15.675 3.364 1.00 90.50 464 ASN A O 1
ATOM 3490 N N . LEU A 1 465 ? 1.976 -13.610 2.964 1.00 92.88 465 LEU A N 1
ATOM 3491 C CA . LEU A 1 465 ? 3.181 -13.192 2.257 1.00 92.88 465 LEU A CA 1
ATOM 3492 C C . LEU A 1 465 ? 4.229 -12.705 3.254 1.00 92.88 465 LEU A C 1
ATOM 3494 O O . LEU A 1 465 ? 4.089 -11.636 3.848 1.00 92.88 465 LEU A O 1
ATOM 3498 N N . ARG A 1 466 ? 5.290 -13.494 3.403 1.00 92.88 466 ARG A N 1
ATOM 3499 C CA . ARG A 1 466 ? 6.473 -13.153 4.189 1.00 92.88 466 ARG A CA 1
ATOM 3500 C C . ARG A 1 466 ? 7.686 -13.848 3.584 1.00 92.88 466 ARG A C 1
ATOM 3502 O O . ARG A 1 466 ? 8.040 -14.947 3.988 1.00 92.88 466 ARG A O 1
ATOM 3509 N N . GLU A 1 467 ? 8.306 -13.199 2.610 1.00 95.06 467 GLU A N 1
ATOM 3510 C CA . GLU A 1 467 ? 9.366 -13.807 1.803 1.00 95.06 467 GLU A CA 1
ATOM 3511 C C . GLU A 1 467 ? 10.645 -12.974 1.885 1.00 95.06 467 GLU A C 1
ATOM 3513 O O . GLU A 1 467 ? 10.591 -11.762 1.645 1.00 95.06 467 GLU A O 1
ATOM 3518 N N . PRO A 1 468 ? 11.803 -13.574 2.208 1.00 96.81 468 PRO A N 1
ATOM 3519 C CA . PRO A 1 468 ? 13.091 -12.950 1.947 1.00 96.81 468 PRO A CA 1
ATOM 3520 C C . PRO A 1 468 ? 13.233 -12.688 0.445 1.00 96.81 468 PRO A C 1
ATOM 3522 O O . PRO A 1 468 ? 13.035 -13.592 -0.370 1.00 96.81 468 PRO A O 1
ATOM 3525 N N . VAL A 1 469 ? 13.558 -11.454 0.067 1.00 97.44 469 VAL A N 1
ATOM 3526 C CA . VAL A 1 469 ? 13.685 -11.044 -1.336 1.00 97.44 469 VAL A CA 1
ATOM 3527 C C . VAL A 1 469 ? 14.909 -10.176 -1.565 1.00 97.44 469 VAL A C 1
ATOM 3529 O O . VAL A 1 469 ? 15.430 -9.537 -0.655 1.00 97.44 469 VAL A O 1
ATOM 3532 N N . ARG A 1 470 ? 15.311 -10.094 -2.829 1.00 97.31 470 ARG A N 1
ATOM 3533 C CA . ARG A 1 470 ? 16.184 -9.060 -3.374 1.00 97.31 470 ARG A CA 1
ATOM 3534 C C . ARG A 1 470 ? 15.379 -8.138 -4.275 1.00 97.31 470 ARG A C 1
ATOM 3536 O O . ARG A 1 470 ? 14.449 -8.586 -4.955 1.00 97.31 470 ARG A O 1
ATOM 3543 N N . MET A 1 471 ? 15.734 -6.858 -4.269 1.00 97.56 471 MET A N 1
ATOM 3544 C CA . MET A 1 471 ? 15.097 -5.845 -5.108 1.00 97.56 471 MET A CA 1
ATOM 3545 C C . MET A 1 471 ? 16.115 -5.147 -6.002 1.00 97.56 471 MET A C 1
ATOM 3547 O O . MET A 1 471 ? 17.213 -4.805 -5.560 1.00 97.56 471 MET A O 1
ATOM 3551 N N . TRP A 1 472 ? 15.706 -4.882 -7.240 1.00 97.62 472 TRP A N 1
ATOM 3552 C CA . TRP A 1 472 ? 16.435 -4.061 -8.200 1.00 97.62 472 TRP A CA 1
ATOM 3553 C C . TRP A 1 472 ? 15.527 -2.936 -8.661 1.00 97.62 472 TRP A C 1
ATOM 3555 O O . TRP A 1 472 ? 14.423 -3.187 -9.142 1.00 97.62 472 TRP A O 1
ATOM 3565 N N . VAL A 1 473 ? 15.987 -1.700 -8.534 1.00 96.81 473 VAL A N 1
ATOM 3566 C CA . VAL A 1 473 ? 15.296 -0.551 -9.117 1.00 96.81 473 VAL A CA 1
ATOM 3567 C C . VAL A 1 473 ? 15.772 -0.395 -10.547 1.00 96.81 473 VAL A C 1
ATOM 3569 O O . VAL A 1 473 ? 16.973 -0.377 -10.802 1.00 96.81 473 VAL A O 1
ATOM 3572 N N . LEU A 1 474 ? 14.837 -0.273 -11.483 1.00 96.50 474 LEU A N 1
ATOM 3573 C CA . LEU A 1 474 ? 15.160 0.036 -12.867 1.00 96.50 474 LEU A CA 1
ATOM 3574 C C . LEU A 1 474 ? 15.352 1.549 -12.973 1.00 96.50 474 LEU A C 1
ATOM 3576 O O . LEU A 1 474 ? 14.387 2.312 -13.037 1.00 96.50 474 LEU A O 1
ATOM 3580 N N . MET A 1 475 ? 16.609 1.982 -12.939 1.00 93.12 475 MET A N 1
ATOM 3581 C CA . MET A 1 475 ? 16.981 3.389 -13.068 1.00 93.12 475 MET A CA 1
ATOM 3582 C C . MET A 1 475 ? 17.060 3.764 -14.549 1.00 93.12 475 MET A C 1
ATOM 3584 O O . MET A 1 475 ? 17.552 2.961 -15.342 1.00 93.12 475 MET A O 1
ATOM 3588 N N . PRO A 1 476 ? 16.601 4.956 -14.963 1.00 91.19 476 PRO A N 1
ATOM 3589 C CA . PRO A 1 476 ? 16.696 5.368 -16.354 1.00 91.19 476 PRO A CA 1
ATOM 3590 C C . PRO A 1 476 ? 18.162 5.428 -16.771 1.00 91.19 476 PRO A C 1
ATOM 3592 O O . PRO A 1 476 ? 19.021 5.885 -16.009 1.00 91.19 476 PRO A O 1
ATOM 3595 N N . ARG A 1 477 ? 18.453 5.010 -18.002 1.00 88.06 477 ARG A N 1
ATOM 3596 C CA . ARG A 1 477 ? 19.774 5.229 -18.583 1.00 88.06 477 ARG A CA 1
ATOM 3597 C C . ARG A 1 477 ? 20.023 6.729 -18.680 1.00 88.06 477 ARG A C 1
ATOM 3599 O O . ARG A 1 477 ? 19.349 7.459 -19.408 1.00 88.06 477 ARG A O 1
ATOM 3606 N N . ALA A 1 478 ? 21.025 7.197 -17.943 1.00 70.19 478 ALA A N 1
ATOM 3607 C CA . ALA A 1 478 ? 21.644 8.473 -18.238 1.00 70.19 478 ALA A CA 1
ATOM 3608 C C . ALA A 1 478 ? 22.375 8.288 -19.568 1.00 70.19 478 ALA A C 1
ATOM 3610 O O . ALA A 1 478 ? 23.505 7.814 -19.589 1.00 70.19 478 ALA A O 1
ATOM 3611 N N . ASN A 1 479 ? 21.718 8.578 -20.690 1.00 49.28 479 ASN A N 1
ATOM 3612 C CA . ASN A 1 479 ? 22.437 8.670 -21.953 1.00 49.28 479 ASN A CA 1
ATOM 3613 C C . ASN A 1 479 ? 23.468 9.793 -21.796 1.00 49.28 479 ASN A C 1
ATOM 3615 O O . ASN A 1 479 ? 23.122 10.974 -21.826 1.00 49.28 479 ASN A O 1
ATOM 3619 N N . ALA A 1 480 ? 24.720 9.408 -21.557 1.00 39.28 480 ALA A N 1
ATOM 3620 C CA . ALA A 1 480 ? 25.860 10.257 -21.809 1.00 39.28 480 ALA A CA 1
ATOM 3621 C C . ALA A 1 480 ? 25.923 10.500 -23.324 1.00 39.28 480 ALA A C 1
ATOM 3623 O O . ALA A 1 480 ? 25.798 9.558 -24.103 1.00 39.28 480 ALA A O 1
ATOM 3624 N N . LEU A 1 481 ? 26.161 11.765 -23.684 1.00 34.66 481 LEU A N 1
ATOM 3625 C CA . LEU A 1 481 ? 26.502 12.279 -25.014 1.00 34.66 481 LEU A CA 1
ATOM 3626 C C . LEU A 1 481 ? 25.329 12.494 -25.990 1.00 34.66 481 LEU A C 1
ATOM 3628 O O . LEU A 1 481 ? 25.044 11.678 -26.860 1.00 34.66 481 LEU A O 1
ATOM 3632 N N . VAL A 1 482 ? 24.765 13.706 -25.956 1.00 31.02 482 VAL A N 1
ATOM 3633 C CA . VAL A 1 482 ? 24.733 14.491 -27.197 1.00 31.02 482 VAL A CA 1
ATOM 3634 C C . VAL A 1 482 ? 26.092 15.181 -27.240 1.00 31.02 482 VAL A C 1
ATOM 3636 O O . VAL A 1 482 ? 26.324 16.147 -26.518 1.00 31.02 482 VAL A O 1
ATOM 3639 N N . ALA A 1 483 ? 27.032 14.612 -27.995 1.00 33.53 483 ALA A N 1
ATOM 3640 C CA . ALA A 1 483 ? 28.136 15.405 -28.503 1.00 33.53 483 ALA A CA 1
ATOM 3641 C C . ALA A 1 483 ? 27.493 16.429 -29.440 1.00 33.53 483 ALA A C 1
ATOM 3643 O O . ALA A 1 483 ? 27.048 16.068 -30.530 1.00 33.53 483 ALA A O 1
ATOM 3644 N N . ASP A 1 484 ? 27.352 17.669 -28.974 1.00 32.09 484 ASP A N 1
ATOM 3645 C CA . ASP A 1 484 ? 27.013 18.771 -29.858 1.00 32.09 484 ASP A CA 1
ATOM 3646 C C . ASP A 1 484 ? 28.241 19.014 -30.734 1.00 32.09 484 ASP A C 1
ATOM 3648 O O . ASP A 1 484 ? 29.239 19.614 -30.332 1.00 32.09 484 ASP A O 1
ATOM 3652 N N . GLY A 1 485 ? 28.210 18.391 -31.907 1.00 38.09 485 GLY A N 1
ATOM 3653 C CA . GLY A 1 485 ? 29.091 18.723 -33.001 1.00 38.09 485 GLY A CA 1
ATOM 3654 C C . GLY A 1 485 ? 28.669 20.073 -33.555 1.00 38.09 485 GLY A C 1
ATOM 3655 O O . GLY A 1 485 ? 27.891 20.127 -34.502 1.00 38.09 485 GLY A O 1
ATOM 3656 N N . SER A 1 486 ? 29.220 21.150 -33.006 1.00 33.09 486 SER A N 1
ATOM 3657 C CA . SER A 1 486 ? 29.259 22.444 -33.679 1.00 33.09 486 SER A CA 1
ATOM 3658 C C . SER A 1 486 ? 30.683 22.705 -34.163 1.00 33.09 486 SER A C 1
ATOM 3660 O O . SER A 1 486 ? 31.614 22.806 -33.361 1.00 33.09 486 SER A O 1
ATOM 3662 N N . ARG A 1 487 ? 30.807 22.744 -35.493 1.00 34.09 487 ARG A N 1
ATOM 3663 C CA . ARG A 1 487 ? 31.937 23.287 -36.254 1.00 34.09 487 ARG A CA 1
ATOM 3664 C C . ARG A 1 487 ? 32.241 24.730 -35.879 1.00 34.09 487 ARG A C 1
ATOM 3666 O O . ARG A 1 487 ? 31.276 25.439 -35.514 1.00 34.09 487 ARG A O 1
#

Organism: NCBI:txid207340

Sequence (487 aa):
MMLPPPHPRRKPTIWHRGRIRGLPALSLLALLATGALAAPLLPFPVQAAEGSILRSQQDTPALRQARTRLPALEAALGRSAQGPGPRGMVQRRMEKQRQIARDEARARGVALPAAKLAGAGVAGGLLAGTARPALWSELPGWESDAVGEAMPAVLASCRAVNAGAPDAWRRSCDALSQAWRNLPPVPARASGARLREARQLRDARLRDALEENFIPTPVGEGLLTGYYEPVLRGSRIRVGDFQTPLHAPPSEHVQLGQGDGQRPLHGQMMDGKLQPLPDRAAIQNGALDGRGLELVWVDDPVEAFFLQIQGSGRVVLPDGKMLRLGYAGQNGQPYRSIGRSLIDRGDVAPENMSADAIRRWMTKVGYDRTAALMAENPSYIFFRVNQGLRPDQGPPGAMGIPLTPERSIAVDPSVVPLGAPVFVAGGNIRRLVAAQDTGGAIRGPGRGDLFRGWGPEAGKRAGNLREPVRMWVLMPRANALVADGSR

pLDDT: mean 77.26, std 26.61, range [25.09, 98.62]

Secondary structure (DSSP, 8-state):
------------------------------------------------------------HHHHHHHTTHHHHHHHHSS---S--HHHHHHHHHHHHHHHHHHHHHHTT-PPP---------------SS-----GGGSTTGGGS-HHHHHHHHHHHHHHHTTT--HHHHHHHHHHHHHHHTSPPPPTT--HHHHHHHHHHHHHHHHHHHHHHEEEEEEEEEEEEEEEE-EEEEESS-BTTB-EEEEPPPTTEEEE--SSSPPPEEEEEETTEEEPPPPHHHHHTTTTTTSS-EEEEES-HHHHHHHHHHTEEEEE-TTS-EEEEEEEEE-SPPP--HHHHHHHTTSS-GGG-SHHHHHHHHHHH-HHHHHHHHHT----EEEEEPPS--TT---B-TTSSBP-TTTEEEE-TTTS-TT-EEEEEETTEEEEEEEEE--TT--STT-EEEEEEEHHHHHHHHHT-EEEEEEEEEEEP----------

Radius of gyration: 33.46 Å; chains: 1; bounding box: 100×121×80 Å